Protein 3A4G (pdb70)

Foldseek 3Di:
DADDDLDPPCQLPVQVVLQCCQVPPQWDWDQDPVGIAIEGQAQVLLQCLLVDPQWALFLCLLPDPVPRVVDDRDPALALLSHDPPSNVVLCVLLLVLLDPVLLVVLLVVLLVQLVVLLVPDDQFDFDWCLVRALQRRFLSSLCVQAVPPPVCRVVSSVLLVVCVDDDDPVSVVCSLVVLLVVLLVVLVVCCVPPDSHRSVVQQVRQDPVGDHQDSSRSSSHSVCCSVVGRQQLSFLQVQLLVVLQVCVPQVVVCVVPVVLLLLSSLLSCLQANFQQKDPWIFRSAWDADPNDIDGTSHIYIYGQNSNSQNCVVPPPSNDRDSVDDSPPRQSQHHPDPRNSCVSNSSSSNSSNNSVLCQQQVPKHFPDDSVPWDADSDNRGSHTPTTTINRRHTDD

Sequence (395 aa):
EQHDLFSGTFWQNPHPAYAALRAEDPVRKLALPDGPVWLLTRYADVREAFVDPRLSKDWRHTLPEDQRADMPATPTPMMILMDPPDHTRLRKLVGRSFTVRRMNELEPRITEIADGLLAGLPTDGPVDLMREYAFQIPVQVICELLGVPAEDRDDFSAWSSVLVDDSPADDKNAAMGKLHGYLSDLLERKRTEPDDALLSSLLAVSDEDGDRLSQEELVAMAMLLLIAGHETTVNLIGNGVLALLTHPDQRKLLAEDPSLISSAVEEFLRFDSPVSQAPIRFTAEDVTYSGVTIPAGEMVMLGLAAANRDADWMPEPDRLDITRDASGGVFFGHGIHFCLGAQLARLEGRVAIGRLFADRPELALAVGLDELVYRESTLVRGLSRMPVTMGPRSA

Secondary structure (DSSP, 8-state):
----SSSGGGTT--HHHHHHHHHH-SEEEEEETTEEEEEE-SHHHHHHHHT-TTEES-GGGGS-GGG-TT--S-SS--GGG--TTHHHHHHHHHHTT--HHHHHHHHHHHHHHHHHHHHHS-SSS-EEHIIIIITTHHHHHHHHHHT--GGGHHHHHHHHHHHTTSS-TTTHHHHHHHHHHHHHHHHHHHHHS--SSHHHHHHH---TT-----HHHHHHHHHHHHHHHSHHHHHHHHHHHHHHHT-HHHHHHHHH-GGGHHHHHHHHHHHT-SB-BPPPEEESS-EEETTEEEPTT-EEEEBHHHHTT-TTTSSSTTS--TTS--TT--TT--STT--TTHHHHHHHHHHHHHHHHHH-TT-EESS-GGG--B---TTB--BS--EEE--PPP-

Structure (mmCIF, N/CA/C/O backbone):
data_3A4G
#
_entry.id   3A4G
#
_cell.length_a   61.675
_cell.length_b   61.675
_cell.length_c   98.799
_cell.angle_alpha   90.00
_cell.angle_beta   90.00
_cell.angle_gamma   120.00
#
_symmetry.space_group_name_H-M   'P 31'
#
loop_
_entity.id
_entity.type
_entity.pdbx_description
1 polymer 'Vitamin D hydroxylase'
2 non-polymer 'PROTOPORPHYRIN IX CONTAINING FE'
3 non-polymer 2-(2-METHOXYETHOXY)ETHANOL
4 water water
#
loop_
_atom_site.group_PDB
_atom_site.id
_atom_site.type_symbol
_atom_site.label_atom_id
_atom_site.label_alt_id
_atom_site.label_comp_id
_atom_site.label_asym_id
_atom_site.label_entity_id
_atom_site.label_seq_id
_atom_site.pdbx_PDB_ins_code
_atom_site.Cartn_x
_atom_site.Cartn_y
_atom_site.Cartn_z
_atom_site.occupancy
_atom_site.B_iso_or_equiv
_atom_site.auth_seq_id
_atom_site.auth_comp_id
_atom_site.auth_asym_id
_atom_site.auth_atom_id
_atom_site.pdbx_PDB_model_num
ATOM 1 N N . GLU A 1 9 ? -16.580 -10.049 -18.169 1.00 46.02 9 GLU A N 1
ATOM 2 C CA . GLU A 1 9 ? -15.671 -9.806 -19.333 1.00 45.56 9 GLU A CA 1
ATOM 3 C C . GLU A 1 9 ? -14.442 -8.997 -18.899 1.00 44.32 9 GLU A C 1
ATOM 4 O O . GLU A 1 9 ? -14.373 -8.543 -17.751 1.00 45.32 9 GLU A O 1
ATOM 10 N N . GLN A 1 10 ? -13.463 -8.823 -19.788 1.00 41.78 10 GLN A N 1
ATOM 11 C CA . GLN A 1 10 ? -12.215 -8.228 -19.340 1.00 38.86 10 GLN A CA 1
ATOM 12 C C . GLN A 1 10 ? -12.244 -6.693 -19.178 1.00 36.25 10 GLN A C 1
ATOM 13 O O . GLN A 1 10 ? -12.331 -5.937 -20.155 1.00 36.48 10 GLN A O 1
ATOM 19 N N . HIS A 1 11 ? -12.151 -6.243 -17.927 1.00 31.72 11 HIS A N 1
ATOM 20 C CA . HIS A 1 11 ? -12.055 -4.812 -17.624 1.00 27.43 11 HIS A CA 1
ATOM 21 C C . HIS A 1 11 ? -10.683 -4.311 -17.969 1.00 24.63 11 HIS A C 1
ATOM 22 O O . HIS A 1 11 ? -9.686 -5.005 -17.689 1.00 23.52 11 HIS A O 1
ATOM 29 N N . ASP A 1 12 ? -10.606 -3.091 -18.512 1.00 21.87 12 ASP A N 1
ATOM 30 C CA . ASP A 1 12 ? -9.322 -2.464 -18.793 1.00 20.33 12 ASP A CA 1
ATOM 31 C C . ASP A 1 12 ? -8.583 -2.263 -17.483 1.00 18.88 12 ASP A C 1
ATOM 32 O O . ASP A 1 12 ? -9.219 -2.003 -16.483 1.00 19.70 12 ASP A O 1
ATOM 37 N N . LEU A 1 13 ? -7.260 -2.363 -17.507 1.00 18.78 13 LEU A N 1
ATOM 38 C CA . LEU A 1 13 ? -6.451 -2.114 -16.320 1.00 18.56 13 LEU A CA 1
ATOM 39 C C . LEU A 1 13 ? -5.430 -1.044 -16.636 1.00 18.55 13 LEU A C 1
ATOM 40 O O . LEU A 1 13 ? -4.636 -1.187 -17.585 1.00 18.38 13 LEU A O 1
ATOM 45 N N . PHE A 1 14 ? -5.442 0.036 -15.842 1.00 17.44 14 PHE A N 1
ATOM 46 C CA . PHE A 1 14 ? -4.514 1.162 -16.007 1.00 16.41 14 PHE A CA 1
ATOM 47 C C . PHE A 1 14 ? -4.491 1.697 -17.431 1.00 16.29 14 PHE A C 1
ATOM 48 O O . PHE A 1 14 ? -3.453 2.097 -17.937 1.00 16.73 14 PHE A O 1
ATOM 56 N N . SER A 1 15 ? -5.670 1.709 -18.041 1.00 15.55 15 SER A N 1
ATOM 57 C CA . SER A 1 15 ? -5.819 2.117 -19.450 1.00 16.04 15 SER A CA 1
ATOM 58 C C . SER A 1 15 ? -7.309 2.261 -19.667 1.00 15.77 15 SER A C 1
ATOM 59 O O . SER A 1 15 ? -8.094 1.771 -18.861 1.00 16.50 15 SER A O 1
ATOM 62 N N . GLY A 1 16 ? -7.719 2.904 -20.752 1.00 15.46 16 GLY A N 1
ATOM 63 C CA . GLY A 1 16 ? -9.140 2.886 -21.107 1.00 16.82 16 GLY A CA 1
ATOM 64 C C . GLY A 1 16 ? -10.112 3.246 -20.006 1.00 16.65 16 GLY A C 1
ATOM 65 O O . GLY A 1 16 ? -9.980 4.315 -19.407 1.00 17.82 16 GLY A O 1
ATOM 66 N N . THR A 1 17 ? -11.085 2.358 -19.739 1.00 17.09 17 THR A N 1
ATOM 67 C CA . THR A 1 17 ? -12.184 2.629 -18.802 1.00 17.68 17 THR A CA 1
ATOM 68 C C . THR A 1 17 ? -11.720 2.685 -17.338 1.00 16.44 17 THR A C 1
ATOM 69 O O . THR A 1 17 ? -12.456 3.154 -16.476 1.00 16.72 17 THR A O 1
ATOM 73 N N . PHE A 1 18 ? -10.531 2.187 -17.088 1.00 14.78 18 PHE A N 1
ATOM 74 C CA . PHE A 1 18 ? -10.029 2.045 -15.714 1.00 14.56 18 PHE A CA 1
ATOM 75 C C . PHE A 1 18 ? -9.937 3.413 -14.991 1.00 16.00 18 PHE A C 1
ATOM 76 O O . PHE A 1 18 ? -10.350 3.547 -13.815 1.00 15.51 18 PHE A O 1
ATOM 84 N N . TRP A 1 19 ? -9.404 4.413 -15.698 1.00 15.24 19 TRP A N 1
ATOM 85 C CA . TRP A 1 19 ? -9.131 5.717 -15.053 1.00 16.14 19 TRP A CA 1
ATOM 86 C C . TRP A 1 19 ? -10.363 6.419 -14.530 1.00 17.31 19 TRP A C 1
ATOM 87 O O . TRP A 1 19 ? -10.293 7.061 -13.470 1.00 18.09 19 TRP A O 1
ATOM 98 N N . GLN A 1 20 ? -11.490 6.354 -15.240 1.00 16.90 20 GLN A N 1
ATOM 99 C CA . GLN A 1 20 ? -12.677 7.017 -14.713 1.00 18.21 20 GLN A CA 1
ATOM 100 C C . GLN A 1 20 ? -13.278 6.268 -13.530 1.00 17.47 20 GLN A C 1
ATOM 101 O O . GLN A 1 20 ? -13.774 6.897 -12.611 1.00 15.38 20 GLN A O 1
ATOM 107 N N . ASN A 1 21 ? -13.202 4.929 -13.547 1.00 16.78 21 ASN A N 1
ATOM 108 C CA . ASN A 1 21 ? -13.749 4.141 -12.458 1.00 16.15 21 ASN A CA 1
ATOM 109 C C . ASN A 1 21 ? -13.109 2.777 -12.416 1.00 15.59 21 ASN A C 1
ATOM 110 O O . ASN A 1 21 ? -13.524 1.859 -13.146 1.00 15.89 21 ASN A O 1
ATOM 115 N N . PRO A 1 22 ? -12.051 2.638 -11.609 1.00 15.35 22 PRO A N 1
ATOM 116 C CA . PRO A 1 22 ? -11.314 1.390 -11.492 1.00 15.18 22 PRO A CA 1
ATOM 117 C C . PRO A 1 22 ? -11.960 0.355 -10.566 1.00 15.52 22 PRO A C 1
ATOM 118 O O . PRO A 1 22 ? -11.497 -0.794 -10.561 1.00 15.51 22 PRO A O 1
ATOM 122 N N . HIS A 1 23 ? -13.016 0.733 -9.833 1.00 15.35 23 HIS A N 1
ATOM 123 C CA . HIS A 1 23 ? -13.554 -0.142 -8.798 1.00 14.92 23 HIS A CA 1
ATOM 124 C C . HIS A 1 23 ? -14.060 -1.514 -9.340 1.00 16.17 23 HIS A C 1
ATOM 125 O O . HIS A 1 23 ? -13.761 -2.555 -8.749 1.00 16.36 23 HIS A O 1
ATOM 132 N N . PRO A 1 24 ? -14.807 -1.519 -10.447 1.00 16.43 24 PRO A N 1
ATOM 133 C CA . PRO A 1 24 ? -15.211 -2.814 -11.027 1.00 16.62 24 PRO A CA 1
ATOM 134 C C . PRO A 1 24 ? -14.024 -3.692 -11.444 1.00 15.91 24 PRO A C 1
ATOM 135 O O . PRO A 1 24 ? -14.035 -4.910 -11.179 1.00 18.08 24 PRO A O 1
ATOM 139 N N . ALA A 1 25 ? -13.014 -3.091 -12.061 1.00 15.60 25 ALA A N 1
ATOM 140 C CA . ALA A 1 25 ? -11.775 -3.790 -12.371 1.00 14.49 25 ALA A CA 1
ATOM 141 C C . ALA A 1 25 ? -11.163 -4.404 -11.107 1.00 15.72 25 ALA A C 1
ATOM 142 O O . ALA A 1 25 ? -10.794 -5.576 -11.100 1.00 15.28 25 ALA A O 1
ATOM 144 N N . TYR A 1 26 ? -11.039 -3.619 -10.042 1.00 14.91 26 TYR A N 1
ATOM 145 C CA . TYR A 1 26 ? -10.462 -4.170 -8.803 1.00 15.23 26 TYR A CA 1
ATOM 146 C C . TYR A 1 26 ? -11.317 -5.309 -8.229 1.00 14.86 26 TYR A C 1
ATOM 147 O O . TYR A 1 26 ? -10.772 -6.291 -7.748 1.00 16.12 26 TYR A O 1
ATOM 156 N N . ALA A 1 27 ? -12.638 -5.161 -8.293 1.00 15.34 27 ALA A N 1
ATOM 157 C CA . ALA A 1 27 ? -13.529 -6.204 -7.753 1.00 16.68 27 ALA A CA 1
ATOM 158 C C . ALA A 1 27 ? -13.328 -7.524 -8.519 1.00 17.15 27 ALA A C 1
ATOM 159 O O . ALA A 1 27 ? -13.256 -8.609 -7.895 1.00 17.58 27 ALA A O 1
ATOM 161 N N . ALA A 1 28 ? -13.211 -7.440 -9.843 1.00 17.32 28 ALA A N 1
ATOM 162 C CA . ALA A 1 28 ? -12.946 -8.636 -10.695 1.00 18.45 28 ALA A CA 1
ATOM 163 C C . ALA A 1 28 ? -11.571 -9.249 -10.411 1.00 18.08 28 ALA A C 1
ATOM 164 O O . ALA A 1 28 ? -11.424 -10.481 -10.335 1.00 18.61 28 ALA A O 1
ATOM 166 N N . LEU A 1 29 ? -10.546 -8.403 -10.265 1.00 16.71 29 LEU A N 1
ATOM 167 C CA . LEU A 1 29 ? -9.242 -8.873 -9.831 1.00 16.38 29 LEU A CA 1
ATOM 168 C C . LEU A 1 29 ? -9.316 -9.626 -8.500 1.00 16.85 29 LEU A C 1
ATOM 169 O O . LEU A 1 29 ? -8.761 -10.739 -8.394 1.00 17.54 29 LEU A O 1
ATOM 174 N N . ARG A 1 30 ? -9.953 -9.043 -7.487 1.00 15.90 30 ARG A N 1
ATOM 175 C CA . ARG A 1 30 ? -10.008 -9.716 -6.177 1.00 17.14 30 ARG A CA 1
ATOM 176 C C . ARG A 1 30 ? -10.683 -11.095 -6.327 1.00 18.65 30 ARG A C 1
ATOM 177 O O . ARG A 1 30 ? -10.258 -12.077 -5.717 1.00 19.66 30 ARG A O 1
ATOM 185 N N . ALA A 1 31 ? -11.748 -11.143 -7.128 1.00 20.17 31 ALA A N 1
ATOM 186 C CA . ALA A 1 31 ? -12.504 -12.403 -7.320 1.00 21.23 31 ALA A CA 1
ATOM 187 C C . ALA A 1 31 ? -11.740 -13.449 -8.126 1.00 22.86 31 ALA A C 1
ATOM 188 O O . ALA A 1 31 ? -11.715 -14.616 -7.728 1.00 23.90 31 ALA A O 1
ATOM 190 N N . GLU A 1 32 ? -11.110 -13.037 -9.233 1.00 23.05 32 GLU A N 1
ATOM 191 C CA . GLU A 1 32 ? -10.606 -13.975 -10.254 1.00 24.25 32 GLU A CA 1
ATOM 192 C C . GLU A 1 32 ? -9.123 -13.964 -10.531 1.00 23.31 32 GLU A C 1
ATOM 193 O O . GLU A 1 32 ? -8.639 -14.887 -11.172 1.00 24.31 32 GLU A O 1
ATOM 199 N N . ASP A 1 33 ? -8.396 -12.926 -10.098 1.00 20.42 33 ASP A N 1
ATOM 200 C CA . ASP A 1 33 ? -6.996 -12.718 -10.502 1.00 20.59 33 ASP A CA 1
ATOM 201 C C . ASP A 1 33 ? -6.334 -11.847 -9.428 1.00 19.33 33 ASP A C 1
ATOM 202 O O . ASP A 1 33 ? -5.871 -10.727 -9.715 1.00 20.12 33 ASP A O 1
ATOM 207 N N . PRO A 1 34 ? -6.275 -12.355 -8.184 1.00 18.63 34 PRO A N 1
ATOM 208 C CA . PRO A 1 34 ? -5.851 -11.488 -7.060 1.00 17.71 34 PRO A CA 1
ATOM 209 C C . PRO A 1 34 ? -4.367 -11.165 -6.990 1.00 16.10 34 PRO A C 1
ATOM 210 O O . PRO A 1 34 ? -3.973 -10.330 -6.180 1.00 15.17 34 PRO A O 1
ATOM 214 N N . VAL A 1 35 ? -3.554 -11.828 -7.819 1.00 16.86 35 VAL A N 1
ATOM 215 C CA . VAL A 1 35 ? -2.114 -11.612 -7.840 1.00 17.26 35 VAL A CA 1
ATOM 216 C C . VAL A 1 35 ? -1.731 -11.677 -9.313 1.00 19.16 35 VAL A C 1
ATOM 217 O O . VAL A 1 35 ? -1.623 -12.774 -9.896 1.00 19.11 35 VAL A O 1
ATOM 221 N N . ARG A 1 36 ? -1.483 -10.511 -9.887 1.00 19.79 36 ARG A N 1
ATOM 222 C CA . ARG A 1 36 ? -1.529 -10.330 -11.344 1.00 21.28 36 ARG A CA 1
ATOM 223 C C . ARG A 1 36 ? -0.364 -9.456 -11.817 1.00 21.39 36 ARG A C 1
ATOM 224 O O . ARG A 1 36 ? -0.118 -8.379 -11.255 1.00 19.62 36 ARG A O 1
ATOM 232 N N . LYS A 1 37 ? 0.358 -9.912 -12.857 1.00 19.71 37 LYS A N 1
ATOM 233 C CA . LYS A 1 37 ? 1.369 -9.070 -13.458 1.00 20.74 37 LYS A CA 1
ATOM 234 C C . LYS A 1 37 ? 0.730 -8.045 -14.386 1.00 20.98 37 LYS A C 1
ATOM 235 O O . LYS A 1 37 ? -0.130 -8.387 -15.173 1.00 22.32 37 LYS A O 1
ATOM 241 N N . LEU A 1 38 ? 1.202 -6.814 -14.304 1.00 20.93 38 LEU A N 1
ATOM 242 C CA . LEU A 1 38 ? 0.627 -5.706 -15.080 1.00 22.15 38 LEU A CA 1
ATOM 243 C C . LEU A 1 38 ? 1.700 -5.225 -15.994 1.00 22.21 38 LEU A C 1
ATOM 244 O O . LEU A 1 38 ? 2.804 -4.998 -15.562 1.00 21.46 38 LEU A O 1
ATOM 249 N N . ALA A 1 39 ? 1.360 -5.069 -17.268 1.00 24.16 39 ALA A N 1
ATOM 250 C CA . ALA A 1 39 ? 2.310 -4.525 -18.223 1.00 25.89 39 ALA A CA 1
ATOM 251 C C . ALA A 1 39 ? 2.190 -3.008 -18.200 1.00 27.00 39 ALA A C 1
ATOM 252 O O . ALA A 1 39 ? 1.401 -2.423 -18.954 1.00 28.53 39 ALA A O 1
ATOM 254 N N . LEU A 1 40 ? 2.939 -2.367 -17.328 1.00 27.32 40 LEU A N 1
ATOM 255 C CA . LEU A 1 40 ? 2.894 -0.914 -17.237 1.00 28.53 40 LEU A CA 1
ATOM 256 C C . LEU A 1 40 ? 3.958 -0.365 -18.178 1.00 30.63 40 LEU A C 1
ATOM 257 O O . LEU A 1 40 ? 4.830 -1.116 -18.618 1.00 30.74 40 LEU A O 1
ATOM 262 N N . PRO A 1 41 ? 3.885 0.936 -18.493 1.00 33.21 41 PRO A N 1
ATOM 263 C CA . PRO A 1 41 ? 4.733 1.469 -19.576 1.00 34.19 41 PRO A CA 1
ATOM 264 C C . PRO A 1 41 ? 6.231 1.324 -19.282 1.00 34.86 41 PRO A C 1
ATOM 265 O O . PRO A 1 41 ? 7.005 0.913 -20.159 1.00 34.74 41 PRO A O 1
ATOM 269 N N . ASP A 1 42 ? 6.626 1.638 -18.053 1.00 35.67 42 ASP A N 1
ATOM 270 C CA . ASP A 1 42 ? 8.044 1.611 -17.675 1.00 36.15 42 ASP A CA 1
ATOM 271 C C . ASP A 1 42 ? 8.495 0.227 -17.252 1.00 35.40 42 ASP A C 1
ATOM 272 O O . ASP A 1 42 ? 9.689 -0.026 -17.038 1.00 36.42 42 ASP A O 1
ATOM 277 N N . GLY A 1 43 ? 7.551 -0.685 -17.098 1.00 32.94 43 GLY A N 1
ATOM 278 C CA . GLY A 1 43 ? 7.941 -2.025 -16.763 1.00 30.63 43 GLY A CA 1
ATOM 279 C C . GLY A 1 43 ? 6.849 -2.747 -16.032 1.00 28.10 43 GLY A C 1
ATOM 280 O O . GLY A 1 43 ? 5.927 -2.132 -15.502 1.00 26.67 43 GLY A O 1
ATOM 281 N N . PRO A 1 44 ? 6.937 -4.067 -16.030 1.00 26.84 44 PRO A N 1
ATOM 282 C CA . PRO A 1 44 ? 5.858 -4.789 -15.413 1.00 24.81 44 PRO A CA 1
ATOM 283 C C . PRO A 1 44 ? 5.990 -4.798 -13.898 1.00 23.29 44 PRO A C 1
ATOM 284 O O . PRO A 1 44 ? 7.078 -4.668 -13.351 1.00 22.13 44 PRO A O 1
ATOM 288 N N . VAL A 1 45 ? 4.859 -4.923 -13.255 1.00 21.82 45 VAL A N 1
ATOM 289 C CA . VAL A 1 45 ? 4.809 -4.817 -11.807 1.00 21.73 45 VAL A CA 1
ATOM 290 C C . VAL A 1 45 ? 3.694 -5.779 -11.433 1.00 20.95 45 VAL A C 1
ATOM 291 O O . VAL A 1 45 ? 2.725 -5.911 -12.162 1.00 20.43 45 VAL A O 1
ATOM 295 N N . TRP A 1 46 ? 3.807 -6.448 -10.289 1.00 19.02 46 TRP A N 1
ATOM 296 C CA . TRP A 1 46 ? 2.754 -7.328 -9.817 1.00 18.32 46 TRP A CA 1
ATOM 297 C C . TRP A 1 46 ? 1.791 -6.550 -8.929 1.00 18.70 46 TRP A C 1
ATOM 298 O O . TRP A 1 46 ? 2.218 -5.590 -8.260 1.00 21.16 46 TRP A O 1
ATOM 309 N N . LEU A 1 47 ? 0.509 -6.912 -8.976 1.00 16.92 47 LEU A N 1
ATOM 310 C CA . LEU A 1 47 ? -0.515 -6.235 -8.180 1.00 16.16 47 LEU A CA 1
ATOM 311 C C . LEU A 1 47 ? -1.274 -7.226 -7.291 1.00 16.10 47 LEU A C 1
ATOM 312 O O . LEU A 1 47 ? -1.807 -8.209 -7.783 1.00 15.72 47 LEU A O 1
ATOM 317 N N . LEU A 1 48 ? -1.312 -6.937 -5.984 1.00 14.79 48 LEU A N 1
ATOM 318 C CA . LEU A 1 48 ? -2.079 -7.734 -5.022 1.00 14.88 48 LEU A CA 1
ATOM 319 C C . LEU A 1 48 ? -3.319 -6.920 -4.673 1.00 14.31 48 LEU A C 1
ATOM 320 O O . LEU A 1 48 ? -3.194 -5.746 -4.298 1.00 14.16 48 LEU A O 1
ATOM 325 N N . THR A 1 49 ? -4.508 -7.527 -4.767 1.00 13.95 49 THR A N 1
ATOM 326 C CA . THR A 1 49 ? -5.759 -6.776 -4.575 1.00 14.05 49 THR A CA 1
ATOM 327 C C . THR A 1 49 ? -6.634 -7.207 -3.370 1.00 14.52 49 THR A C 1
ATOM 328 O O . THR A 1 49 ? -7.519 -6.459 -2.964 1.00 14.59 49 THR A O 1
ATOM 332 N N . ARG A 1 50 ? -6.385 -8.399 -2.824 1.00 14.67 50 ARG A N 1
ATOM 333 C CA . ARG A 1 50 ? -7.154 -8.874 -1.658 1.00 15.55 50 ARG A CA 1
ATOM 334 C C . ARG A 1 50 ? -6.662 -8.251 -0.358 1.00 15.48 50 ARG A C 1
ATOM 335 O O . ARG A 1 50 ? -5.452 -8.170 -0.127 1.00 15.26 50 ARG A O 1
ATOM 343 N N . TYR A 1 51 ? -7.602 -7.843 0.494 1.00 15.77 51 TYR A N 1
ATOM 344 C CA . TYR A 1 51 ? -7.257 -7.184 1.757 1.00 16.36 51 TYR A CA 1
ATOM 345 C C . TYR A 1 51 ? -6.288 -8.023 2.564 1.00 15.58 51 TYR A C 1
ATOM 346 O O . TYR A 1 51 ? -5.260 -7.528 3.047 1.00 14.39 51 TYR A O 1
ATOM 355 N N . ALA A 1 52 ? -6.610 -9.321 2.755 1.00 16.08 52 ALA A N 1
ATOM 356 C CA . ALA A 1 52 ? -5.718 -10.145 3.590 1.00 16.57 52 ALA A CA 1
ATOM 357 C C . ALA A 1 52 ? -4.260 -10.244 3.045 1.00 16.40 52 ALA A C 1
ATOM 358 O O . ALA A 1 52 ? -3.292 -10.250 3.834 1.00 16.83 52 ALA A O 1
ATOM 360 N N . ASP A 1 53 ? -4.118 -10.331 1.712 1.00 15.80 53 ASP A N 1
ATOM 361 C CA . ASP A 1 53 ? -2.811 -10.437 1.078 1.00 14.82 53 ASP A CA 1
ATOM 362 C C . ASP A 1 53 ? -2.092 -9.122 1.221 1.00 14.51 53 ASP A C 1
ATOM 363 O O . ASP A 1 53 ? -0.933 -9.115 1.515 1.00 14.20 53 ASP A O 1
ATOM 368 N N . VAL A 1 54 ? -2.802 -8.022 0.988 1.00 13.11 54 VAL A N 1
ATOM 369 C CA . VAL A 1 54 ? -2.208 -6.678 1.159 1.00 13.44 54 VAL A CA 1
ATOM 370 C C . VAL A 1 54 ? -1.683 -6.470 2.581 1.00 14.72 54 VAL A C 1
ATOM 371 O O . VAL A 1 54 ? -0.531 -6.024 2.776 1.00 14.01 54 VAL A O 1
ATOM 375 N N . ARG A 1 55 ? -2.522 -6.798 3.562 1.00 15.28 55 ARG A N 1
ATOM 376 C CA . ARG A 1 55 ? -2.127 -6.678 4.954 1.00 18.07 55 ARG A CA 1
ATOM 377 C C . ARG A 1 55 ? -0.910 -7.521 5.271 1.00 17.45 55 ARG A C 1
ATOM 378 O O . ARG A 1 55 ? 0.041 -7.019 5.834 1.00 18.13 55 ARG A O 1
ATOM 386 N N . GLU A 1 56 ? -0.902 -8.795 4.856 1.00 18.16 56 GLU A N 1
ATOM 387 C CA . GLU A 1 56 ? 0.261 -9.658 5.036 1.00 18.15 56 GLU A CA 1
ATOM 388 C C . GLU A 1 56 ? 1.485 -9.096 4.344 1.00 16.60 56 GLU A C 1
ATOM 389 O O . GLU A 1 56 ? 2.601 -9.155 4.873 1.00 15.72 56 GLU A O 1
ATOM 395 N N . ALA A 1 57 ? 1.297 -8.599 3.133 1.00 14.36 57 ALA A N 1
ATOM 396 C CA . ALA A 1 57 ? 2.442 -8.171 2.338 1.00 14.48 57 ALA A CA 1
ATOM 397 C C . ALA A 1 57 ? 3.187 -6.982 3.018 1.00 13.19 57 ALA A C 1
ATOM 398 O O . ALA A 1 57 ? 4.433 -6.869 2.954 1.00 13.23 57 ALA A O 1
ATOM 400 N N . PHE A 1 58 ? 2.418 -6.083 3.632 1.00 12.90 58 PHE A N 1
ATOM 401 C CA . PHE A 1 58 ? 2.978 -4.913 4.325 1.00 13.43 58 PHE A CA 1
ATOM 402 C C . PHE A 1 58 ? 3.953 -5.314 5.435 1.00 13.83 58 PHE A C 1
ATOM 403 O O . PHE A 1 58 ? 4.797 -4.520 5.797 1.00 15.28 58 PHE A O 1
ATOM 411 N N . VAL A 1 59 ? 3.764 -6.500 6.008 1.00 13.97 59 VAL A N 1
ATOM 412 C CA . VAL A 1 59 ? 4.617 -6.979 7.104 1.00 15.13 59 VAL A CA 1
ATOM 413 C C . VAL A 1 59 ? 5.461 -8.157 6.697 1.00 17.61 59 VAL A C 1
ATOM 414 O O . VAL A 1 59 ? 6.114 -8.789 7.549 1.00 16.96 59 VAL A O 1
ATOM 418 N N . ASP A 1 60 ? 5.451 -8.448 5.390 1.00 16.13 60 ASP A N 1
ATOM 419 C CA . ASP A 1 60 ? 6.295 -9.505 4.861 1.00 16.95 60 ASP A CA 1
ATOM 420 C C . ASP A 1 60 ? 7.754 -9.012 4.697 1.00 17.30 60 ASP A C 1
ATOM 421 O O . ASP A 1 60 ? 8.035 -8.109 3.896 1.00 17.58 60 ASP A O 1
ATOM 426 N N . PRO A 1 61 ? 8.696 -9.628 5.430 1.00 19.33 61 PRO A N 1
ATOM 427 C CA . PRO A 1 61 ? 10.100 -9.185 5.391 1.00 20.98 61 PRO A CA 1
ATOM 428 C C . PRO A 1 61 ? 10.768 -9.472 4.029 1.00 20.96 61 PRO A C 1
ATOM 429 O O . PRO A 1 61 ? 11.828 -8.900 3.693 1.00 22.55 61 PRO A O 1
ATOM 433 N N . ARG A 1 62 ? 10.125 -10.297 3.228 1.00 18.36 62 ARG A N 1
ATOM 434 C CA . ARG A 1 62 ? 10.672 -10.634 1.910 1.00 18.15 62 ARG A CA 1
ATOM 435 C C . ARG A 1 62 ? 10.305 -9.576 0.898 1.00 18.14 62 ARG A C 1
ATOM 436 O O . ARG A 1 62 ? 10.764 -9.643 -0.235 1.00 18.38 62 ARG A O 1
ATOM 444 N N . LEU A 1 63 ? 9.454 -8.615 1.297 1.00 17.22 63 LEU A N 1
ATOM 445 C CA . LEU A 1 63 ? 9.045 -7.541 0.394 1.00 18.05 63 LEU A CA 1
ATOM 446 C C . LEU A 1 63 ? 9.735 -6.253 0.816 1.00 19.25 63 LEU A C 1
ATOM 447 O O . LEU A 1 63 ? 9.358 -5.615 1.815 1.00 20.55 63 LEU A O 1
ATOM 452 N N . SER A 1 64 ? 10.765 -5.885 0.070 1.00 17.73 64 SER A N 1
ATOM 453 C CA . SER A 1 64 ? 11.728 -4.862 0.525 1.00 16.99 64 SER A CA 1
ATOM 454 C C . SER A 1 64 ? 11.527 -3.547 -0.224 1.00 17.79 64 SER A C 1
ATOM 455 O O . SER A 1 64 ? 10.878 -3.522 -1.296 1.00 16.35 64 SER A O 1
ATOM 458 N N . LYS A 1 65 ? 12.042 -2.454 0.338 1.00 17.60 65 LYS A N 1
ATOM 459 C CA . LYS A 1 65 ? 12.049 -1.187 -0.372 1.00 19.18 65 LYS A CA 1
ATOM 460 C C . LYS A 1 65 ? 13.392 -0.980 -1.070 1.00 20.60 65 LYS A C 1
ATOM 461 O O . LYS A 1 65 ? 13.581 0.052 -1.725 1.00 23.42 65 LYS A O 1
ATOM 467 N N . ASP A 1 66 ? 14.291 -1.960 -0.945 1.00 22.50 66 ASP A N 1
ATOM 468 C CA . ASP A 1 66 ? 15.697 -1.851 -1.444 1.00 22.94 66 ASP A CA 1
ATOM 469 C C . ASP A 1 66 ? 15.712 -2.324 -2.895 1.00 23.00 66 ASP A C 1
ATOM 470 O O . ASP A 1 66 ? 15.572 -3.521 -3.149 1.00 21.65 66 ASP A O 1
ATOM 475 N N . TRP A 1 67 ? 15.835 -1.386 -3.841 1.00 23.59 67 TRP A N 1
ATOM 476 C CA . TRP A 1 67 ? 15.802 -1.716 -5.280 1.00 26.27 67 TRP A CA 1
ATOM 477 C C . TRP A 1 67 ? 16.903 -2.698 -5.727 1.00 26.16 67 TRP A C 1
ATOM 478 O O . TRP A 1 67 ? 16.803 -3.297 -6.807 1.00 27.58 67 TRP A O 1
ATOM 489 N N . ARG A 1 68 ? 17.943 -2.870 -4.910 1.00 26.75 68 ARG A N 1
ATOM 490 C CA . ARG A 1 68 ? 19.081 -3.749 -5.273 1.00 27.37 68 ARG A CA 1
ATOM 491 C C . ARG A 1 68 ? 18.692 -5.236 -5.319 1.00 27.26 68 ARG A C 1
ATOM 492 O O . ARG A 1 68 ? 19.398 -6.067 -5.905 1.00 27.92 68 ARG A O 1
ATOM 500 N N . HIS A 1 69 ? 17.535 -5.594 -4.773 1.00 25.35 69 HIS A N 1
ATOM 501 C CA . HIS A 1 69 ? 17.068 -6.976 -4.975 1.00 25.23 69 HIS A CA 1
ATOM 502 C C . HIS A 1 69 ? 16.710 -7.288 -6.423 1.00 24.20 69 HIS A C 1
ATOM 503 O O . HIS A 1 69 ? 16.578 -8.463 -6.776 1.00 25.12 69 HIS A O 1
ATOM 510 N N . THR A 1 70 ? 16.518 -6.252 -7.244 1.00 24.55 70 THR A N 1
ATOM 511 C CA . THR A 1 70 ? 16.273 -6.452 -8.687 1.00 25.81 70 THR A CA 1
ATOM 512 C C . THR A 1 70 ? 17.569 -6.888 -9.395 1.00 27.52 70 THR A C 1
ATOM 513 O O . THR A 1 70 ? 17.518 -7.321 -10.526 1.00 27.18 70 THR A O 1
ATOM 517 N N . LEU A 1 71 ? 18.709 -6.751 -8.721 1.00 30.08 71 LEU A N 1
ATOM 518 C CA . LEU A 1 71 ? 20.006 -7.139 -9.303 1.00 32.18 71 LEU A CA 1
ATOM 519 C C . LEU A 1 71 ? 20.382 -8.547 -8.926 1.00 33.73 71 LEU A C 1
ATOM 520 O O . LEU A 1 71 ? 20.258 -8.943 -7.771 1.00 33.57 71 LEU A O 1
ATOM 525 N N . PRO A 1 72 ? 20.899 -9.306 -9.898 1.00 36.24 72 PRO A N 1
ATOM 526 C CA . PRO A 1 72 ? 21.430 -10.617 -9.542 1.00 38.10 72 PRO A CA 1
ATOM 527 C C . PRO A 1 72 ? 22.586 -10.438 -8.567 1.00 39.90 72 PRO A C 1
ATOM 528 O O . PRO A 1 72 ? 23.243 -9.399 -8.573 1.00 39.54 72 PRO A O 1
ATOM 532 N N . GLU A 1 73 ? 22.805 -11.454 -7.742 1.00 42.59 73 GLU A N 1
ATOM 533 C CA . GLU A 1 73 ? 23.773 -11.428 -6.650 1.00 45.48 73 GLU A CA 1
ATOM 534 C C . GLU A 1 73 ? 25.148 -10.867 -7.032 1.00 46.86 73 GLU A C 1
ATOM 535 O O . GLU A 1 73 ? 25.738 -10.071 -6.287 1.00 47.08 73 GLU A O 1
ATOM 541 N N . ASP A 1 74 ? 25.641 -11.278 -8.198 1.00 48.41 74 ASP A N 1
ATOM 542 C CA . ASP A 1 74 ? 26.967 -10.892 -8.657 1.00 50.36 74 ASP A CA 1
ATOM 543 C C . ASP A 1 74 ? 27.072 -9.419 -9.101 1.00 50.89 74 ASP A C 1
ATOM 544 O O . ASP A 1 74 ? 28.175 -8.952 -9.398 1.00 51.12 74 ASP A O 1
ATOM 549 N N . GLN A 1 75 ? 25.945 -8.695 -9.145 1.00 51.34 75 GLN A N 1
ATOM 550 C CA . GLN A 1 75 ? 25.946 -7.289 -9.606 1.00 51.82 75 GLN A CA 1
ATOM 551 C C . GLN A 1 75 ? 25.756 -6.232 -8.511 1.00 52.48 75 GLN A C 1
ATOM 552 O O . GLN A 1 75 ? 25.571 -5.047 -8.819 1.00 52.43 75 GLN A O 1
ATOM 558 N N . ARG A 1 76 ? 25.829 -6.641 -7.246 1.00 53.49 76 ARG A N 1
ATOM 559 C CA . ARG A 1 76 ? 25.460 -5.749 -6.131 1.00 54.51 76 ARG A CA 1
ATOM 560 C C . ARG A 1 76 ?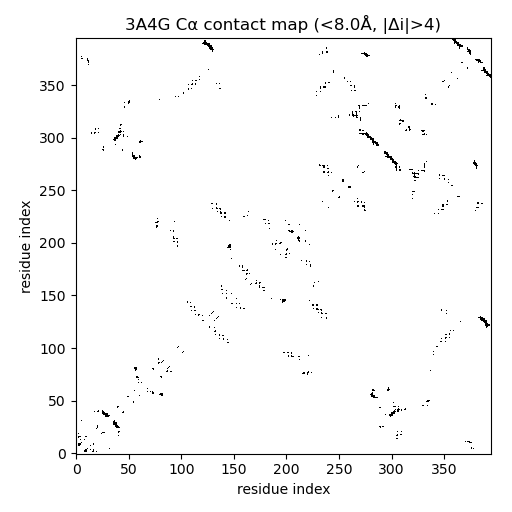 26.555 -4.904 -5.443 1.00 55.74 76 ARG A C 1
ATOM 561 O O . ARG A 1 76 ? 26.230 -3.920 -4.766 1.00 55.93 76 ARG A O 1
ATOM 569 N N . ALA A 1 77 ? 27.825 -5.274 -5.624 1.00 56.88 77 ALA A N 1
ATOM 570 C CA . ALA A 1 77 ? 28.956 -4.649 -4.909 1.00 57.96 77 ALA A CA 1
ATOM 571 C C . ALA A 1 77 ? 28.958 -3.106 -4.821 1.00 58.88 77 ALA A C 1
ATOM 572 O O . ALA A 1 77 ? 28.981 -2.534 -3.717 1.00 59.36 77 ALA A O 1
ATOM 574 N N . ASP A 1 78 ? 28.928 -2.441 -5.975 1.00 59.51 78 ASP A N 1
ATOM 575 C CA . ASP A 1 78 ? 29.036 -0.978 -6.050 1.00 59.97 78 ASP A CA 1
ATOM 576 C C . ASP A 1 78 ? 27.857 -0.226 -5.433 1.00 59.81 78 ASP A C 1
ATOM 577 O O . ASP A 1 78 ? 27.996 0.932 -5.020 1.00 59.93 78 ASP A O 1
ATOM 582 N N . MET A 1 79 ? 26.714 -0.907 -5.358 1.00 59.42 79 MET A N 1
ATOM 583 C CA . MET A 1 79 ? 25.400 -0.259 -5.368 1.00 58.76 79 MET A CA 1
ATOM 584 C C . MET A 1 79 ? 24.921 0.396 -4.065 1.00 58.14 79 MET A C 1
ATOM 585 O O . MET A 1 79 ? 24.987 -0.213 -2.993 1.00 58.09 79 MET A O 1
ATOM 590 N N . PRO A 1 80 ? 24.420 1.645 -4.168 1.00 57.57 80 PRO A N 1
ATOM 591 C CA . PRO A 1 80 ? 23.905 2.367 -3.003 1.00 56.95 80 PRO A CA 1
ATOM 592 C C . PRO A 1 80 ? 22.498 1.892 -2.613 1.00 56.40 80 PRO A C 1
ATOM 593 O O . PRO A 1 80 ? 21.763 1.340 -3.450 1.00 56.06 80 PRO A O 1
ATOM 597 N N . ALA A 1 81 ? 22.138 2.117 -1.350 1.00 55.45 81 ALA A N 1
ATOM 598 C CA . ALA A 1 81 ? 20.863 1.662 -0.805 1.00 54.67 81 ALA A CA 1
ATOM 599 C C . ALA A 1 81 ? 19.700 2.406 -1.448 1.00 53.85 81 ALA A C 1
ATOM 600 O O . ALA A 1 81 ? 18.653 1.815 -1.762 1.00 53.57 81 ALA A O 1
ATOM 602 N N . THR A 1 82 ? 19.919 3.707 -1.651 1.00 52.91 82 THR A N 1
ATOM 603 C CA . THR A 1 82 ? 18.884 4.655 -2.061 1.00 51.89 82 THR A CA 1
ATOM 604 C C . THR A 1 82 ? 19.472 5.689 -3.035 1.00 51.37 82 THR A C 1
ATOM 605 O O . THR A 1 82 ? 20.674 5.987 -2.970 1.00 51.41 82 THR A O 1
ATOM 609 N N . PRO A 1 83 ? 18.628 6.230 -3.944 1.00 50.46 83 PRO A N 1
ATOM 610 C CA . PRO A 1 83 ? 19.023 7.317 -4.854 1.00 49.41 83 PRO A CA 1
ATOM 611 C C . PRO A 1 83 ? 19.053 8.663 -4.138 1.00 48.49 83 PRO A C 1
ATOM 612 O O . PRO A 1 83 ? 19.727 9.609 -4.577 1.00 48.53 83 PRO A O 1
ATOM 616 N N . THR A 1 84 ? 18.301 8.733 -3.044 1.00 46.70 84 THR A N 1
ATOM 617 C CA . THR A 1 84 ? 18.220 9.908 -2.183 1.00 45.06 84 THR A CA 1
ATOM 618 C C . THR A 1 84 ? 17.897 9.320 -0.808 1.00 43.36 84 THR A C 1
ATOM 619 O O . THR A 1 84 ? 17.078 8.395 -0.717 1.00 43.68 84 THR A O 1
ATOM 623 N N . PRO A 1 85 ? 18.546 9.818 0.265 1.00 41.12 85 PRO A N 1
ATOM 624 C CA . PRO A 1 85 ? 18.401 9.017 1.484 1.00 39.17 85 PRO A CA 1
ATOM 625 C C . PRO A 1 85 ? 17.009 9.172 2.122 1.00 36.29 85 PRO A C 1
ATOM 626 O O . PRO A 1 85 ? 16.924 9.607 3.294 1.00 36.93 85 PRO A O 1
ATOM 630 N N . MET A 1 86 ? 15.939 8.856 1.361 1.00 31.84 86 MET A N 1
ATOM 631 C CA . MET A 1 86 ? 14.564 9.023 1.873 1.00 27.93 86 MET A CA 1
ATOM 632 C C . MET A 1 86 ? 14.097 7.758 2.568 1.00 25.56 86 MET A C 1
ATOM 633 O O . MET A 1 86 ? 14.266 6.655 2.067 1.00 23.46 86 MET A O 1
ATOM 638 N N . MET A 1 87 ? 13.501 7.955 3.733 1.00 22.75 87 MET A N 1
ATOM 639 C CA . MET A 1 87 ? 13.221 6.872 4.627 1.00 21.41 87 MET A CA 1
ATOM 640 C C . MET A 1 87 ? 12.234 5.860 4.018 1.00 19.52 87 MET A C 1
ATOM 641 O O . MET A 1 87 ? 12.332 4.656 4.248 1.00 19.42 87 MET A O 1
ATOM 646 N N . ILE A 1 88 ? 11.352 6.348 3.143 1.00 17.78 88 ILE A N 1
ATOM 647 C CA . ILE A 1 88 ? 10.339 5.494 2.489 1.00 16.72 88 ILE A CA 1
ATOM 648 C C . ILE A 1 88 ? 10.987 4.474 1.532 1.00 18.06 88 ILE A C 1
ATOM 649 O O . ILE A 1 88 ? 10.369 3.455 1.146 1.00 16.78 88 ILE A O 1
ATOM 654 N N . LEU A 1 89 ? 12.242 4.740 1.157 1.00 17.40 89 LEU A N 1
ATOM 655 C CA . LEU A 1 89 ? 12.960 3.827 0.264 1.00 19.07 89 LEU A CA 1
ATOM 656 C C . LEU A 1 89 ? 13.937 2.899 1.002 1.00 20.19 89 LEU A C 1
ATOM 657 O O . LEU A 1 89 ? 14.808 2.297 0.366 1.00 20.54 89 LEU A O 1
ATOM 662 N N . MET A 1 90 ? 13.818 2.802 2.332 1.00 20.18 90 MET A N 1
ATOM 663 C CA . MET A 1 90 ? 14.719 1.986 3.147 1.00 21.27 90 MET A CA 1
ATOM 664 C C . MET A 1 90 ? 14.021 0.865 3.865 1.00 19.93 90 MET A C 1
ATOM 665 O O . MET A 1 90 ? 12.841 0.966 4.214 1.00 18.70 90 MET A O 1
ATOM 670 N N . ASP A 1 91 ? 14.813 -0.170 4.136 1.00 19.83 91 ASP A N 1
ATOM 671 C CA . ASP A 1 91 ? 14.492 -1.217 5.078 1.00 20.32 91 ASP A CA 1
ATOM 672 C C . ASP A 1 91 ? 15.136 -0.929 6.440 1.00 19.58 91 ASP A C 1
ATOM 673 O O . ASP A 1 91 ? 16.104 -0.138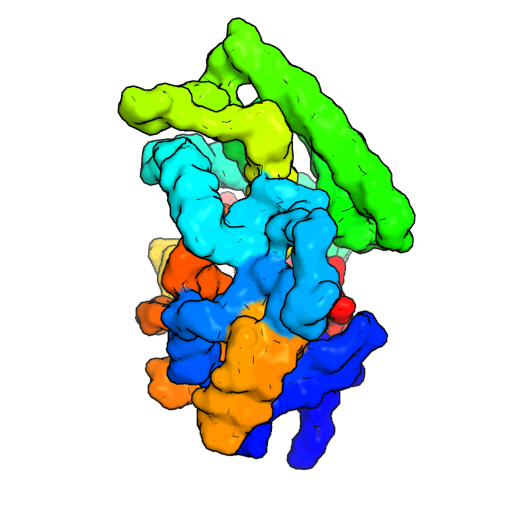 6.521 1.00 21.35 91 ASP A O 1
ATOM 678 N N . PRO A 1 92 ? 14.648 -1.613 7.494 1.00 20.81 92 PRO A N 1
ATOM 679 C CA . PRO A 1 92 ? 15.426 -1.641 8.749 1.00 20.64 92 PRO A CA 1
ATOM 680 C C . PRO A 1 92 ? 16.826 -2.246 8.478 1.00 21.83 92 PRO A C 1
ATOM 681 O O . PRO A 1 92 ? 16.977 -3.034 7.520 1.00 22.47 92 PRO A O 1
ATOM 685 N N . PRO A 1 93 ? 17.845 -1.888 9.296 1.00 22.33 93 PRO A N 1
ATOM 686 C CA . PRO A 1 93 ? 17.809 -0.969 10.443 1.00 21.75 93 PRO A CA 1
ATOM 687 C C . PRO A 1 93 ? 17.865 0.533 10.082 1.00 21.10 93 PRO A C 1
ATOM 688 O O . PRO A 1 93 ? 17.525 1.386 10.914 1.00 19.92 93 PRO A O 1
ATOM 692 N N . ASP A 1 94 ? 18.286 0.849 8.856 1.00 21.17 94 ASP A N 1
ATOM 693 C CA . ASP A 1 94 ? 18.411 2.228 8.402 1.00 21.67 94 ASP A CA 1
ATOM 694 C C . ASP A 1 94 ? 17.073 2.988 8.487 1.00 20.65 94 ASP A C 1
ATOM 695 O O . ASP A 1 94 ? 17.023 4.140 8.934 1.00 19.76 94 ASP A O 1
ATOM 700 N N . HIS A 1 95 ? 15.996 2.350 8.027 1.00 19.35 95 HIS A N 1
ATOM 701 C CA . HIS A 1 95 ? 14.670 2.971 8.150 1.00 18.07 95 HIS A CA 1
ATOM 702 C C . HIS A 1 95 ? 14.340 3.272 9.613 1.00 18.34 95 HIS A C 1
ATOM 703 O O . HIS A 1 95 ? 13.846 4.358 9.946 1.00 17.52 95 HIS A O 1
ATOM 710 N N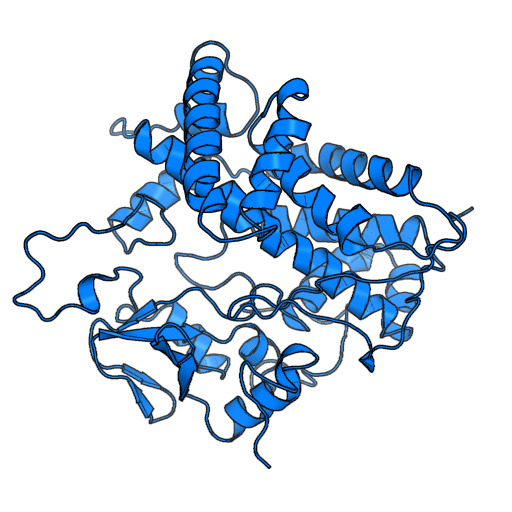 . THR A 1 96 ? 14.657 2.317 10.487 1.00 16.93 96 THR A N 1
ATOM 711 C CA . THR A 1 96 ? 14.268 2.383 11.895 1.00 18.08 96 THR A CA 1
ATOM 712 C C . THR A 1 96 ? 14.871 3.630 12.535 1.00 18.14 96 THR A C 1
ATOM 713 O O . THR A 1 96 ? 14.171 4.374 13.240 1.00 17.34 96 THR A O 1
ATOM 717 N N . ARG A 1 97 ? 16.156 3.869 12.255 1.00 19.02 97 ARG A N 1
ATOM 718 C CA . ARG A 1 97 ? 16.838 5.076 12.737 1.00 18.38 97 ARG A CA 1
ATOM 719 C C . ARG A 1 97 ? 16.189 6.386 12.247 1.00 18.01 97 ARG A C 1
ATOM 720 O O . ARG A 1 97 ? 15.993 7.314 13.037 1.00 16.95 97 ARG A O 1
ATOM 728 N N . LEU A 1 98 ? 15.917 6.515 10.940 1.00 17.51 98 LEU A N 1
ATOM 729 C CA . LEU A 1 98 ? 15.329 7.757 10.411 1.00 17.31 98 LEU A CA 1
ATOM 730 C C . LEU A 1 98 ? 13.922 7.968 10.917 1.00 16.61 98 LEU A C 1
ATOM 731 O O . LEU A 1 98 ? 13.524 9.096 11.229 1.00 16.05 98 LEU A O 1
ATOM 736 N N . ARG A 1 99 ? 13.173 6.871 11.036 1.00 17.72 99 ARG A N 1
ATOM 737 C CA . ARG A 1 99 ? 11.814 6.984 11.519 1.00 18.19 99 ARG A CA 1
ATOM 738 C C . ARG A 1 99 ? 11.812 7.471 12.985 1.00 17.51 99 ARG A C 1
ATOM 739 O O . ARG A 1 99 ? 10.976 8.315 13.369 1.00 17.46 99 ARG A O 1
ATOM 747 N N . LYS A 1 100 ? 12.749 6.937 13.773 1.00 16.93 100 LYS A N 1
ATOM 748 C CA . LYS A 1 100 ? 12.909 7.330 15.182 1.00 17.79 100 LYS A CA 1
ATOM 749 C C . LYS A 1 100 ? 13.250 8.818 15.265 1.00 17.56 100 LYS A C 1
ATOM 750 O O . LYS A 1 100 ? 12.634 9.577 15.997 1.00 18.07 100 LYS A O 1
ATOM 756 N N . LEU A 1 101 ? 14.231 9.246 14.482 1.00 16.51 101 LEU A N 1
ATOM 757 C CA . LEU A 1 101 ? 14.599 10.667 14.520 1.00 17.09 101 LEU A CA 1
ATOM 758 C C . LEU A 1 101 ? 13.524 11.634 14.072 1.00 18.39 101 LEU A C 1
ATOM 759 O O . LEU A 1 101 ? 13.309 12.633 14.732 1.00 19.30 101 LEU A O 1
ATOM 764 N N . VAL A 1 102 ? 12.860 11.403 12.931 1.00 17.09 102 VAL A N 1
ATOM 765 C CA . VAL A 1 102 ? 11.857 12.341 12.470 1.00 18.76 102 VAL A CA 1
ATOM 766 C C . VAL A 1 102 ? 10.617 12.260 13.355 1.00 18.74 102 VAL A C 1
ATOM 767 O O . VAL A 1 102 ? 9.982 13.270 13.638 1.00 19.69 102 VAL A O 1
ATOM 771 N N . GLY A 1 103 ? 10.267 11.047 13.777 1.00 20.48 103 GLY A N 1
ATOM 772 C CA . GLY A 1 103 ? 9.006 10.822 14.452 1.00 21.95 103 GLY A CA 1
ATOM 773 C C . GLY A 1 103 ? 8.873 11.690 15.684 1.00 23.30 103 GLY A C 1
ATOM 774 O O . GLY A 1 103 ? 7.778 12.186 15.951 1.00 23.18 103 GLY A O 1
ATOM 775 N N . ARG A 1 104 ? 9.990 11.866 16.406 1.00 24.00 104 ARG A N 1
ATOM 776 C CA . ARG A 1 104 ? 10.121 12.746 17.598 1.00 26.50 104 ARG A CA 1
ATOM 777 C C . ARG A 1 104 ? 9.325 14.039 17.430 1.00 26.43 104 ARG A C 1
ATOM 778 O O . ARG A 1 104 ? 8.566 14.463 18.335 1.00 26.61 104 ARG A O 1
ATOM 786 N N . SER A 1 105 ? 9.547 14.673 16.271 1.00 25.65 105 SER A N 1
ATOM 787 C CA . SER A 1 105 ? 9.017 15.996 15.980 1.00 25.43 105 SER A CA 1
ATOM 788 C C . SER A 1 105 ? 7.554 16.020 15.597 1.00 24.22 105 SER A C 1
ATOM 789 O O . SER A 1 105 ? 6.941 17.079 15.612 1.00 23.73 105 SER A O 1
ATOM 792 N N . PHE A 1 106 ? 6.995 14.872 15.218 1.00 23.68 106 PHE A N 1
ATOM 793 C CA . PHE A 1 106 ? 5.564 14.776 14.916 1.00 23.27 106 PHE A CA 1
ATOM 794 C C . PHE A 1 106 ? 4.680 14.590 16.123 1.00 24.38 106 PHE A C 1
ATOM 795 O O . PHE A 1 106 ? 3.966 13.589 16.245 1.00 24.34 106 PHE A O 1
ATOM 803 N N . THR A 1 107 ? 4.691 15.595 16.985 1.00 23.91 107 THR A N 1
ATOM 804 C CA . THR A 1 107 ? 3.924 15.570 18.201 1.00 23.40 107 THR A CA 1
ATOM 805 C C . THR A 1 107 ? 2.454 15.864 18.012 1.00 23.95 107 THR A C 1
ATOM 806 O O . THR A 1 107 ? 2.050 16.565 17.060 1.00 23.05 107 THR A O 1
ATOM 810 N N . VAL A 1 108 ? 1.668 15.355 18.955 1.00 24.00 108 VAL A N 1
ATOM 811 C CA . VAL A 1 108 ? 0.250 15.667 19.058 1.00 23.85 108 VAL A CA 1
ATOM 812 C C . VAL A 1 108 ? 0.034 17.188 19.146 1.00 23.88 108 VAL A C 1
ATOM 813 O O . VAL A 1 108 ? -0.866 17.730 18.499 1.00 24.19 108 VAL A O 1
ATOM 817 N N . ARG A 1 109 ? 0.832 17.877 19.953 1.00 22.62 109 ARG A N 1
ATOM 818 C CA . ARG A 1 109 ? 0.649 19.323 20.077 1.00 23.25 109 ARG A CA 1
ATOM 819 C C . ARG A 1 109 ? 0.990 20.038 18.764 1.00 22.19 109 ARG A C 1
ATOM 820 O O . ARG A 1 109 ? 0.340 21.036 18.408 1.00 22.73 109 ARG A O 1
ATOM 828 N N . ARG A 1 110 ? 1.992 19.550 18.053 1.00 21.90 110 ARG A N 1
ATOM 829 C CA . ARG A 1 110 ? 2.388 20.242 16.812 1.00 23.18 110 ARG A CA 1
ATOM 830 C C . ARG A 1 110 ? 1.202 20.165 15.833 1.00 24.52 110 ARG A C 1
ATOM 831 O O . ARG A 1 110 ? 0.901 21.139 15.106 1.00 24.67 110 ARG A O 1
ATOM 839 N N . MET A 1 111 ? 0.499 19.028 15.866 1.00 24.60 111 MET A N 1
ATOM 840 C CA . MET A 1 111 ? -0.656 18.805 14.983 1.00 26.46 111 MET A CA 1
ATOM 841 C C . MET A 1 111 ? -1.813 19.677 15.399 1.00 26.40 111 MET A C 1
ATOM 842 O O . MET A 1 111 ? -2.406 20.352 14.549 1.00 27.25 111 MET A O 1
ATOM 847 N N . ASN A 1 112 ? -2.121 19.704 16.697 1.00 27.10 112 ASN A N 1
ATOM 848 C CA . ASN A 1 112 ? -3.195 20.562 17.226 1.00 27.23 112 ASN A CA 1
ATOM 849 C C . ASN A 1 112 ? -2.925 22.038 16.954 1.00 27.06 112 ASN A C 1
ATOM 850 O O . ASN A 1 112 ? -3.857 22.790 16.648 1.00 26.52 112 ASN A O 1
ATOM 855 N N . GLU A 1 113 ? -1.650 22.431 17.040 1.00 25.39 113 GLU A N 1
ATOM 856 C CA . GLU A 1 113 ? -1.252 23.831 16.816 1.00 26.27 113 GLU A CA 1
ATOM 857 C C . GLU A 1 113 ? -1.443 24.270 15.377 1.00 25.76 113 GLU A C 1
ATOM 858 O O . GLU A 1 113 ? -1.663 25.456 15.097 1.00 25.56 113 GLU A O 1
ATOM 864 N N . LEU A 1 114 ? -1.351 23.309 14.467 1.00 25.65 114 LEU A N 1
ATOM 865 C CA . LEU A 1 114 ? -1.562 23.597 13.057 1.00 26.03 114 LEU A CA 1
ATOM 866 C C . LEU A 1 114 ? -3.022 23.817 12.695 1.00 25.94 114 LEU A C 1
ATOM 867 O O . LEU A 1 114 ? -3.287 24.504 11.720 1.00 27.27 114 LEU A O 1
ATOM 872 N N . GLU A 1 115 ? -3.961 23.246 13.448 1.00 26.21 115 GLU A N 1
ATOM 873 C CA . GLU A 1 115 ? -5.393 23.304 13.059 1.00 27.81 115 GLU A CA 1
ATOM 874 C C . GLU A 1 115 ? -5.932 24.719 12.754 1.00 27.76 115 GLU A C 1
ATOM 875 O O . GLU A 1 115 ? -6.573 24.923 11.712 1.00 27.33 115 GLU A O 1
ATOM 881 N N . PRO A 1 116 ? -5.671 25.710 13.627 1.00 28.51 116 PRO A N 1
ATOM 882 C CA . PRO A 1 116 ? -6.170 27.070 13.297 1.00 28.36 116 PRO A CA 1
ATOM 883 C C . PRO A 1 116 ? -5.587 27.635 12.013 1.00 28.40 116 PRO A C 1
ATOM 884 O O . PRO A 1 116 ? -6.282 28.332 11.260 1.00 28.14 116 PRO A O 1
ATOM 888 N N . ARG A 1 117 ? -4.324 27.323 11.753 1.00 28.01 117 ARG A N 1
ATOM 889 C CA . ARG A 1 117 ? -3.661 27.751 10.543 1.00 28.20 117 ARG A CA 1
ATOM 890 C C . ARG A 1 117 ? -4.278 27.083 9.306 1.00 27.72 117 ARG A C 1
ATOM 891 O O . ARG A 1 117 ? -4.508 27.758 8.281 1.00 26.69 117 ARG A O 1
ATOM 899 N N . ILE A 1 118 ? -4.538 25.770 9.384 1.00 25.49 118 ILE A N 1
ATOM 900 C CA . ILE A 1 118 ? -5.203 25.085 8.251 1.00 25.27 118 ILE A CA 1
ATOM 901 C C . ILE A 1 118 ? -6.582 25.685 7.998 1.00 25.91 118 ILE A C 1
ATOM 902 O O . ILE A 1 118 ? -6.984 25.889 6.832 1.00 25.14 118 ILE A O 1
ATOM 907 N N . THR A 1 119 ? -7.289 25.988 9.090 1.00 25.46 119 THR A N 1
ATOM 908 C CA . THR A 1 119 ? -8.618 26.580 9.037 1.00 26.88 119 THR A CA 1
ATOM 909 C C . THR A 1 119 ? -8.597 27.953 8.332 1.00 26.81 119 THR A C 1
ATOM 910 O O . THR A 1 119 ? -9.477 28.256 7.505 1.00 26.73 119 THR A O 1
ATOM 914 N N . GLU A 1 120 ? -7.580 28.761 8.640 1.00 27.18 120 GLU A N 1
ATOM 915 C CA . GLU A 1 120 ? -7.407 30.080 8.031 1.00 27.77 120 GLU A CA 1
ATOM 916 C C . GLU A 1 120 ? -7.076 29.962 6.546 1.00 26.93 120 GLU A C 1
ATOM 917 O O . GLU A 1 120 ? -7.585 30.732 5.715 1.00 26.59 120 GLU A O 1
ATOM 923 N N . ILE A 1 121 ? -6.216 28.996 6.220 1.00 24.98 121 ILE A N 1
ATOM 924 C CA . ILE A 1 121 ? -5.855 28.714 4.830 1.00 24.16 121 ILE A CA 1
ATOM 925 C C . ILE A 1 121 ? -7.104 28.333 4.022 1.00 23.91 121 ILE A C 1
ATOM 926 O O . ILE A 1 121 ? -7.303 28.862 2.909 1.00 24.50 121 ILE A O 1
ATOM 931 N N . ALA A 1 122 ? -7.950 27.459 4.581 1.00 23.73 122 ALA A N 1
ATOM 932 C CA . ALA A 1 122 ? -9.184 27.037 3.899 1.00 24.79 122 ALA A CA 1
ATOM 933 C C . ALA A 1 122 ? -10.177 28.187 3.774 1.00 26.39 122 ALA A C 1
ATOM 934 O O . ALA A 1 122 ? -10.677 28.473 2.669 1.00 25.92 122 ALA A O 1
ATOM 936 N N . ASP A 1 123 ? -10.450 28.862 4.886 1.00 26.48 123 ASP A N 1
ATOM 937 C CA . ASP A 1 123 ? -11.339 30.044 4.851 1.00 27.25 123 ASP A CA 1
ATOM 938 C C . ASP A 1 123 ? -10.892 31.113 3.865 1.00 26.20 123 ASP A C 1
ATOM 939 O O . ASP A 1 123 ? -11.731 31.735 3.209 1.00 26.61 123 ASP A O 1
ATOM 944 N N . GLY A 1 124 ? -9.582 31.326 3.730 1.00 25.34 124 GLY A N 1
ATOM 945 C CA . GLY A 1 124 ? -9.044 32.350 2.834 1.00 25.29 124 GLY A CA 1
ATOM 946 C C . GLY A 1 124 ? -9.357 32.016 1.388 1.00 25.20 124 GLY A C 1
ATOM 947 O O . GLY A 1 124 ? -9.720 32.881 0.593 1.00 24.63 124 GLY A O 1
ATOM 948 N N . LEU A 1 125 ? -9.242 30.735 1.051 1.00 23.12 125 LEU A N 1
ATOM 949 C CA . LEU A 1 125 ? -9.596 30.277 -0.298 1.00 22.88 125 LEU A CA 1
ATOM 950 C C . LEU A 1 125 ? -11.114 30.345 -0.520 1.00 22.53 125 LEU A C 1
ATOM 951 O O . LEU A 1 125 ? -11.596 30.803 -1.593 1.00 23.30 125 LEU A O 1
ATOM 956 N N . LEU A 1 126 ? -11.876 29.881 0.460 1.00 22.02 126 LEU A N 1
ATOM 957 C CA . LEU A 1 126 ? -13.333 29.877 0.345 1.00 23.42 126 LEU A CA 1
ATOM 958 C C . LEU A 1 126 ? -13.876 31.288 0.080 1.00 24.50 126 LEU A C 1
ATOM 959 O O . LEU A 1 126 ? -14.822 31.473 -0.700 1.00 23.88 126 LEU A O 1
ATOM 964 N N . ALA A 1 127 ? -13.250 32.272 0.704 1.00 25.74 127 ALA A N 1
ATOM 965 C CA . ALA A 1 127 ? -13.721 33.661 0.609 1.00 26.85 127 ALA A CA 1
ATOM 966 C C . ALA A 1 127 ? -13.590 34.220 -0.797 1.00 27.28 127 ALA A C 1
ATOM 967 O O . ALA A 1 127 ? -14.393 35.063 -1.212 1.00 28.33 127 ALA A O 1
ATOM 969 N N . GLY A 1 128 ? -12.576 33.760 -1.531 1.00 26.70 128 GLY A N 1
ATOM 970 C CA . GLY A 1 128 ? -12.291 34.246 -2.867 1.00 26.65 128 GLY A CA 1
ATOM 971 C C . GLY A 1 128 ? -13.055 33.561 -3.982 1.00 26.52 128 GLY A C 1
ATOM 972 O O . GLY A 1 128 ? -12.970 34.009 -5.119 1.00 27.15 128 GLY A O 1
ATOM 973 N N . LEU A 1 129 ? -13.764 32.462 -3.672 1.00 26.56 129 LEU A N 1
ATOM 974 C CA . LEU A 1 129 ? -14.535 31.701 -4.674 1.00 27.92 129 LEU A CA 1
ATOM 975 C C . LEU A 1 129 ? -15.939 32.290 -4.928 1.00 28.92 129 LEU A C 1
ATOM 976 O O . LEU A 1 129 ? -16.673 32.623 -3.985 1.00 30.92 129 LEU A O 1
ATOM 981 N N . PRO A 1 130 ? -16.338 32.367 -6.195 1.00 30.25 130 PRO A N 1
ATOM 982 C CA . PRO A 1 130 ? -17.680 32.832 -6.593 1.00 30.82 130 PRO A CA 1
ATOM 983 C C . PRO A 1 130 ? -18.817 31.844 -6.373 1.00 31.99 130 PRO A C 1
ATOM 984 O O . PRO A 1 130 ? -18.599 30.615 -6.376 1.00 32.89 130 PRO A O 1
ATOM 988 N N . THR A 1 131 ? -20.031 32.386 -6.254 1.00 31.94 131 THR A N 1
ATOM 989 C CA . THR A 1 131 ? -21.258 31.627 -6.072 1.00 33.09 131 THR A CA 1
ATOM 990 C C . THR A 1 131 ? -21.729 30.944 -7.366 1.00 34.56 131 THR A C 1
ATOM 991 O O . THR A 1 131 ? -22.116 29.770 -7.374 1.00 32.70 131 THR A O 1
ATOM 995 N N . ASP A 1 132 ? -21.718 31.716 -8.449 1.00 36.13 132 ASP A N 1
ATOM 996 C CA . ASP A 1 132 ? -21.968 31.196 -9.789 1.00 38.21 132 ASP A CA 1
ATOM 997 C C . ASP A 1 132 ? -20.616 31.206 -10.454 1.00 38.30 132 ASP A C 1
ATOM 998 O O . ASP A 1 132 ? -19.883 32.195 -10.336 1.00 40.06 132 ASP A O 1
ATOM 1003 N N . GLY A 1 133 ? -20.276 30.090 -11.107 1.00 38.79 133 GLY A N 1
ATOM 1004 C CA . GLY A 1 133 ? -18.922 29.838 -11.657 1.00 35.94 133 GLY A CA 1
ATOM 1005 C C . GLY A 1 133 ? -19.000 29.616 -13.148 1.00 34.72 133 GLY A C 1
ATOM 1006 O O . GLY A 1 133 ? -19.237 30.587 -13.895 1.00 35.13 133 GLY A O 1
ATOM 1007 N N . PRO A 1 134 ? -18.816 28.355 -13.608 1.00 33.30 134 PRO A N 1
ATOM 1008 C CA . PRO A 1 134 ? -18.336 27.228 -12.782 1.00 31.30 134 PRO A CA 1
ATOM 1009 C C . PRO A 1 134 ? -16.880 27.426 -12.437 1.00 28.96 134 PRO A C 1
ATOM 1010 O O . PRO A 1 134 ? -16.178 28.164 -13.149 1.00 29.75 134 PRO A O 1
ATOM 1014 N N . VAL A 1 135 ? -16.443 26.768 -11.361 1.00 26.21 135 VAL A N 1
ATOM 1015 C CA . VAL A 1 135 ? -15.084 26.844 -10.846 1.00 24.03 135 VAL A CA 1
ATOM 1016 C C . VAL A 1 135 ? -14.492 25.436 -10.815 1.00 22.01 135 VAL A C 1
ATOM 1017 O O . VAL A 1 135 ? -15.228 24.477 -10.639 1.00 19.37 135 VAL A O 1
ATOM 1021 N N . ASP A 1 136 ? -13.185 25.353 -11.022 1.00 21.53 136 ASP A N 1
ATOM 1022 C CA . ASP A 1 136 ? -12.484 24.055 -10.911 1.00 20.31 136 ASP A CA 1
ATOM 1023 C C . ASP A 1 136 ? -12.067 23.895 -9.458 1.00 19.37 136 ASP A C 1
ATOM 1024 O O . ASP A 1 136 ? -11.078 24.501 -9.017 1.00 20.84 136 ASP A O 1
ATOM 1029 N N . LEU A 1 137 ? -12.803 23.089 -8.710 1.00 18.54 137 LEU A N 1
ATOM 1030 C CA . LEU A 1 137 ? -12.516 22.920 -7.282 1.00 19.28 137 LEU A CA 1
ATOM 1031 C C . LEU A 1 137 ? -11.126 22.322 -7.031 1.00 19.39 137 LEU A C 1
ATOM 1032 O O . LEU A 1 137 ? -10.564 22.517 -5.954 1.00 19.02 137 LEU A O 1
ATOM 1037 N N . MET A 1 138 ? -10.558 21.596 -8.002 1.00 18.89 138 MET A N 1
ATOM 1038 C CA . MET A 1 138 ? -9.189 21.115 -7.810 1.00 18.75 138 MET A CA 1
ATOM 1039 C C . MET A 1 138 ? -8.191 22.282 -7.827 1.00 20.41 138 MET A C 1
ATOM 1040 O O . MET A 1 138 ? -7.544 22.570 -6.805 1.00 21.42 138 MET A O 1
ATOM 1045 N N . ARG A 1 139 ? -8.077 22.971 -8.955 1.00 20.80 139 ARG A N 1
ATOM 1046 C CA . ARG A 1 139 ? -7.076 24.047 -9.060 1.00 22.45 139 ARG A CA 1
ATOM 1047 C C . ARG A 1 139 ? -7.272 25.121 -7.982 1.00 21.93 139 ARG A C 1
ATOM 1048 O O . ARG A 1 139 ? -6.291 25.645 -7.433 1.00 21.79 139 ARG A O 1
ATOM 1056 N N . GLU A 1 140 ? -8.537 25.428 -7.691 1.00 22.21 140 GLU A N 1
ATOM 1057 C CA . GLU A 1 140 ? -8.898 26.585 -6.887 1.00 23.67 140 GLU A CA 1
ATOM 1058 C C . GLU A 1 140 ? -8.950 26.329 -5.400 1.00 23.35 140 GLU A C 1
ATOM 1059 O O . GLU A 1 140 ? -8.979 27.279 -4.607 1.00 23.38 140 GLU A O 1
ATOM 1065 N N . TYR A 1 141 ? -8.986 25.062 -4.999 1.00 21.94 141 TYR A N 1
ATOM 1066 C CA . TYR A 1 141 ? -9.183 24.768 -3.575 1.00 20.25 141 TYR A CA 1
ATOM 1067 C C . TYR A 1 141 ? -8.316 23.582 -3.178 1.00 20.11 141 TYR A C 1
ATOM 1068 O O . TYR A 1 141 ? -7.343 23.735 -2.446 1.00 19.21 141 TYR A O 1
ATOM 1077 N N . ALA A 1 142 ? -8.631 22.396 -3.712 1.00 19.86 142 ALA A N 1
ATOM 1078 C CA . ALA A 1 142 ? -7.916 21.207 -3.259 1.00 20.28 142 ALA A CA 1
ATOM 1079 C C . ALA A 1 142 ? -6.392 21.275 -3.470 1.00 20.85 142 ALA A C 1
ATOM 1080 O O . ALA A 1 142 ? -5.621 20.814 -2.602 1.00 20.85 142 ALA A O 1
ATOM 1082 N N . PHE A 1 143 ? -5.957 21.828 -4.599 1.00 20.56 143 PHE A N 1
ATOM 1083 C CA . PHE A 1 143 ? -4.531 21.918 -4.961 1.00 23.48 143 PHE A CA 1
ATOM 1084 C C . PHE A 1 143 ? -3.785 22.879 -4.041 1.00 25.01 143 PHE A C 1
ATOM 1085 O O . PHE A 1 143 ? -2.589 22.719 -3.817 1.00 26.67 143 PHE A O 1
ATOM 1093 N N . GLN A 1 144 ? -4.489 23.880 -3.532 1.00 25.46 144 GLN A N 1
ATOM 1094 C CA . GLN A 1 144 ? -3.835 24.934 -2.747 1.00 26.74 144 GLN A CA 1
ATOM 1095 C C . GLN A 1 144 ? -3.601 24.522 -1.303 1.00 25.90 144 GLN A C 1
ATOM 1096 O O . GLN A 1 144 ? -2.500 24.743 -0.761 1.00 29.02 144 GLN A O 1
ATOM 1102 N N . ILE A 1 145 ? -4.591 23.908 -0.673 1.00 24.19 145 ILE A N 1
ATOM 1103 C CA . ILE A 1 145 ? -4.501 23.681 0.774 1.00 22.84 145 ILE A CA 1
ATOM 1104 C C . ILE A 1 145 ? -3.198 22.976 1.201 1.00 22.20 145 ILE A C 1
ATOM 1105 O O . ILE A 1 145 ? -2.393 23.543 1.943 1.00 23.39 145 ILE A O 1
ATOM 1110 N N . PRO A 1 146 ? -2.946 21.767 0.689 1.00 21.39 146 PRO A N 1
ATOM 1111 C CA . PRO A 1 146 ? -1.842 20.951 1.265 1.00 20.91 146 PRO A CA 1
ATOM 1112 C C . PRO A 1 146 ? -0.429 21.546 1.188 1.00 21.49 146 PRO A C 1
ATOM 1113 O O . PRO A 1 146 ? 0.376 21.331 2.107 1.00 21.55 146 PRO A O 1
ATOM 1117 N N . VAL A 1 147 ? -0.083 22.299 0.137 1.00 21.64 147 VAL A N 1
ATOM 1118 C CA . VAL A 1 147 ? 1.290 22.826 0.058 1.00 23.86 147 VAL A CA 1
ATOM 1119 C C . VAL A 1 147 ? 1.440 24.016 1.031 1.00 24.37 147 VAL A C 1
ATOM 1120 O O . VAL A 1 147 ? 2.488 24.183 1.674 1.00 24.60 147 VAL A O 1
ATOM 1124 N N . GLN A 1 148 ? 0.370 24.806 1.136 1.00 25.24 148 GLN A N 1
ATOM 1125 C CA . GLN A 1 148 ? 0.283 25.899 2.130 1.00 26.04 148 GLN A CA 1
ATOM 1126 C C . GLN A 1 148 ? 0.416 25.329 3.549 1.00 25.77 148 GLN A C 1
ATOM 1127 O O . GLN A 1 148 ? 1.091 25.914 4.407 1.00 25.43 148 GLN A O 1
ATOM 1133 N N . VAL A 1 149 ? -0.235 24.192 3.797 1.00 24.52 149 VAL A N 1
ATOM 1134 C CA . VAL A 1 149 ? -0.072 23.494 5.090 1.00 23.31 149 VAL A CA 1
ATOM 1135 C C . VAL A 1 149 ? 1.376 22.992 5.284 1.00 23.21 149 VAL A C 1
ATOM 1136 O O . VAL A 1 149 ? 1.955 23.157 6.373 1.00 23.69 149 VAL A O 1
ATOM 1140 N N . ILE A 1 150 ? 1.990 22.416 4.249 1.00 22.74 150 ILE A N 1
ATOM 1141 C CA . ILE A 1 150 ? 3.381 21.944 4.364 1.00 22.97 150 ILE A CA 1
ATOM 1142 C C . ILE A 1 150 ? 4.322 23.152 4.667 1.00 23.20 150 ILE A C 1
ATOM 1143 O O . ILE A 1 150 ? 5.221 23.049 5.506 1.00 21.98 150 ILE A O 1
ATOM 1148 N N . CYS A 1 151 ? 4.080 24.280 4.004 1.00 24.10 151 CYS A N 1
ATOM 1149 C CA . CYS A 1 151 ? 4.811 25.529 4.300 1.00 25.49 151 CYS A CA 1
ATOM 1150 C C . CYS A 1 151 ? 4.721 25.909 5.787 1.00 25.24 151 CYS A C 1
ATOM 1151 O O . CYS A 1 151 ? 5.751 26.182 6.429 1.00 26.54 151 CYS A O 1
ATOM 1154 N N . GLU A 1 152 ? 3.507 25.901 6.322 1.00 25.11 152 GLU A N 1
ATOM 1155 C CA . GLU A 1 152 ? 3.234 26.179 7.748 1.00 25.97 152 GLU A CA 1
ATOM 1156 C C . GLU A 1 152 ? 3.932 25.195 8.680 1.00 25.70 152 GLU A C 1
ATOM 1157 O O . GLU A 1 152 ? 4.539 25.587 9.696 1.00 25.47 152 GLU A O 1
ATOM 1163 N N . LEU A 1 153 ? 3.864 23.913 8.333 1.00 23.42 153 LEU A N 1
ATOM 1164 C CA . LEU A 1 153 ? 4.456 22.860 9.147 1.00 23.60 153 LEU A CA 1
ATOM 1165 C C . LEU A 1 153 ? 5.954 23.070 9.244 1.00 23.44 153 LEU A C 1
ATOM 1166 O O . LEU A 1 153 ? 6.512 23.054 10.335 1.00 23.40 153 LEU A O 1
ATOM 1171 N N . LEU A 1 154 ? 6.582 23.273 8.095 1.00 22.85 154 LEU A N 1
ATOM 1172 C CA . LEU A 1 154 ? 8.021 23.336 7.981 1.00 23.67 154 LEU A CA 1
ATOM 1173 C C . LEU A 1 154 ? 8.577 24.658 8.545 1.00 25.06 154 LEU A C 1
ATOM 1174 O O . LEU A 1 154 ? 9.695 24.684 9.087 1.00 24.23 154 LEU A O 1
ATOM 1179 N N . GLY A 1 155 ? 7.796 25.728 8.382 1.00 26.00 155 GLY A N 1
ATOM 1180 C CA . GLY A 1 155 ? 8.229 27.101 8.701 1.00 28.26 155 GLY A CA 1
ATOM 1181 C C . GLY A 1 155 ? 8.877 27.790 7.511 1.00 30.22 155 GLY A C 1
ATOM 1182 O O . GLY A 1 155 ? 9.933 28.428 7.646 1.00 30.86 155 GLY A O 1
ATOM 1183 N N . VAL A 1 156 ? 8.269 27.650 6.330 1.00 31.53 156 VAL A N 1
ATOM 1184 C CA . VAL A 1 156 ? 8.735 28.368 5.138 1.00 32.85 156 VAL A CA 1
ATOM 1185 C C . VAL A 1 156 ? 8.231 29.813 5.284 1.00 34.30 156 VAL A C 1
ATOM 1186 O O . VAL A 1 156 ? 7.030 30.026 5.457 1.00 34.57 156 VAL A O 1
ATOM 1190 N N . PRO A 1 157 ? 9.147 30.802 5.259 1.00 36.28 157 PRO A N 1
ATOM 1191 C CA . PRO A 1 157 ? 8.759 32.219 5.388 1.00 37.76 157 PRO A CA 1
ATOM 1192 C C . PRO A 1 157 ? 7.653 32.600 4.399 1.00 39.56 157 PRO A C 1
ATOM 1193 O O . PRO A 1 157 ? 7.722 32.215 3.230 1.00 39.72 157 PRO A O 1
ATOM 1197 N N . ALA A 1 158 ? 6.644 33.333 4.870 1.00 41.49 158 ALA A N 1
ATOM 1198 C CA . ALA A 1 158 ? 5.477 33.675 4.046 1.00 43.52 158 ALA A CA 1
ATOM 1199 C C . ALA A 1 158 ? 5.817 34.350 2.703 1.00 44.72 158 ALA A C 1
ATOM 1200 O O . ALA A 1 158 ? 5.074 34.197 1.724 1.00 44.94 158 ALA A O 1
ATOM 1202 N N . GLU A 1 159 ? 6.929 35.087 2.657 1.00 46.58 159 GLU A N 1
ATOM 1203 C CA . GLU A 1 159 ? 7.405 35.685 1.394 1.00 48.23 159 GLU A CA 1
ATOM 1204 C C . GLU A 1 159 ? 7.820 34.610 0.390 1.00 49.05 159 GLU A C 1
ATOM 1205 O O . GLU A 1 159 ? 7.593 34.759 -0.824 1.00 49.59 159 GLU A O 1
ATOM 1211 N N . ASP A 1 160 ? 8.425 33.534 0.895 1.00 49.34 160 ASP A N 1
ATOM 1212 C CA . ASP A 1 160 ? 8.944 32.459 0.045 1.00 49.86 160 ASP A CA 1
ATOM 1213 C C . ASP A 1 160 ? 7.875 31.460 -0.396 1.00 49.38 160 ASP A C 1
ATOM 1214 O O . ASP A 1 160 ? 8.187 30.513 -1.108 1.00 49.14 160 ASP A O 1
ATOM 1219 N N . ARG A 1 161 ? 6.627 31.664 0.023 1.00 49.58 161 ARG A N 1
ATOM 1220 C CA . ARG A 1 161 ? 5.588 30.629 -0.142 1.00 49.87 161 ARG A CA 1
ATOM 1221 C C . ARG A 1 161 ? 5.025 30.489 -1.549 1.00 51.00 161 ARG A C 1
ATOM 1222 O O . ARG A 1 161 ? 5.020 29.387 -2.108 1.00 50.55 161 ARG A O 1
ATOM 1230 N N . ASP A 1 162 ? 4.558 31.599 -2.121 1.00 52.29 162 ASP A N 1
ATOM 1231 C CA . ASP A 1 162 ? 4.096 31.593 -3.516 1.00 53.12 162 ASP A CA 1
ATOM 1232 C C . ASP A 1 162 ? 5.174 31.034 -4.447 1.00 53.14 162 ASP A C 1
ATOM 1233 O O . ASP A 1 162 ? 4.862 30.275 -5.357 1.00 53.61 162 ASP A O 1
ATOM 1238 N N . ASP A 1 163 ? 6.438 31.380 -4.199 1.00 53.33 163 ASP A N 1
ATOM 1239 C CA . ASP A 1 163 ? 7.561 30.756 -4.912 1.00 53.49 163 ASP A CA 1
ATOM 1240 C C . ASP A 1 163 ? 7.667 29.254 -4.630 1.00 53.38 163 ASP A C 1
ATOM 1241 O O . ASP A 1 163 ? 7.808 28.451 -5.555 1.00 52.89 163 ASP A O 1
ATOM 1246 N N . PHE A 1 164 ? 7.625 28.894 -3.345 1.00 53.43 164 PHE A N 1
ATOM 1247 C CA . PHE A 1 164 ? 7.678 27.496 -2.902 1.00 53.39 164 PHE A CA 1
ATOM 1248 C C . PHE A 1 164 ? 6.551 26.677 -3.539 1.00 54.13 164 PHE A C 1
ATOM 1249 O O . PHE A 1 164 ? 6.790 25.592 -4.064 1.00 54.19 164 PHE A O 1
ATOM 1257 N N . SER A 1 165 ? 5.329 27.206 -3.479 1.00 55.46 165 SER A N 1
ATOM 1258 C CA . SER A 1 165 ? 4.166 26.589 -4.119 1.00 56.93 165 SER A CA 1
ATOM 1259 C C . SER A 1 165 ? 4.375 26.405 -5.624 1.00 57.99 165 SER A C 1
ATOM 1260 O O . SER A 1 165 ? 4.089 25.335 -6.169 1.00 57.82 165 SER A O 1
ATOM 1263 N N . ALA A 1 166 ? 4.897 27.443 -6.278 1.00 59.17 166 ALA A N 1
ATOM 1264 C CA . ALA A 1 166 ? 5.193 27.385 -7.709 1.00 60.48 166 ALA A CA 1
ATOM 1265 C C . ALA A 1 166 ? 6.039 26.161 -8.097 1.00 61.38 166 ALA A C 1
ATOM 1266 O O . ALA A 1 166 ? 5.634 25.382 -8.961 1.00 61.39 166 ALA A O 1
ATOM 1268 N N . TRP A 1 167 ? 7.191 25.982 -7.448 1.00 62.55 167 TRP A N 1
ATOM 1269 C CA . TRP A 1 167 ? 8.086 24.859 -7.767 1.00 64.00 167 TRP A CA 1
ATOM 1270 C C . TRP A 1 167 ? 7.544 23.518 -7.256 1.00 64.57 167 TRP A C 1
ATOM 1271 O O . TRP A 1 167 ? 8.025 22.455 -7.655 1.00 64.49 167 TRP A O 1
ATOM 1282 N N . SER A 1 168 ? 6.553 23.580 -6.367 1.00 65.43 168 SER A N 1
ATOM 1283 C CA . SER A 1 168 ? 5.897 22.386 -5.832 1.00 66.17 168 SER A CA 1
ATOM 1284 C C . SER A 1 168 ? 4.922 21.803 -6.860 1.00 66.79 168 SER A C 1
ATOM 1285 O O . SER A 1 168 ? 4.874 20.585 -7.064 1.00 66.53 168 SER A O 1
ATOM 1288 N N . SER A 1 169 ? 4.156 22.684 -7.504 1.00 67.61 169 SER A N 1
ATOM 1289 C CA . SER A 1 169 ? 3.276 22.294 -8.605 1.00 68.51 169 SER A CA 1
ATOM 1290 C C . SER A 1 169 ? 4.047 21.662 -9.763 1.00 69.27 169 SER A C 1
ATOM 1291 O O . SER A 1 169 ? 3.563 20.724 -10.389 1.00 69.48 169 SER A O 1
ATOM 1294 N N . VAL A 1 170 ? 5.246 22.174 -10.036 1.00 70.35 170 VAL A N 1
ATOM 1295 C CA . VAL A 1 170 ? 6.131 21.601 -11.062 1.00 71.38 170 VAL A CA 1
ATOM 1296 C C . VAL A 1 170 ? 6.466 20.139 -10.752 1.00 72.04 170 VAL A C 1
ATOM 1297 O O . VAL A 1 170 ? 6.574 19.322 -11.668 1.00 72.12 170 VAL A O 1
ATOM 1301 N N . LEU A 1 171 ? 6.613 19.815 -9.466 1.00 72.75 171 LEU A N 1
ATOM 1302 C CA . LEU A 1 171 ? 6.789 18.424 -9.037 1.00 73.56 171 LEU A CA 1
ATOM 1303 C C . LEU A 1 171 ? 5.512 17.592 -9.201 1.00 74.27 171 LEU A C 1
ATOM 1304 O O . LEU A 1 171 ? 5.590 16.368 -9.331 1.00 74.31 171 LEU A O 1
ATOM 1309 N N . VAL A 1 172 ? 4.349 18.249 -9.191 1.00 75.17 172 VAL A N 1
ATOM 1310 C CA . VAL A 1 172 ? 3.064 17.559 -9.397 1.00 76.29 172 VAL A CA 1
ATOM 1311 C C . VAL A 1 172 ? 2.562 17.703 -10.855 1.00 77.13 172 VAL A C 1
ATOM 1312 O O . VAL A 1 172 ? 1.393 18.021 -11.109 1.00 77.25 172 VAL A O 1
ATOM 1316 N N . ASP A 1 173 ? 3.479 17.464 -11.795 1.00 78.22 173 ASP A N 1
ATOM 1317 C CA . ASP A 1 173 ? 3.212 17.393 -13.245 1.00 79.22 173 ASP A CA 1
ATOM 1318 C C . ASP A 1 173 ? 2.466 18.567 -13.887 1.00 79.73 173 ASP A C 1
ATOM 1319 O O . ASP A 1 173 ? 1.249 18.510 -14.104 1.00 79.80 173 ASP A O 1
ATOM 1324 N N . ASP A 1 174 ? 3.222 19.618 -14.193 1.00 80.39 174 ASP A N 1
ATOM 1325 C CA . ASP A 1 174 ? 2.742 20.704 -15.045 1.00 81.01 174 ASP A CA 1
ATOM 1326 C C . ASP A 1 174 ? 3.089 20.392 -16.502 1.00 81.29 174 ASP A C 1
ATOM 1327 O O . ASP A 1 174 ? 2.206 20.186 -17.340 1.00 81.38 174 ASP A O 1
ATOM 1332 N N . SER A 1 175 ? 4.390 20.355 -16.778 1.00 81.62 175 SER A N 1
ATOM 1333 C CA . SER A 1 175 ? 4.924 20.067 -18.100 1.00 81.91 175 SER A CA 1
ATOM 1334 C C . SER A 1 175 ? 5.824 18.815 -18.012 1.00 82.12 175 SER A C 1
ATOM 1335 O O . SER A 1 175 ? 5.657 18.016 -17.081 1.00 82.11 175 SER A O 1
ATOM 1338 N N . PRO A 1 176 ? 6.761 18.622 -18.974 1.00 82.33 176 PRO A N 1
ATOM 1339 C CA . PRO A 1 176 ? 7.627 17.425 -18.982 1.00 82.23 176 PRO A CA 1
ATOM 1340 C C . PRO A 1 176 ? 8.441 17.181 -17.700 1.00 82.05 176 PRO A C 1
ATOM 1341 O O . PRO A 1 176 ? 8.536 18.059 -16.838 1.00 81.99 176 PRO A O 1
ATOM 1345 N N . ALA A 1 177 ? 9.025 15.987 -17.601 1.00 81.91 177 ALA A N 1
ATOM 1346 C CA . ALA A 1 177 ? 9.788 15.561 -16.424 1.00 81.79 177 ALA A CA 1
ATOM 1347 C C . ALA A 1 177 ? 11.259 15.993 -16.446 1.00 81.59 177 ALA A C 1
ATOM 1348 O O . ALA A 1 177 ? 12.083 15.462 -15.693 1.00 81.61 177 ALA A O 1
ATOM 1350 N N . ASP A 1 178 ? 11.583 16.954 -17.310 1.00 81.47 178 ASP A N 1
ATOM 1351 C CA . ASP A 1 178 ? 12.922 17.554 -17.341 1.00 81.24 178 ASP A CA 1
ATOM 1352 C C . ASP A 1 178 ? 13.002 18.621 -16.254 1.00 80.91 178 ASP A C 1
ATOM 1353 O O . ASP A 1 178 ? 14.047 18.803 -15.622 1.00 80.89 178 ASP A O 1
ATOM 1358 N N . ASP A 1 179 ? 11.879 19.314 -16.055 1.00 80.58 179 ASP A N 1
ATOM 1359 C CA . ASP A 1 179 ? 11.792 20.495 -15.192 1.00 80.11 179 ASP A CA 1
ATOM 1360 C C . ASP A 1 179 ? 11.744 20.120 -13.710 1.00 79.57 179 ASP A C 1
ATOM 1361 O O . ASP A 1 179 ? 12.390 20.762 -12.877 1.00 79.58 179 ASP A O 1
ATOM 1366 N N . LYS A 1 180 ? 10.976 19.079 -13.397 1.00 78.73 180 LYS A N 1
ATOM 1367 C CA . LYS A 1 180 ? 10.916 18.518 -12.048 1.00 77.95 180 LYS A CA 1
ATOM 1368 C C . LYS A 1 180 ? 12.312 18.102 -11.594 1.00 77.16 180 LYS A C 1
ATOM 1369 O O . LYS A 1 180 ? 12.689 18.307 -10.440 1.00 77.14 180 LYS A O 1
ATOM 1375 N N . ASN A 1 181 ? 13.075 17.537 -12.527 1.00 76.08 181 ASN A N 1
ATOM 1376 C CA . ASN A 1 181 ? 14.445 17.102 -12.289 1.00 74.90 181 ASN A CA 1
ATOM 1377 C C . ASN A 1 181 ? 15.328 18.242 -11.789 1.00 73.89 181 ASN A C 1
ATOM 1378 O O . ASN A 1 181 ? 16.288 18.016 -11.047 1.00 73.76 181 ASN A O 1
ATOM 1383 N N . ALA A 1 182 ? 14.986 19.463 -12.202 1.00 72.43 182 ALA A N 1
ATOM 1384 C CA . ALA A 1 182 ? 15.683 20.672 -11.771 1.00 70.90 182 ALA A CA 1
ATOM 1385 C C . ALA A 1 182 ? 14.912 21.448 -10.699 1.00 69.84 182 ALA A C 1
ATOM 1386 O O . ALA A 1 182 ? 15.514 22.218 -9.946 1.00 69.82 182 ALA A O 1
ATOM 1388 N N . ALA A 1 183 ? 13.592 21.251 -10.636 1.00 68.25 183 ALA A N 1
ATOM 1389 C CA . ALA A 1 183 ? 12.763 21.839 -9.572 1.00 66.79 183 ALA A CA 1
ATOM 1390 C C . ALA A 1 183 ? 13.118 21.243 -8.207 1.00 65.65 183 ALA A C 1
ATOM 1391 O O . ALA A 1 183 ? 13.007 21.919 -7.184 1.00 65.44 183 ALA A O 1
ATOM 1393 N N . MET A 1 184 ? 13.540 19.976 -8.219 1.00 64.19 184 MET A N 1
ATOM 1394 C CA . MET A 1 184 ? 14.111 19.296 -7.056 1.00 63.07 184 MET A CA 1
ATOM 1395 C C . MET A 1 184 ? 15.357 20.018 -6.559 1.00 61.99 184 MET A C 1
ATOM 1396 O O . MET A 1 184 ? 15.553 20.166 -5.353 1.00 62.08 184 MET A O 1
ATOM 1401 N N . GLY A 1 185 ? 16.198 20.450 -7.501 1.00 60.57 185 GLY A N 1
ATOM 1402 C CA . GLY A 1 185 ? 17.434 21.156 -7.186 1.00 58.39 185 GLY A CA 1
ATOM 1403 C C . GLY A 1 185 ? 17.138 22.509 -6.584 1.00 57.03 185 GLY A C 1
ATOM 1404 O O . GLY A 1 185 ? 17.866 22.974 -5.699 1.00 57.19 185 GLY A O 1
ATOM 1405 N N . LYS A 1 186 ? 16.062 23.136 -7.061 1.00 55.60 186 LYS A N 1
ATOM 1406 C CA . LYS A 1 186 ? 15.623 24.427 -6.546 1.00 54.34 186 LYS A CA 1
ATOM 1407 C C . LYS A 1 186 ? 15.126 24.279 -5.114 1.00 53.30 186 LYS A C 1
ATOM 1408 O O . LYS A 1 186 ? 15.573 24.994 -4.215 1.00 53.26 186 LYS A O 1
ATOM 1414 N N . LEU A 1 187 ? 14.209 23.336 -4.910 1.00 52.07 187 LEU A N 1
ATOM 1415 C CA . LEU A 1 187 ? 13.658 23.065 -3.579 1.00 50.46 187 LEU A CA 1
ATOM 1416 C C . LEU A 1 187 ? 14.731 22.557 -2.617 1.00 49.36 187 LEU A C 1
ATOM 1417 O O . LEU A 1 187 ? 14.735 22.933 -1.447 1.00 49.07 187 LEU A O 1
ATOM 1422 N N . HIS A 1 188 ? 15.651 21.734 -3.125 1.00 48.07 188 HIS A N 1
ATOM 1423 C CA . HIS A 1 188 ? 16.789 21.226 -2.353 1.00 47.53 188 HIS A CA 1
ATOM 1424 C C . HIS A 1 188 ? 17.702 22.365 -1.894 1.00 46.50 188 HIS A C 1
ATOM 1425 O O . HIS A 1 188 ? 18.060 22.448 -0.712 1.00 46.44 188 HIS A O 1
ATOM 1432 N N . GLY A 1 189 ? 18.062 23.248 -2.827 1.00 45.22 189 GLY A N 1
ATOM 1433 C CA . GLY A 1 189 ? 18.835 24.443 -2.496 1.00 43.62 189 GLY A CA 1
ATOM 1434 C C . GLY A 1 189 ? 18.096 25.356 -1.540 1.00 42.19 189 GLY A C 1
ATOM 1435 O O . GLY A 1 189 ? 18.665 25.817 -0.533 1.00 42.75 189 GLY A O 1
ATOM 1436 N N . TYR A 1 190 ? 16.826 25.622 -1.833 1.00 40.84 190 TYR A N 1
ATOM 1437 C CA . TYR A 1 190 ? 16.053 26.494 -0.967 1.00 40.12 190 TYR A CA 1
ATOM 1438 C C . TYR A 1 190 ? 16.007 25.948 0.473 1.00 39.71 190 TYR A C 1
ATOM 1439 O O . TYR A 1 190 ? 16.311 26.671 1.428 1.00 39.79 190 TYR A O 1
ATOM 1448 N N . LEU A 1 191 ? 15.649 24.670 0.612 1.00 39.97 191 LEU A N 1
ATOM 1449 C CA . LEU A 1 191 ? 15.521 24.033 1.937 1.00 39.49 191 LEU A CA 1
ATOM 1450 C C . LEU A 1 191 ? 16.842 23.978 2.686 1.00 40.23 191 LEU A C 1
ATOM 1451 O O . LEU A 1 191 ? 16.903 24.268 3.890 1.00 40.20 191 LEU A O 1
ATOM 1456 N N . SER A 1 192 ? 17.894 23.637 1.948 1.00 41.49 192 SER A N 1
ATOM 1457 C CA . SER A 1 192 ? 19.284 23.686 2.397 1.00 42.47 192 SER A CA 1
ATOM 1458 C C . SER A 1 192 ? 19.640 25.017 3.078 1.00 43.27 192 SER A C 1
ATOM 1459 O O . SER A 1 192 ? 20.214 25.007 4.172 1.00 43.65 192 SER A O 1
ATOM 1462 N N . ASP A 1 193 ? 19.276 26.145 2.448 1.00 43.69 193 ASP A N 1
ATOM 1463 C CA . ASP A 1 193 ? 19.513 27.478 3.006 1.00 43.86 193 ASP A CA 1
ATOM 1464 C C . ASP A 1 193 ? 18.583 27.809 4.164 1.00 43.60 193 ASP A C 1
ATOM 1465 O O . ASP A 1 193 ? 18.991 28.481 5.126 1.00 43.42 193 ASP A O 1
ATOM 1470 N N . LEU A 1 194 ? 17.329 27.366 4.065 1.00 42.39 194 LEU A N 1
ATOM 1471 C CA . LEU A 1 194 ? 16.361 27.623 5.119 1.00 42.08 194 LEU A CA 1
ATOM 1472 C C . LEU A 1 194 ? 16.814 26.956 6.416 1.00 41.84 194 LEU A C 1
ATOM 1473 O O . LEU A 1 194 ? 16.758 27.575 7.473 1.00 41.65 194 LEU A O 1
ATOM 1478 N N . LEU A 1 195 ? 17.251 25.697 6.321 1.00 41.91 195 LEU A N 1
ATOM 1479 C CA . LEU A 1 195 ? 17.768 24.947 7.480 1.00 42.11 195 LEU A CA 1
ATOM 1480 C C . LEU A 1 195 ? 18.854 25.751 8.221 1.00 42.35 195 LEU A C 1
ATOM 1481 O O . LEU A 1 195 ? 18.896 25.768 9.452 1.00 42.20 195 LEU A O 1
ATOM 1486 N N . GLU A 1 196 ? 19.699 26.442 7.454 1.00 42.29 196 GLU A N 1
ATOM 1487 C CA . GLU A 1 196 ? 20.718 27.355 7.999 1.00 42.12 196 GLU A CA 1
ATOM 1488 C C . GLU A 1 196 ? 20.104 28.520 8.778 1.00 41.68 196 GLU A C 1
ATOM 1489 O O . GLU A 1 196 ? 20.591 28.897 9.844 1.00 41.62 196 GLU A O 1
ATOM 1495 N N . ARG A 1 197 ? 19.024 29.088 8.262 1.00 40.57 197 ARG A N 1
ATOM 1496 C CA . ARG A 1 197 ? 18.372 30.184 8.956 1.00 40.39 197 ARG A CA 1
ATOM 1497 C C . ARG A 1 197 ? 17.703 29.699 10.244 1.00 39.19 197 ARG A C 1
ATOM 1498 O O . ARG A 1 197 ? 17.622 30.439 11.228 1.00 38.58 197 ARG A O 1
ATOM 1506 N N . LYS A 1 198 ? 17.243 28.448 10.242 1.00 37.42 198 LYS A N 1
ATOM 1507 C CA . LYS A 1 198 ? 16.595 27.909 11.434 1.00 36.37 198 LYS A CA 1
ATOM 1508 C C . LYS A 1 198 ? 17.651 27.656 12.503 1.00 35.78 198 LYS A C 1
ATOM 1509 O O . LYS A 1 198 ? 17.425 27.921 13.687 1.00 36.24 198 LYS A O 1
ATOM 1515 N N . ARG A 1 199 ? 18.808 27.167 12.082 1.00 34.87 199 ARG A N 1
ATOM 1516 C CA . ARG A 1 199 ? 19.879 26.875 13.022 1.00 35.24 199 ARG A CA 1
ATOM 1517 C C . ARG A 1 199 ? 20.269 28.132 13.806 1.00 35.21 199 ARG A C 1
ATOM 1518 O O . ARG A 1 199 ? 20.477 28.052 15.008 1.00 34.78 199 ARG A O 1
ATOM 1526 N N . THR A 1 200 ? 20.331 29.277 13.120 1.00 35.04 200 THR A N 1
ATOM 1527 C CA . THR A 1 200 ? 20.708 30.554 13.734 1.00 35.57 200 THR A CA 1
ATOM 1528 C C . THR A 1 200 ? 19.558 31.162 14.504 1.00 35.54 200 THR A C 1
ATOM 1529 O O . THR A 1 200 ? 19.738 31.876 15.509 1.00 35.96 200 THR A O 1
ATOM 1533 N N . GLU A 1 201 ? 18.358 30.897 14.008 1.00 35.25 201 GLU A N 1
ATOM 1534 C CA . GLU A 1 201 ? 17.166 31.504 14.526 1.00 35.64 201 GLU A CA 1
ATOM 1535 C C . GLU A 1 201 ? 16.086 30.423 14.749 1.00 35.53 201 GLU A C 1
ATOM 1536 O O . GLU A 1 201 ? 15.171 30.260 13.928 1.00 34.81 201 GLU 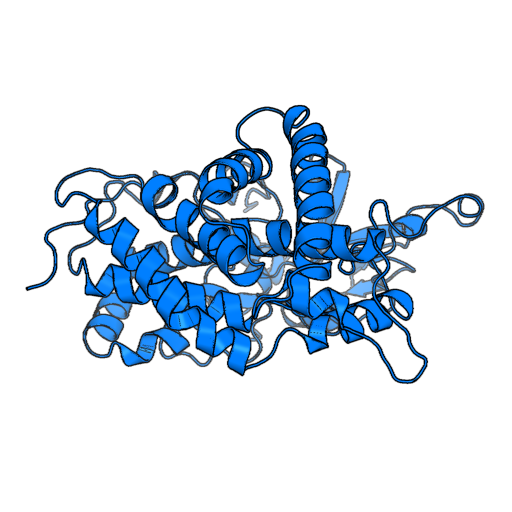A O 1
ATOM 1542 N N . PRO A 1 202 ? 16.195 29.690 15.875 1.00 34.55 202 PRO A N 1
ATOM 1543 C CA . PRO A 1 202 ? 15.189 28.655 16.198 1.00 34.26 202 PRO A CA 1
ATOM 1544 C C . PRO A 1 202 ? 13.752 29.190 16.207 1.00 33.62 202 PRO A C 1
ATOM 1545 O O . PRO A 1 202 ? 13.500 30.304 16.673 1.00 33.11 202 PRO A O 1
ATOM 1549 N N . ASP A 1 203 ? 12.811 28.395 15.701 1.00 32.97 203 ASP A N 1
ATOM 1550 C CA . ASP A 1 203 ? 11.396 28.744 15.809 1.00 32.34 203 ASP A CA 1
ATOM 1551 C C . ASP A 1 203 ? 10.607 27.496 16.208 1.00 31.51 203 ASP A C 1
ATOM 1552 O O . ASP A 1 203 ? 11.211 26.464 16.481 1.00 31.46 203 ASP A O 1
ATOM 1557 N N . ASP A 1 204 ? 9.287 27.617 16.282 1.00 30.28 204 ASP A N 1
ATOM 1558 C CA . ASP A 1 204 ? 8.436 26.557 16.809 1.00 30.42 204 ASP A CA 1
ATOM 1559 C C . ASP A 1 204 ? 8.102 25.505 15.718 1.00 28.28 204 ASP A C 1
ATOM 1560 O O . ASP A 1 204 ? 7.399 24.528 16.000 1.00 28.30 204 ASP A O 1
ATOM 1565 N N . ALA A 1 205 ? 8.593 25.720 14.498 1.00 26.33 205 ALA A N 1
ATOM 1566 C CA . ALA A 1 205 ? 8.196 24.858 13.357 1.00 24.29 205 ALA A CA 1
ATOM 1567 C C . ALA A 1 205 ? 9.087 23.625 13.095 1.00 23.46 205 ALA A C 1
ATOM 1568 O O . ALA A 1 205 ? 10.041 23.351 13.836 1.00 21.61 205 ALA A O 1
ATOM 1570 N N . LEU A 1 206 ? 8.750 22.838 12.059 1.00 21.61 206 LEU A N 1
ATOM 1571 C CA . LEU A 1 206 ? 9.339 21.501 11.959 1.00 20.78 206 LEU A CA 1
ATOM 1572 C C . LEU A 1 206 ? 10.823 21.475 11.571 1.00 20.79 206 LEU A C 1
ATOM 1573 O O . LEU A 1 206 ? 11.567 20.655 12.064 1.00 21.45 206 LEU A O 1
ATOM 1578 N N . LEU A 1 207 ? 11.257 22.346 10.662 1.00 21.08 207 LEU A N 1
ATOM 1579 C CA . LEU A 1 207 ? 12.644 22.295 10.228 1.00 22.77 207 LEU A CA 1
ATOM 1580 C C . LEU A 1 207 ? 13.597 22.546 11.404 1.00 21.93 207 LEU A C 1
ATOM 1581 O O . LEU A 1 207 ? 14.596 21.815 11.599 1.00 23.00 207 LEU A O 1
ATOM 1586 N N . SER A 1 208 ? 13.227 23.539 12.209 1.00 22.17 208 SER A N 1
ATOM 1587 C CA . SER A 1 208 ? 13.981 23.881 13.435 1.00 23.58 208 SER A CA 1
ATOM 1588 C C . SER A 1 208 ? 14.016 22.662 14.360 1.00 22.55 208 SER A C 1
ATOM 1589 O O . SER A 1 208 ? 15.090 22.245 14.787 1.00 22.63 208 SER A O 1
ATOM 1592 N N . SER A 1 209 ? 12.844 22.062 14.583 1.00 22.92 209 SER A N 1
ATOM 1593 C CA . SER A 1 209 ? 12.711 20.874 15.431 1.00 23.49 209 SER A CA 1
ATOM 1594 C C . SER A 1 209 ? 13.620 19.741 14.977 1.00 23.29 209 SER A C 1
ATOM 1595 O O . SER A 1 209 ? 14.258 19.081 15.791 1.00 23.35 209 SER A O 1
ATOM 1598 N N . LEU A 1 210 ? 13.629 19.475 13.675 1.00 24.07 210 LEU A N 1
ATOM 1599 C CA . LEU A 1 210 ? 14.431 18.375 13.119 1.00 25.44 210 LEU A CA 1
ATOM 1600 C C . LEU A 1 210 ? 15.947 18.544 13.333 1.00 26.81 210 LEU A C 1
ATOM 1601 O O . LEU A 1 210 ? 16.689 17.581 13.289 1.00 24.64 210 LEU A O 1
ATOM 1606 N N . LEU A 1 211 ? 16.397 19.777 13.597 1.00 30.13 211 LEU A N 1
ATOM 1607 C CA . LEU A 1 211 ? 17.834 20.017 13.832 1.00 33.45 211 LEU A CA 1
ATOM 1608 C C . LEU A 1 211 ? 18.225 19.649 15.242 1.00 35.50 211 LEU A C 1
ATOM 1609 O O . LEU A 1 211 ? 19.371 19.312 15.520 1.00 36.52 211 LEU A O 1
ATOM 1614 N N . ALA A 1 212 ? 17.273 19.743 16.148 1.00 38.37 212 ALA A N 1
ATOM 1615 C CA . ALA A 1 212 ? 17.564 19.528 17.543 1.00 40.58 212 ALA A CA 1
ATOM 1616 C C . ALA A 1 212 ? 17.747 18.057 17.744 1.00 41.50 212 ALA A C 1
ATOM 1617 O O . ALA A 1 212 ? 18.595 17.635 18.533 1.00 41.32 212 ALA A O 1
ATOM 1619 N N . VAL A 1 213 ? 16.949 17.288 17.001 1.00 43.36 213 VAL A N 1
ATOM 1620 C CA . VAL A 1 213 ? 16.834 15.840 17.191 1.00 44.26 213 VAL A CA 1
ATOM 1621 C C . VAL A 1 213 ? 18.218 15.257 17.448 1.00 44.88 213 VAL A C 1
ATOM 1622 O O . VAL A 1 213 ? 19.155 15.494 16.673 1.00 44.23 213 VAL A O 1
ATOM 1626 N N . SER A 1 214 ? 18.319 14.538 18.570 1.00 45.75 214 SER A N 1
ATOM 1627 C CA . SER A 1 214 ? 19.564 14.016 19.125 1.00 46.67 214 SER A CA 1
ATOM 1628 C C . SER A 1 214 ? 19.217 12.932 20.124 1.00 47.13 214 SER A C 1
ATOM 1629 O O . SER A 1 214 ? 18.746 13.236 21.205 1.00 46.65 214 SER A O 1
ATOM 1632 N N . ASP A 1 215 ? 19.466 11.676 19.773 1.00 48.10 215 ASP A N 1
ATOM 1633 C CA . ASP A 1 215 ? 19.327 10.576 20.729 1.00 49.23 215 ASP A CA 1
ATOM 1634 C C . ASP A 1 215 ? 20.504 10.574 21.740 1.00 50.10 215 ASP A C 1
ATOM 1635 O O . ASP A 1 215 ? 21.466 11.352 21.581 1.00 50.39 215 ASP A O 1
ATOM 1640 N N . GLU A 1 216 ? 20.442 9.721 22.771 1.00 50.74 216 GLU A N 1
ATOM 1641 C CA . GLU A 1 216 ? 21.400 9.807 23.892 1.00 51.09 216 GLU A CA 1
ATOM 1642 C C . GLU A 1 216 ? 22.835 9.517 23.485 1.00 51.06 216 GLU A C 1
ATOM 1643 O O . GLU A 1 216 ? 23.786 10.026 24.104 1.00 51.62 216 GLU A O 1
ATOM 1649 N N . ASP A 1 217 ? 23.000 8.723 22.435 1.00 49.98 217 ASP A N 1
ATOM 1650 C CA . ASP A 1 217 ? 24.312 8.559 21.855 1.00 49.53 217 ASP A CA 1
ATOM 1651 C C . ASP A 1 217 ? 24.677 9.758 20.953 1.00 47.77 217 ASP A C 1
ATOM 1652 O O . ASP A 1 217 ? 25.674 9.726 20.240 1.00 48.25 217 ASP A O 1
ATOM 1657 N N . GLY A 1 218 ? 23.876 10.818 21.030 1.00 45.94 218 GLY A N 1
ATOM 1658 C CA . GLY A 1 218 ? 24.171 12.088 20.349 1.00 43.80 218 GLY A CA 1
ATOM 1659 C C . GLY A 1 218 ? 23.731 12.144 18.898 1.00 42.25 218 GLY A C 1
ATOM 1660 O O . GLY A 1 218 ? 23.852 13.189 18.241 1.00 42.26 218 GLY A O 1
ATOM 1661 N N . ASP A 1 219 ? 23.221 11.016 18.409 1.00 40.14 219 ASP A N 1
ATOM 1662 C CA . ASP A 1 219 ? 22.785 10.865 17.022 1.00 37.60 219 ASP A CA 1
ATOM 1663 C C . ASP A 1 219 ? 21.820 11.969 16.584 1.00 35.49 219 ASP A C 1
ATOM 1664 O O . ASP A 1 219 ? 21.099 12.575 17.392 1.00 35.73 219 ASP A O 1
ATOM 1669 N N . ARG A 1 220 ? 21.833 12.256 15.287 1.00 32.11 220 ARG A N 1
ATOM 1670 C CA . ARG A 1 220 ? 21.069 13.351 14.754 1.00 29.91 220 ARG A CA 1
ATOM 1671 C C . ARG A 1 220 ? 20.984 13.166 13.249 1.00 27.10 220 ARG A C 1
ATOM 1672 O O . ARG A 1 220 ? 21.720 12.364 12.681 1.00 27.56 220 ARG A O 1
ATOM 1680 N N . LEU A 1 221 ? 20.072 13.886 12.620 1.00 26.36 221 LEU A N 1
ATOM 1681 C CA . LEU A 1 221 ? 20.007 13.885 11.151 1.00 24.77 221 LEU A CA 1
ATOM 1682 C C . LEU A 1 221 ? 21.152 14.704 10.546 1.00 25.44 221 LEU A C 1
ATOM 1683 O O . LEU A 1 221 ? 21.349 15.865 10.932 1.00 25.00 221 LEU A O 1
ATOM 1688 N N . SER A 1 222 ? 21.868 14.089 9.602 1.00 25.55 222 SER A N 1
ATOM 1689 C CA . SER A 1 222 ? 22.906 14.791 8.814 1.00 26.89 222 SER A CA 1
ATOM 1690 C C . SER A 1 222 ? 22.253 15.895 8.005 1.00 27.08 222 SER A C 1
ATOM 1691 O O . SER A 1 222 ? 21.038 15.898 7.828 1.00 25.99 222 SER A O 1
ATOM 1694 N N . GLN A 1 223 ? 23.059 16.839 7.503 1.00 27.63 223 GLN A N 1
ATOM 1695 C CA . GLN A 1 223 ? 22.551 17.862 6.635 1.00 29.17 223 GLN A CA 1
ATOM 1696 C C . GLN A 1 223 ? 21.827 17.259 5.432 1.00 28.04 223 GLN A C 1
ATOM 1697 O O . GLN A 1 223 ? 20.767 17.742 5.061 1.00 28.28 223 GLN A O 1
ATOM 1703 N N . GLU A 1 224 ? 22.375 16.183 4.869 1.00 28.16 224 GLU A N 1
ATOM 1704 C CA . GLU A 1 224 ? 21.791 15.528 3.704 1.00 27.73 224 GLU A CA 1
AT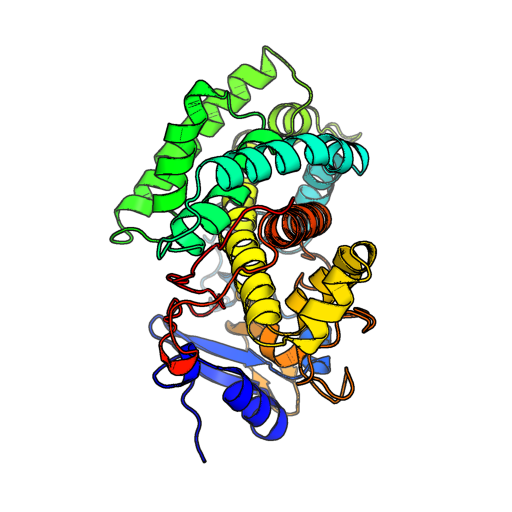OM 1705 C C . GLU A 1 224 ? 20.481 14.854 4.106 1.00 25.94 224 GLU A C 1
ATOM 1706 O O . GLU A 1 224 ? 19.503 14.920 3.368 1.00 25.09 224 GLU A O 1
ATOM 1712 N N . GLU A 1 225 ? 20.474 14.209 5.270 1.00 24.09 225 GLU A N 1
ATOM 1713 C CA . GLU A 1 225 ? 19.249 13.557 5.739 1.00 22.57 225 GLU A CA 1
ATOM 1714 C C . GLU A 1 225 ? 18.121 14.563 5.973 1.00 21.43 225 GLU A C 1
ATOM 1715 O O . GLU A 1 225 ? 16.960 14.273 5.698 1.00 20.25 225 GLU A O 1
ATOM 1721 N N . LEU A 1 226 ? 18.462 15.740 6.484 1.00 21.30 226 LEU A N 1
ATOM 1722 C CA . LEU A 1 226 ? 17.478 16.771 6.796 1.00 21.76 226 LEU A CA 1
ATOM 1723 C C . LEU A 1 226 ? 16.744 17.260 5.562 1.00 21.52 226 LEU A C 1
ATOM 1724 O O . LEU A 1 226 ? 15.519 17.349 5.541 1.00 21.48 226 LEU A O 1
ATOM 1729 N N . VAL A 1 227 ? 17.511 17.576 4.524 1.00 23.29 227 VAL A N 1
ATOM 1730 C CA . VAL A 1 227 ? 16.930 18.023 3.278 1.00 23.16 227 VAL A CA 1
ATOM 1731 C C . VAL A 1 227 ? 16.123 16.914 2.610 1.00 22.56 227 VAL A C 1
ATOM 1732 O O . VAL A 1 227 ? 15.036 17.191 2.107 1.00 22.49 227 VAL A O 1
ATOM 1736 N N . ALA A 1 228 ? 16.642 15.681 2.594 1.00 21.85 228 ALA A N 1
ATOM 1737 C CA . ALA A 1 228 ? 15.893 14.557 2.022 1.00 21.31 228 ALA A CA 1
ATOM 1738 C C . ALA A 1 228 ? 14.568 14.375 2.765 1.00 20.71 228 ALA A C 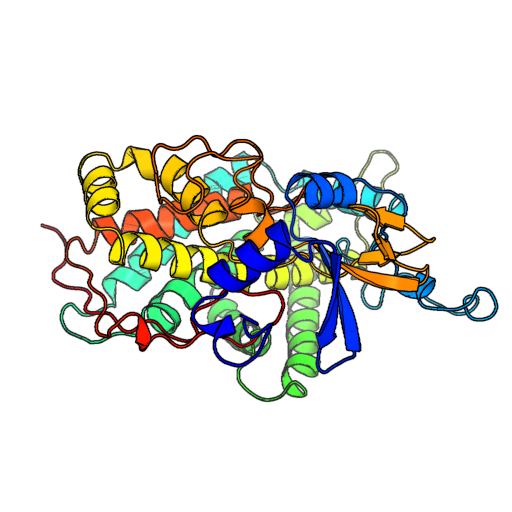1
ATOM 1739 O O . ALA A 1 228 ? 13.520 14.141 2.139 1.00 21.04 228 ALA A O 1
ATOM 1741 N N . MET A 1 229 ? 14.602 14.486 4.094 1.00 18.68 229 MET A N 1
ATOM 1742 C CA . MET A 1 229 ? 13.364 14.334 4.899 1.00 19.01 229 MET A CA 1
ATOM 1743 C C . MET A 1 229 ? 12.349 15.439 4.578 1.00 18.76 229 MET A C 1
ATOM 1744 O O . MET A 1 229 ? 11.166 15.170 4.413 1.00 18.35 229 MET A O 1
ATOM 1749 N N . ALA A 1 230 ? 12.807 16.687 4.467 1.00 17.14 230 ALA A N 1
ATOM 1750 C CA . ALA A 1 230 ? 11.935 17.801 4.151 1.00 17.71 230 ALA A CA 1
ATOM 1751 C C . ALA A 1 230 ? 11.285 17.614 2.771 1.00 18.63 230 ALA A C 1
ATOM 1752 O O . ALA A 1 230 ? 10.082 17.862 2.603 1.00 18.96 230 ALA A O 1
ATOM 1754 N N . MET A 1 231 ? 12.091 17.205 1.789 1.00 18.76 231 MET A N 1
ATOM 1755 C CA . MET A 1 231 ? 11.604 16.925 0.421 1.00 20.14 231 MET A CA 1
ATOM 1756 C C . MET A 1 231 ? 10.603 15.765 0.428 1.00 19.30 231 MET A C 1
ATOM 1757 O O . MET A 1 231 ? 9.563 15.824 -0.243 1.00 18.86 231 MET A O 1
ATOM 1762 N N . LEU A 1 232 ? 10.912 14.730 1.197 1.00 18.52 232 LEU A N 1
ATOM 1763 C CA . LEU A 1 232 ? 9.963 13.610 1.367 1.00 18.58 232 LEU A CA 1
ATOM 1764 C C . LEU A 1 232 ? 8.618 14.095 1.910 1.00 18.86 232 LEU A C 1
ATOM 1765 O O . LEU A 1 232 ? 7.559 13.693 1.413 1.00 18.24 232 LEU A O 1
ATOM 1770 N N . LEU A 1 233 ? 8.629 14.946 2.939 1.00 17.45 233 LEU A N 1
ATOM 1771 C CA . LEU A 1 233 ? 7.373 15.432 3.499 1.00 17.93 233 LEU A CA 1
ATOM 1772 C C . LEU A 1 233 ? 6.545 16.205 2.473 1.00 19.00 233 LEU A C 1
ATOM 1773 O O . LEU A 1 233 ? 5.329 16.013 2.369 1.00 18.86 233 LEU A O 1
ATOM 1778 N N . LEU A 1 234 ? 7.225 17.042 1.685 1.00 18.39 234 LEU A N 1
ATOM 1779 C CA . LEU A 1 234 ? 6.547 17.788 0.618 1.00 19.89 234 LEU A CA 1
ATOM 1780 C C . LEU A 1 234 ? 5.908 16.821 -0.373 1.00 19.55 234 LEU A C 1
ATOM 1781 O O . LEU A 1 234 ? 4.704 16.919 -0.656 1.00 21.65 234 LEU A O 1
ATOM 1786 N N . ILE A 1 235 ? 6.693 15.866 -0.870 1.00 20.00 235 ILE A N 1
ATOM 1787 C CA . ILE A 1 235 ? 6.212 14.957 -1.921 1.00 20.36 235 ILE A CA 1
ATOM 1788 C C . ILE A 1 235 ? 5.135 14.012 -1.369 1.00 20.15 235 ILE A C 1
ATOM 1789 O O . ILE A 1 235 ? 4.112 13.809 -2.008 1.00 19.65 235 ILE A O 1
ATOM 1794 N N . ALA A 1 236 ? 5.361 13.458 -0.175 1.00 18.80 236 ALA A N 1
ATOM 1795 C CA . ALA A 1 236 ? 4.395 12.513 0.398 1.00 18.14 236 ALA A CA 1
ATOM 1796 C C . ALA A 1 236 ? 3.091 13.208 0.825 1.00 17.87 236 ALA A C 1
ATOM 1797 O O . ALA A 1 236 ? 2.055 12.563 0.934 1.00 19.42 236 ALA A O 1
ATOM 1799 N N . GLY A 1 237 ? 3.143 14.511 1.101 1.00 17.50 237 GLY A N 1
ATOM 1800 C CA . GLY A 1 237 ? 2.009 15.200 1.730 1.00 17.71 237 GLY A CA 1
ATOM 1801 C C . GLY A 1 237 ? 1.198 16.110 0.851 1.00 17.93 237 GLY A C 1
ATOM 1802 O O . GLY A 1 237 ? 0.202 16.660 1.311 1.00 20.23 237 GLY A O 1
ATOM 1803 N N . HIS A 1 238 ? 1.671 16.350 -0.376 1.00 17.36 238 HIS A N 1
ATOM 1804 C CA . HIS A 1 238 ? 0.994 17.268 -1.257 1.00 18.60 238 HIS A CA 1
ATOM 1805 C C . HIS A 1 238 ? -0.100 16.581 -2.084 1.00 16.76 238 HIS A C 1
ATOM 1806 O O . HIS A 1 238 ? -1.264 16.696 -1.752 1.00 17.38 238 HIS A O 1
ATOM 1813 N N . GLU A 1 239 ? 0.290 15.828 -3.117 1.00 18.18 239 GLU A N 1
ATOM 1814 C CA . GLU A 1 239 ? -0.696 15.236 -4.028 1.00 18.75 239 GLU A CA 1
ATOM 1815 C C . GLU A 1 239 ? -1.701 14.318 -3.305 1.00 17.63 239 GLU A C 1
ATOM 1816 O O . GLU A 1 239 ? -2.909 14.303 -3.620 1.00 17.28 239 GLU A O 1
ATOM 1822 N N . THR A 1 240 ? -1.189 13.545 -2.354 1.00 16.25 240 THR A N 1
ATOM 1823 C CA . THR A 1 240 ? -2.004 12.615 -1.564 1.00 16.87 240 THR A CA 1
ATOM 1824 C C . THR A 1 240 ? -3.178 13.363 -0.907 1.00 16.51 240 THR A C 1
ATOM 1825 O O . THR A 1 240 ? -4.367 13.015 -1.061 1.00 15.22 240 THR A O 1
ATOM 1829 N N . THR A 1 241 ? -2.842 14.431 -0.206 1.00 16.15 241 THR A N 1
ATOM 1830 C CA . THR A 1 241 ? -3.875 15.188 0.524 1.00 15.70 241 THR A CA 1
ATOM 1831 C C . THR A 1 241 ? -4.853 15.894 -0.426 1.00 14.51 241 THR A C 1
ATOM 1832 O O . THR A 1 241 ? -6.056 15.939 -0.165 1.00 14.82 241 THR A O 1
ATOM 1836 N N . VAL A 1 242 ? -4.325 16.416 -1.519 1.00 14.68 242 VAL A N 1
ATOM 1837 C CA . VAL A 1 242 ? -5.137 17.011 -2.562 1.00 15.05 242 VAL A CA 1
ATOM 1838 C C . VAL A 1 242 ? -6.270 16.038 -2.949 1.00 15.83 242 VAL A C 1
ATOM 1839 O O . VAL A 1 242 ? -7.435 16.422 -3.044 1.00 14.10 242 VAL A O 1
ATOM 1843 N N . ASN A 1 243 ? -5.892 14.783 -3.197 1.00 14.44 243 ASN A N 1
ATOM 1844 C CA . ASN A 1 243 ? -6.861 13.768 -3.639 1.00 14.83 243 ASN A CA 1
ATOM 1845 C C . ASN A 1 243 ? -7.776 13.250 -2.536 1.00 14.81 243 ASN A C 1
ATOM 1846 O O . ASN A 1 243 ? -8.904 12.795 -2.801 1.00 15.78 243 ASN A O 1
ATOM 1851 N N . LEU A 1 244 ? -7.323 13.305 -1.279 1.00 14.57 244 LEU A N 1
ATOM 1852 C CA . LEU A 1 244 ? -8.257 13.054 -0.192 1.00 15.26 244 LEU A CA 1
ATOM 1853 C C . LEU A 1 244 ? -9.378 14.084 -0.256 1.00 14.82 244 LEU A C 1
ATOM 1854 O O . LEU A 1 244 ? -10.571 13.718 -0.146 1.00 15.32 244 LEU A O 1
ATOM 1859 N N . ILE A 1 245 ? -9.001 15.356 -0.435 1.00 15.27 245 ILE A N 1
ATOM 1860 C CA . ILE A 1 245 ? -9.978 16.455 -0.486 1.00 16.17 245 ILE A CA 1
ATOM 1861 C C . ILE A 1 245 ? -10.891 16.266 -1.701 1.00 16.04 245 ILE A C 1
ATOM 1862 O O . ILE A 1 245 ? -12.107 16.283 -1.555 1.00 16.87 245 ILE A O 1
ATOM 1867 N N . GLY A 1 246 ? -10.279 16.065 -2.869 1.00 16.78 246 GLY A N 1
ATOM 1868 C CA . GLY A 1 246 ? -11.023 15.971 -4.116 1.00 15.93 246 GLY A CA 1
ATOM 1869 C C . GLY A 1 246 ? -11.932 14.764 -4.028 1.00 17.25 246 GLY A C 1
ATOM 1870 O O . GLY A 1 246 ? -13.143 14.841 -4.291 1.00 17.45 246 GLY A O 1
ATOM 1871 N N . ASN A 1 247 ? -11.354 13.613 -3.688 1.00 16.05 247 ASN A N 1
ATOM 1872 C CA . ASN A 1 247 ? -12.207 12.397 -3.640 1.00 15.86 247 ASN A CA 1
ATOM 1873 C C . ASN A 1 247 ? -13.331 12.411 -2.594 1.00 15.76 247 ASN A C 1
ATOM 1874 O O . ASN A 1 247 ? -14.430 11.906 -2.860 1.00 16.42 247 ASN A O 1
ATOM 1879 N N . GLY A 1 248 ? -13.042 12.961 -1.415 1.00 16.38 248 GLY A N 1
ATOM 1880 C CA . GLY A 1 248 ? -14.045 13.078 -0.357 1.00 15.74 248 GLY A CA 1
ATOM 1881 C C . GLY A 1 248 ? -15.168 14.050 -0.752 1.00 17.14 248 GLY A C 1
ATOM 1882 O O . GLY A 1 248 ? -16.348 13.752 -0.546 1.00 16.63 248 GLY A O 1
ATOM 1883 N N . VAL A 1 249 ? -14.808 15.194 -1.332 1.00 17.19 249 VAL A N 1
ATOM 1884 C CA . VAL A 1 249 ? -15.814 16.139 -1.796 1.00 18.84 249 VAL A CA 1
ATOM 1885 C C . VAL A 1 249 ? -16.688 15.429 -2.834 1.00 18.61 249 VAL A C 1
ATOM 1886 O O . VAL A 1 249 ? -17.916 15.438 -2.740 1.00 17.26 249 VAL A O 1
ATOM 1890 N N . LEU A 1 250 ? -16.050 14.760 -3.805 1.00 18.87 250 LEU A N 1
ATOM 1891 C CA . LEU A 1 250 ? -16.838 14.069 -4.833 1.00 18.53 250 LEU A CA 1
ATOM 1892 C C . LEU A 1 250 ? -17.794 13.034 -4.223 1.00 18.76 250 LEU A C 1
ATOM 1893 O O . LEU A 1 250 ? -18.952 12.901 -4.658 1.00 19.82 250 LEU A O 1
ATOM 1898 N N . ALA A 1 251 ? -17.310 12.275 -3.236 1.00 19.16 251 ALA A N 1
ATOM 1899 C CA . ALA A 1 251 ? -18.135 11.262 -2.556 1.00 19.54 251 ALA A CA 1
ATOM 1900 C C . ALA A 1 251 ? -19.430 11.875 -1.995 1.00 20.28 251 ALA A C 1
ATOM 1901 O O . ALA A 1 251 ? -20.523 11.311 -2.105 1.00 20.80 251 ALA A O 1
ATOM 1903 N N . LEU A 1 252 ? -19.299 13.025 -1.363 1.00 20.22 252 LEU A N 1
ATOM 1904 C CA . LEU A 1 252 ? -20.463 13.736 -0.834 1.00 20.38 252 LEU A CA 1
ATOM 1905 C C . LEU A 1 252 ? -21.367 14.293 -1.936 1.00 21.74 252 LEU A C 1
ATOM 1906 O O . LEU A 1 252 ? -22.579 14.157 -1.836 1.00 22.14 252 LEU A O 1
ATOM 1911 N N . LEU A 1 253 ? -20.772 14.887 -2.972 1.00 22.63 253 LEU A N 1
ATOM 1912 C CA . LEU A 1 253 ? -21.540 15.425 -4.117 1.00 23.30 253 LEU A CA 1
ATOM 1913 C C . LEU A 1 253 ? -22.364 14.337 -4.815 1.00 24.45 253 L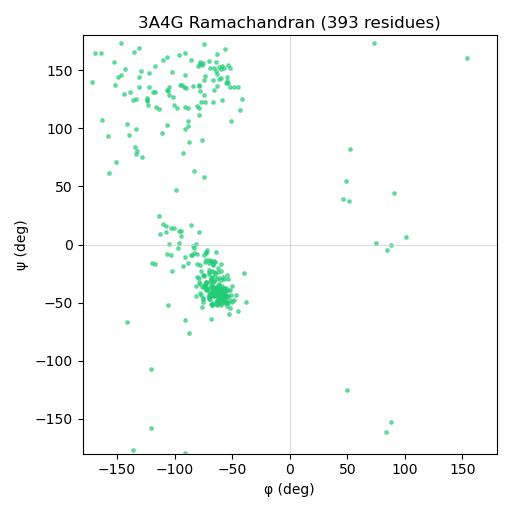EU A C 1
ATOM 1914 O O . LEU A 1 253 ? -23.451 14.622 -5.339 1.00 27.14 253 LEU A O 1
ATOM 1919 N N . THR A 1 254 ? -21.867 13.100 -4.787 1.00 24.41 254 THR A N 1
ATOM 1920 C CA . THR A 1 254 ? -22.491 11.949 -5.470 1.00 24.53 254 THR A CA 1
ATOM 1921 C C . THR A 1 254 ? -23.384 11.049 -4.578 1.00 24.67 254 THR A C 1
ATOM 1922 O O . THR A 1 254 ? -23.990 10.078 -5.070 1.00 25.81 254 THR A O 1
ATOM 1926 N N . HIS A 1 255 ? -23.453 11.356 -3.281 1.00 24.00 255 HIS A N 1
ATOM 1927 C CA . HIS A 1 255 ? -24.232 10.588 -2.314 1.00 24.01 255 HIS A CA 1
ATOM 1928 C C . HIS A 1 255 ? -25.036 11.549 -1.444 1.00 25.27 255 HIS A C 1
ATOM 1929 O O . HIS A 1 255 ? -24.641 11.838 -0.306 1.00 24.64 255 HIS A O 1
ATOM 1936 N N . PRO A 1 256 ? -26.165 12.068 -1.989 1.00 26.22 256 PRO A N 1
ATOM 1937 C CA . PRO A 1 256 ? -27.034 13.037 -1.309 1.00 27.50 256 PRO A CA 1
ATOM 1938 C C . PRO A 1 256 ? -27.434 12.629 0.107 1.00 27.53 256 PRO A C 1
ATOM 1939 O O . PRO A 1 256 ? -27.557 13.484 0.964 1.00 28.83 256 PRO A O 1
ATOM 1943 N N . ASP A 1 257 ? -27.644 11.338 0.319 1.00 27.90 257 ASP A N 1
ATOM 1944 C CA . ASP A 1 257 ? -27.988 10.771 1.621 1.00 28.50 257 ASP A CA 1
ATOM 1945 C C . ASP A 1 257 ? -26.893 11.014 2.671 1.00 28.26 257 ASP A C 1
ATOM 1946 O O . ASP A 1 257 ? -27.161 11.510 3.769 1.00 27.24 257 ASP A O 1
ATOM 1951 N N . GLN A 1 258 ? -25.651 10.661 2.317 1.00 27.19 258 GLN A N 1
ATOM 1952 C CA . GLN A 1 258 ? -24.520 10.870 3.219 1.00 26.71 258 GLN A CA 1
ATOM 1953 C C . GLN A 1 258 ? -24.263 12.348 3.436 1.00 26.07 258 GLN A C 1
ATOM 1954 O O . GLN A 1 258 ? -23.926 12.784 4.559 1.00 25.78 258 GLN A O 1
ATOM 1960 N N . ARG A 1 259 ? -24.448 13.128 2.375 1.00 25.32 259 ARG A N 1
ATOM 1961 C CA . ARG A 1 259 ? -24.281 14.575 2.463 1.00 26.60 259 ARG A CA 1
ATOM 1962 C C . ARG A 1 259 ? -25.295 15.169 3.469 1.00 25.97 259 ARG A C 1
ATOM 1963 O O . ARG A 1 259 ? -24.954 16.034 4.275 1.00 25.32 259 ARG A O 1
ATOM 1971 N N . LYS A 1 260 ? -26.524 14.657 3.436 1.00 27.55 260 LYS A N 1
ATOM 1972 C CA . LYS A 1 260 ? -27.545 15.122 4.387 1.00 28.13 260 LYS A CA 1
ATOM 1973 C C . LYS A 1 260 ? -27.183 14.794 5.838 1.00 27.61 260 LYS A C 1
ATOM 1974 O O . LYS A 1 260 ? -27.337 15.634 6.733 1.00 26.76 260 LYS A O 1
ATOM 1980 N N . LEU A 1 261 ? -26.692 13.576 6.059 1.00 27.85 261 LEU A N 1
ATOM 1981 C CA . LEU A 1 261 ? -26.272 13.124 7.391 1.00 27.73 261 LEU A CA 1
ATOM 1982 C C . LEU A 1 261 ? -25.226 14.042 7.975 1.00 27.58 261 LEU A C 1
ATOM 1983 O O . LEU A 1 261 ? -25.311 14.420 9.135 1.00 27.67 261 LEU A O 1
ATOM 1988 N N . LEU A 1 262 ? -24.232 14.407 7.167 1.00 27.42 262 LEU A N 1
ATOM 1989 C CA . LEU A 1 262 ? -23.180 15.293 7.629 1.00 27.55 262 LEU A CA 1
ATOM 1990 C C . LEU A 1 262 ? -23.703 16.696 7.959 1.00 28.28 262 LEU A C 1
ATOM 1991 O O . LEU A 1 262 ? -23.300 17.319 8.950 1.00 27.63 262 LEU A O 1
ATOM 1996 N N . ALA A 1 263 ? -24.586 17.184 7.095 1.00 29.14 263 ALA A N 1
ATOM 1997 C CA . ALA A 1 263 ? -25.199 18.487 7.248 1.00 30.76 263 ALA A CA 1
ATOM 1998 C C . ALA A 1 263 ? -25.961 18.548 8.572 1.00 31.08 263 ALA A C 1
ATOM 1999 O O . ALA A 1 263 ? -25.843 19.541 9.315 1.00 32.55 263 ALA A O 1
ATOM 2001 N N . GLU A 1 264 ? -26.704 17.486 8.878 1.00 31.89 264 GLU A N 1
ATOM 2002 C CA . GLU A 1 264 ? -27.484 17.419 10.131 1.00 33.11 264 GLU A CA 1
ATOM 2003 C C . GLU A 1 264 ? -26.595 17.240 11.355 1.00 32.72 264 GLU A C 1
ATOM 2004 O O . GLU A 1 264 ? -26.884 17.784 12.424 1.00 33.31 264 GLU A O 1
ATOM 2010 N N . ASP A 1 265 ? -25.484 16.518 11.182 1.00 31.86 265 ASP A N 1
ATOM 2011 C CA . ASP A 1 265 ? -24.511 16.298 12.241 1.00 31.66 265 ASP A CA 1
ATOM 2012 C C . ASP A 1 265 ? -23.047 16.485 11.791 1.00 31.67 265 ASP A C 1
ATOM 2013 O O . ASP A 1 265 ? -22.359 15.513 11.434 1.00 31.38 265 ASP A O 1
ATOM 2018 N N . PRO A 1 266 ? -22.579 17.740 11.789 1.00 31.25 266 PRO A N 1
ATOM 2019 C CA . PRO A 1 266 ? -21.235 18.123 11.381 1.00 30.94 266 PRO A CA 1
ATOM 2020 C C . PRO A 1 266 ? -20.114 17.376 12.111 1.00 30.25 266 PRO A C 1
ATOM 2021 O O . PRO A 1 266 ? -19.030 17.232 11.545 1.00 29.68 266 PRO A O 1
ATOM 2025 N N . SER A 1 267 ? -20.385 16.895 13.331 1.00 29.25 267 SER A N 1
ATOM 2026 C CA . SER A 1 267 ? -19.419 16.119 14.124 1.00 28.85 267 SER A CA 1
ATOM 2027 C C . SER A 1 267 ? -19.062 14.760 13.496 1.00 28.04 267 SER A C 1
ATOM 2028 O O . SER A 1 267 ? -18.078 14.155 13.898 1.00 27.61 267 SER A O 1
ATOM 2031 N N . LEU A 1 268 ? -19.848 14.316 12.509 1.00 26.77 268 LEU A N 1
ATOM 2032 C CA . LEU A 1 268 ? -19.550 13.101 11.732 1.00 26.06 268 LEU A CA 1
ATOM 2033 C C . LEU A 1 268 ? -18.369 13.260 10.767 1.00 24.84 268 LEU A C 1
ATOM 2034 O O . LEU A 1 268 ? -17.960 12.274 10.118 1.00 23.57 268 LEU A O 1
ATOM 2039 N N . ILE A 1 269 ? -17.818 14.472 10.663 1.00 24.45 269 ILE A N 1
ATOM 2040 C CA . ILE A 1 269 ? -16.741 14.734 9.680 1.00 23.36 269 ILE A CA 1
ATOM 2041 C C . ILE A 1 269 ? -15.507 13.827 9.889 1.00 23.59 269 ILE A C 1
ATOM 2042 O O . ILE A 1 269 ? -14.913 13.331 8.922 1.00 20.99 269 ILE A O 1
ATOM 2047 N N . SER A 1 270 ? -15.115 13.593 11.141 1.00 22.66 270 SER A N 1
ATOM 2048 C CA . SER A 1 270 ? -14.009 12.657 11.382 1.00 23.46 270 SER A CA 1
ATOM 2049 C C . SER A 1 270 ? -14.280 11.229 10.850 1.00 22.64 270 SER A C 1
ATOM 2050 O O . SER A 1 270 ? -13.442 10.654 10.145 1.00 22.05 270 SER A O 1
ATOM 2053 N N . SER A 1 271 ? -15.443 10.657 11.173 1.00 21.88 271 SER A N 1
ATOM 2054 C CA . SER A 1 271 ? -15.837 9.352 10.659 1.00 22.19 271 SER A CA 1
ATOM 2055 C C . SER A 1 271 ? -15.943 9.404 9.127 1.00 20.90 271 SER A C 1
ATOM 2056 O O . SER A 1 271 ? -15.539 8.449 8.440 1.00 20.45 271 SER A O 1
ATOM 2059 N N . ALA A 1 272 ? -16.493 10.512 8.621 1.00 20.29 272 ALA A N 1
ATOM 2060 C CA . ALA A 1 272 ? -16.634 10.714 7.176 1.00 19.96 272 ALA A CA 1
ATOM 2061 C C . ALA A 1 272 ? -15.279 10.632 6.472 1.00 19.35 272 ALA A C 1
ATOM 2062 O O . ALA A 1 272 ? -15.176 9.973 5.456 1.00 19.53 272 ALA A O 1
ATOM 2064 N N . VAL A 1 273 ? -14.286 11.326 7.002 1.00 18.91 273 VAL A N 1
ATOM 2065 C CA . VAL A 1 273 ? -12.948 11.342 6.359 1.00 18.81 273 VAL A CA 1
ATOM 2066 C C . VAL A 1 273 ? -12.367 9.914 6.307 1.00 18.56 273 VAL A C 1
ATOM 2067 O O . VAL A 1 273 ? -11.799 9.504 5.293 1.00 17.48 273 VAL A O 1
ATOM 2071 N N . GLU A 1 274 ? -12.498 9.154 7.397 1.00 17.99 274 GLU A N 1
ATOM 2072 C CA . GLU A 1 274 ? -12.042 7.756 7.367 1.00 19.43 274 GLU A CA 1
ATOM 2073 C C . GLU A 1 274 ? -12.747 6.972 6.261 1.00 18.96 274 GLU A C 1
ATOM 2074 O O . GLU A 1 274 ? -12.096 6.209 5.522 1.00 19.57 274 GLU A O 1
ATOM 2080 N N . GLU A 1 275 ? -14.062 7.152 6.131 1.00 19.13 275 GLU A N 1
ATOM 2081 C CA . GLU A 1 275 ? -14.830 6.458 5.109 1.00 17.95 275 GLU A CA 1
ATOM 2082 C C . GLU A 1 275 ? -14.462 6.915 3.692 1.00 18.03 275 GLU A C 1
ATOM 2083 O O . GLU A 1 275 ? -14.445 6.084 2.790 1.00 17.77 275 GLU A O 1
ATOM 2089 N N . PHE A 1 276 ? -14.167 8.197 3.488 1.00 16.75 276 PHE A N 1
ATOM 2090 C CA . PHE A 1 276 ? -13.711 8.652 2.146 1.00 16.98 276 PHE A CA 1
ATOM 2091 C C . PHE A 1 276 ? -12.395 7.948 1.790 1.00 16.60 276 PHE A C 1
ATOM 2092 O O . PHE A 1 276 ? -12.177 7.551 0.653 1.00 15.93 276 PHE A O 1
ATOM 2100 N N . LEU A 1 277 ? -11.500 7.866 2.768 1.00 16.51 277 LEU A N 1
ATOM 2101 C CA . LEU A 1 277 ? -10.194 7.240 2.539 1.00 15.38 277 LEU A CA 1
ATOM 2102 C C . LEU A 1 277 ? -10.349 5.774 2.158 1.00 15.70 277 LEU A C 1
ATOM 2103 O O . LEU A 1 277 ? -9.597 5.267 1.341 1.00 14.41 277 LEU A O 1
ATOM 2108 N N . ARG A 1 278 ? -11.348 5.112 2.733 1.00 14.28 278 ARG A N 1
ATOM 2109 C CA . ARG A 1 278 ? -11.631 3.713 2.443 1.00 14.20 278 ARG A CA 1
ATOM 2110 C C . ARG A 1 278 ? -12.299 3.573 1.069 1.00 14.65 278 ARG A C 1
ATOM 2111 O O . ARG A 1 278 ? -11.920 2.730 0.231 1.00 13.63 278 ARG A O 1
ATOM 2119 N N . PHE A 1 279 ? -13.332 4.387 0.862 1.00 15.05 279 PHE A N 1
ATOM 2120 C CA . PHE A 1 279 ? -14.235 4.259 -0.291 1.00 16.22 279 PHE A CA 1
ATOM 2121 C C . PHE A 1 279 ? -13.562 4.581 -1.633 1.00 16.14 279 PHE A C 1
ATOM 2122 O O . PHE A 1 279 ? -13.877 3.979 -2.683 1.00 16.38 279 PHE A O 1
ATOM 2130 N N . ASP A 1 280 ? -12.601 5.503 -1.611 1.00 15.55 280 ASP A N 1
ATOM 2131 C CA . ASP A 1 280 ? -11.937 5.889 -2.862 1.00 14.90 280 ASP A CA 1
ATOM 2132 C C . ASP A 1 280 ? -10.535 6.319 -2.515 1.00 14.61 280 ASP A C 1
ATOM 2133 O O . ASP A 1 280 ? -10.222 7.502 -2.555 1.00 14.60 280 ASP A O 1
ATOM 2138 N N . SER A 1 281 ? -9.700 5.339 -2.139 1.00 14.91 281 SER A N 1
ATOM 2139 C CA . SER A 1 281 ? -8.382 5.656 -1.567 1.00 15.29 281 SER A CA 1
ATOM 2140 C C . SER A 1 281 ? -7.513 6.498 -2.533 1.00 14.67 281 SER A C 1
ATOM 2141 O O . SER A 1 281 ? -7.299 6.110 -3.701 1.00 13.97 281 SER A O 1
ATOM 2144 N N . PRO A 1 282 ? -7.045 7.673 -2.067 1.00 15.19 282 PRO A N 1
ATOM 2145 C CA . PRO A 1 282 ? -6.274 8.552 -2.979 1.00 14.41 282 PRO A CA 1
ATOM 2146 C C . PRO A 1 282 ? -4.889 7.985 -3.365 1.00 14.73 282 PRO A C 1
ATOM 2147 O O . PRO A 1 282 ? -4.430 8.215 -4.492 1.00 14.20 282 PRO A O 1
ATOM 2151 N N . VAL A 1 283 ? -4.216 7.295 -2.445 1.00 14.26 283 VAL A N 1
ATOM 2152 C CA . VAL A 1 283 ? -3.026 6.521 -2.846 1.00 13.07 283 VAL A CA 1
ATOM 2153 C C . VAL A 1 283 ? -3.600 5.159 -3.183 1.00 13.72 283 VAL A C 1
ATOM 2154 O O . VAL A 1 283 ? -3.933 4.348 -2.290 1.00 13.06 283 VAL A O 1
ATOM 2158 N N . SER A 1 284 ? -3.800 4.916 -4.480 1.00 12.27 284 SER A N 1
ATOM 2159 C CA . SER A 1 284 ? -4.582 3.781 -4.916 1.00 12.61 284 SER A CA 1
ATOM 2160 C C . SER A 1 284 ? -3.759 2.481 -4.838 1.00 13.76 284 SER A C 1
ATOM 2161 O O . SER A 1 284 ? -4.316 1.440 -4.537 1.00 13.24 284 SER A O 1
ATOM 2164 N N . GLN A 1 285 ? -2.449 2.565 -5.089 1.00 13.31 285 GLN A N 1
ATOM 2165 C CA . GLN A 1 285 ? -1.553 1.456 -4.800 1.00 13.48 285 GLN A CA 1
ATOM 2166 C C . GLN A 1 285 ? -0.371 1.997 -4.025 1.00 13.53 285 GLN A C 1
ATOM 2167 O O . GLN A 1 285 ? 0.103 3.116 -4.266 1.00 13.79 285 GLN A O 1
ATOM 2173 N N . ALA A 1 286 ? 0.098 1.185 -3.091 1.00 13.68 286 ALA A N 1
ATOM 2174 C CA . ALA A 1 286 ? 1.332 1.533 -2.368 1.00 14.34 286 ALA A CA 1
ATOM 2175 C C . ALA A 1 286 ? 2.523 1.580 -3.319 1.00 13.81 286 ALA A C 1
ATOM 2176 O O . ALA A 1 286 ? 2.592 0.841 -4.314 1.00 15.25 286 ALA A O 1
ATOM 2178 N N . PRO A 1 287 ? 3.512 2.449 -3.018 1.00 15.25 287 PRO A N 1
ATOM 2179 C CA . PRO A 1 287 ? 4.721 2.536 -3.827 1.00 15.70 287 PRO A CA 1
ATOM 2180 C C . PRO A 1 287 ? 5.433 1.182 -3.830 1.00 16.02 287 PRO A C 1
ATOM 2181 O O . PRO A 1 287 ? 5.315 0.384 -2.889 1.00 15.50 287 PRO A O 1
ATOM 2185 N N . ILE A 1 288 ? 6.151 0.920 -4.912 1.00 16.33 288 ILE A N 1
ATOM 2186 C CA . ILE A 1 288 ? 6.705 -0.404 -5.180 1.00 16.87 288 ILE A CA 1
ATOM 2187 C C . ILE A 1 288 ? 7.548 -1.000 -4.072 1.00 16.38 288 ILE A C 1
ATOM 2188 O O . ILE A 1 288 ? 8.304 -0.292 -3.414 1.00 17.20 288 ILE A O 1
ATOM 2193 N N . ARG A 1 289 ? 7.337 -2.299 -3.867 1.00 15.76 289 ARG A N 1
ATOM 2194 C CA . ARG A 1 289 ? 8.192 -3.181 -3.099 1.00 15.01 289 ARG A CA 1
ATOM 2195 C C . ARG A 1 289 ? 8.874 -4.128 -4.062 1.00 15.53 289 ARG A C 1
ATOM 2196 O O . ARG A 1 289 ? 8.379 -4.377 -5.150 1.00 17.07 289 ARG A O 1
ATOM 2204 N N . PHE A 1 290 ? 9.989 -4.675 -3.598 1.00 16.32 290 PHE A N 1
ATOM 2205 C CA . PHE A 1 290 ? 10.829 -5.596 -4.392 1.00 16.13 290 PHE A CA 1
ATOM 2206 C C . PHE A 1 290 ? 10.901 -6.923 -3.709 1.00 16.59 290 PHE A C 1
ATOM 2207 O O . PHE A 1 290 ? 11.220 -6.984 -2.516 1.00 17.33 290 PHE A O 1
ATOM 2215 N N . THR A 1 291 ? 10.672 -8.016 -4.444 1.00 14.41 291 THR A N 1
ATOM 2216 C CA . THR A 1 291 ? 10.829 -9.317 -3.767 1.00 15.94 291 THR A CA 1
ATOM 2217 C C . THR A 1 291 ? 12.293 -9.690 -3.504 1.00 16.08 291 THR A C 1
ATOM 2218 O O . THR A 1 291 ? 13.087 -9.792 -4.457 1.00 17.98 291 THR A O 1
ATOM 2222 N N . ALA A 1 292 ? 12.635 -9.935 -2.239 1.00 15.92 292 ALA A N 1
ATOM 2223 C CA . ALA A 1 292 ? 13.989 -10.379 -1.891 1.00 17.69 292 ALA A CA 1
ATOM 2224 C C . ALA A 1 292 ? 14.181 -11.856 -2.176 1.00 18.40 292 ALA A C 1
ATOM 2225 O O . ALA A 1 292 ? 15.316 -12.334 -2.428 1.00 20.11 292 ALA A O 1
ATOM 2227 N N . GLU A 1 293 ? 13.086 -12.593 -2.103 1.00 18.93 293 GLU A N 1
ATOM 2228 C CA . GLU A 1 293 ? 13.056 -13.981 -2.538 1.00 18.76 293 GLU A CA 1
ATOM 2229 C C . GLU A 1 293 ? 11.674 -14.216 -3.083 1.00 18.21 293 GLU A C 1
ATOM 2230 O O . GLU A 1 293 ? 10.826 -13.329 -2.988 1.00 14.77 293 GLU A O 1
ATOM 2236 N N . ASP A 1 294 ? 11.436 -15.398 -3.668 1.00 16.75 294 ASP A N 1
ATOM 2237 C CA . ASP A 1 294 ? 10.076 -15.753 -4.107 1.00 17.12 294 ASP A CA 1
ATOM 2238 C C . ASP A 1 294 ? 9.039 -15.647 -2.958 1.00 17.60 294 ASP A C 1
ATOM 2239 O O . ASP A 1 294 ? 9.311 -16.015 -1.806 1.00 17.78 294 ASP A O 1
ATOM 2244 N N . VAL A 1 295 ? 7.853 -15.116 -3.278 1.00 16.75 295 VAL A N 1
ATOM 2245 C CA . VAL A 1 295 ? 6.733 -15.119 -2.327 1.00 16.90 295 VAL A CA 1
ATOM 2246 C C . VAL A 1 295 ? 5.499 -15.662 -2.975 1.00 17.67 295 VAL A C 1
ATOM 2247 O O . VAL A 1 295 ? 5.326 -15.538 -4.176 1.00 17.43 295 VAL A O 1
ATOM 2251 N N . THR A 1 296 ? 4.645 -16.301 -2.183 1.00 17.33 296 THR A N 1
ATOM 2252 C CA . THR A 1 296 ? 3.434 -16.879 -2.732 1.00 16.96 296 THR A CA 1
ATOM 2253 C C . THR A 1 296 ? 2.241 -16.304 -1.986 1.00 16.24 296 THR A C 1
ATOM 2254 O O . THR A 1 296 ? 2.161 -16.396 -0.735 1.00 15.82 296 THR A O 1
ATOM 2258 N N . TYR A 1 297 ? 1.315 -15.725 -2.754 1.00 16.03 297 TYR A N 1
ATOM 2259 C CA . TYR A 1 297 ? 0.093 -15.161 -2.243 1.00 15.20 297 TYR A CA 1
ATOM 2260 C C . TYR A 1 297 ? -1.072 -15.692 -3.067 1.00 14.93 297 TYR A C 1
ATOM 2261 O O . TYR A 1 297 ? -1.019 -15.712 -4.288 1.00 14.44 297 TYR A O 1
ATOM 2270 N N . SER A 1 298 ? -2.139 -16.082 -2.386 1.00 15.53 298 SER A N 1
ATOM 2271 C CA . SER A 1 298 ? -3.301 -16.669 -3.076 1.00 17.21 298 SER A CA 1
ATOM 2272 C C . SER A 1 298 ? -2.892 -17.726 -4.098 1.00 18.52 298 SER A C 1
ATOM 2273 O O . SER A 1 298 ? -3.457 -17.769 -5.188 1.00 20.01 298 SER A O 1
ATOM 2276 N N . GLY A 1 299 ? -1.887 -18.535 -3.743 1.00 18.58 299 GLY A N 1
ATOM 2277 C CA . GLY A 1 299 ? -1.417 -19.642 -4.595 1.00 21.17 299 GLY A CA 1
ATOM 2278 C C . GLY A 1 299 ? -0.585 -19.231 -5.796 1.00 21.44 299 GLY A C 1
ATOM 2279 O O . GLY A 1 299 ? -0.225 -20.062 -6.645 1.00 24.09 299 GLY A O 1
ATOM 2280 N N . VAL A 1 300 ? -0.341 -17.936 -5.933 1.00 19.36 300 VAL A N 1
ATOM 2281 C CA . VAL A 1 300 ? 0.426 -17.430 -7.049 1.00 19.27 300 VAL A CA 1
ATOM 2282 C C . VAL A 1 300 ? 1.809 -17.025 -6.569 1.00 19.55 300 VAL A C 1
ATOM 2283 O O . VAL A 1 300 ? 1.958 -16.319 -5.556 1.00 19.70 300 VAL A O 1
ATOM 2287 N N . THR A 1 301 ? 2.821 -17.468 -7.295 1.00 19.64 301 THR A N 1
ATOM 2288 C CA . THR A 1 301 ? 4.180 -17.183 -6.891 1.00 20.86 301 THR A CA 1
ATOM 2289 C C . THR A 1 301 ? 4.785 -16.044 -7.696 1.00 21.15 301 THR A C 1
ATOM 2290 O O . THR A 1 301 ? 4.761 -16.028 -8.941 1.00 20.71 301 THR A O 1
ATOM 2294 N N . ILE A 1 302 ? 5.296 -15.062 -6.969 1.00 18.70 302 ILE A N 1
ATOM 2295 C CA . ILE A 1 302 ? 6.021 -13.961 -7.560 1.00 18.22 302 ILE A CA 1
ATOM 2296 C C . ILE A 1 302 ? 7.517 -14.231 -7.378 1.00 18.79 302 ILE A C 1
ATOM 2297 O O . ILE A 1 302 ? 7.981 -14.393 -6.253 1.00 17.37 302 ILE A O 1
ATOM 2302 N N . PRO A 1 303 ? 8.273 -14.334 -8.480 1.00 19.27 303 PRO A N 1
ATOM 2303 C CA . PRO A 1 303 ? 9.701 -14.632 -8.363 1.00 20.21 303 PRO A CA 1
ATOM 2304 C C . PRO A 1 303 ? 10.490 -13.537 -7.650 1.00 19.65 303 PRO A C 1
ATOM 2305 O O . PRO A 1 303 ? 10.075 -12.375 -7.636 1.00 19.88 303 PRO A O 1
ATOM 2309 N N . ALA A 1 304 ? 11.630 -13.911 -7.097 1.00 20.27 304 ALA A N 1
ATOM 2310 C CA . ALA A 1 304 ? 12.578 -12.942 -6.561 1.00 19.89 304 ALA A CA 1
ATOM 2311 C C . ALA A 1 304 ? 12.991 -11.871 -7.579 1.00 20.81 304 ALA A C 1
ATOM 2312 O O . ALA A 1 304 ? 13.142 -12.136 -8.785 1.00 20.96 304 ALA A O 1
ATOM 2314 N N . GLY A 1 305 ? 13.194 -10.661 -7.076 1.00 20.13 305 GLY A N 1
ATOM 2315 C CA . GLY A 1 305 ? 13.682 -9.559 -7.890 1.00 19.93 305 GLY A CA 1
ATOM 2316 C C . GLY A 1 305 ? 12.611 -8.743 -8.598 1.00 20.49 305 GLY A C 1
ATOM 2317 O O . GLY A 1 305 ? 12.932 -7.769 -9.276 1.00 22.10 305 GLY A O 1
ATOM 2318 N N . GLU A 1 306 ? 11.346 -9.113 -8.420 1.00 19.49 306 GLU A N 1
ATOM 2319 C CA . GLU A 1 306 ? 10.206 -8.491 -9.116 1.00 18.76 306 GLU A CA 1
ATOM 2320 C C . GLU A 1 306 ? 9.722 -7.243 -8.349 1.00 18.41 306 GLU A C 1
ATOM 2321 O O . GLU A 1 306 ? 10.010 -7.103 -7.163 1.00 18.59 306 GLU A O 1
ATOM 2327 N N . MET A 1 307 ? 9.014 -6.346 -9.042 1.00 18.02 307 MET A N 1
ATOM 2328 C CA . MET A 1 307 ? 8.352 -5.192 -8.406 1.00 19.22 307 MET A CA 1
ATOM 2329 C C . MET A 1 307 ? 6.876 -5.526 -8.109 1.00 17.67 307 MET A C 1
ATOM 2330 O O . MET A 1 307 ? 6.179 -6.144 -8.931 1.00 18.04 307 MET A O 1
ATOM 2335 N N . VAL A 1 308 ? 6.410 -5.121 -6.915 1.00 16.71 308 VAL A N 1
ATOM 2336 C CA . VAL A 1 308 ? 5.114 -5.489 -6.371 1.00 15.15 308 VAL A CA 1
ATOM 2337 C C . VAL A 1 308 ? 4.424 -4.255 -5.829 1.00 15.17 308 VAL A C 1
ATOM 2338 O O . VAL A 1 308 ? 4.991 -3.547 -4.953 1.00 15.88 308 VAL A O 1
ATOM 2342 N N . MET A 1 309 ? 3.212 -4.020 -6.323 1.00 15.27 309 MET A N 1
ATOM 2343 C CA . MET A 1 309 ? 2.310 -2.957 -5.792 1.00 16.31 309 MET A CA 1
ATOM 2344 C C . MET A 1 309 ? 1.184 -3.545 -4.960 1.00 15.54 309 MET A C 1
ATOM 2345 O O . MET A 1 309 ? 0.565 -4.537 -5.351 1.00 15.91 309 MET A O 1
ATOM 2350 N N . LEU A 1 310 ? 0.909 -2.933 -3.821 1.00 13.64 310 LEU A N 1
ATOM 2351 C CA . LEU A 1 310 ? -0.179 -3.397 -2.963 1.00 13.77 310 LEU A CA 1
ATOM 2352 C C . LEU A 1 310 ? -1.390 -2.534 -3.256 1.00 12.66 310 LEU A C 1
ATOM 2353 O O . LEU A 1 310 ? -1.357 -1.291 -3.078 1.00 12.78 310 LEU A O 1
ATOM 2358 N N . GLY A 1 311 ? -2.445 -3.176 -3.740 1.00 11.84 311 GLY A N 1
ATOM 2359 C CA . GLY A 1 311 ? -3.674 -2.467 -4.192 1.00 11.98 311 GLY A CA 1
ATOM 2360 C C . GLY A 1 311 ? -4.533 -1.982 -3.031 1.00 11.98 311 GLY A C 1
ATOM 2361 O O . GLY A 1 311 ? -5.428 -2.691 -2.547 1.00 11.93 311 GLY A O 1
ATOM 2362 N N . LEU A 1 312 ? -4.273 -0.755 -2.579 1.00 11.66 312 LEU A N 1
ATOM 2363 C CA . LEU A 1 312 ? -4.978 -0.206 -1.397 1.00 11.94 312 LEU A CA 1
ATOM 2364 C C . LEU A 1 312 ? -6.442 0.068 -1.679 1.00 13.15 312 LEU A C 1
ATOM 2365 O O . LEU A 1 312 ? -7.339 -0.326 -0.881 1.00 12.89 312 LEU A O 1
ATOM 2370 N N . ALA A 1 313 ? -6.695 0.715 -2.818 1.00 13.45 313 ALA A N 1
ATOM 2371 C CA . ALA A 1 313 ? -8.070 1.032 -3.243 1.00 12.59 313 ALA A CA 1
ATOM 2372 C C . ALA A 1 313 ? -8.893 -0.256 -3.407 1.00 13.67 313 ALA A C 1
ATOM 2373 O O . ALA A 1 313 ? -10.083 -0.314 -3.000 1.00 13.67 313 ALA A O 1
ATOM 2375 N N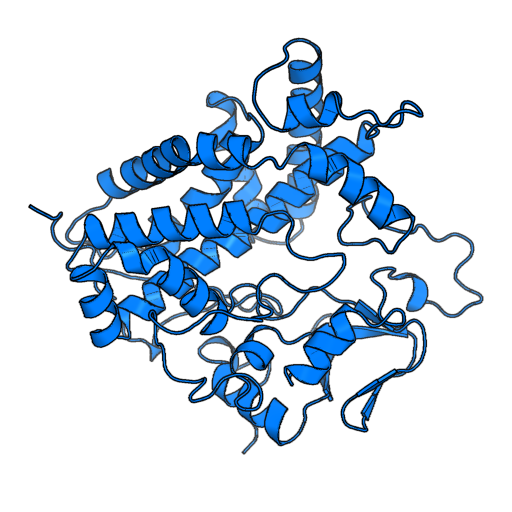 . ALA A 1 314 ? -8.253 -1.296 -3.944 1.00 13.70 314 ALA A N 1
ATOM 2376 C CA . ALA A 1 314 ? -8.917 -2.600 -4.112 1.00 13.64 314 ALA A CA 1
ATOM 2377 C C . ALA A 1 314 ? -9.182 -3.258 -2.756 1.00 13.78 314 ALA A C 1
ATOM 2378 O O . ALA A 1 314 ? -10.301 -3.727 -2.496 1.00 15.36 314 ALA A O 1
ATOM 2380 N N . ALA A 1 315 ? -8.133 -3.346 -1.934 1.00 13.13 315 ALA A N 1
ATOM 2381 C CA . ALA A 1 315 ? -8.222 -3.953 -0.588 1.00 13.75 315 ALA A CA 1
ATOM 2382 C C . ALA A 1 315 ? -9.288 -3.306 0.304 1.00 13.55 315 ALA A C 1
ATOM 2383 O O . ALA A 1 315 ? -10.015 -4.023 1.014 1.00 13.34 315 ALA A O 1
ATOM 2385 N N . ASN A 1 316 ? -9.410 -1.981 0.215 1.00 13.44 316 ASN A N 1
ATOM 2386 C CA . ASN A 1 316 ? -10.363 -1.197 1.050 1.00 13.31 316 ASN A CA 1
ATOM 2387 C C . ASN A 1 316 ? -11.831 -1.428 0.681 1.00 14.11 316 ASN A C 1
ATOM 2388 O O . ASN A 1 316 ? -12.724 -1.031 1.411 1.00 15.62 316 ASN A O 1
ATOM 2393 N N . ARG A 1 317 ? -12.062 -2.056 -0.469 1.00 15.19 317 ARG A N 1
ATOM 2394 C CA . ARG A 1 317 ? -13.427 -2.451 -0.807 1.00 15.96 317 ARG A CA 1
ATOM 2395 C C . ARG A 1 317 ? -13.606 -3.967 -0.846 1.00 17.32 317 ARG A C 1
ATOM 2396 O O . ARG A 1 317 ? -14.537 -4.456 -1.518 1.00 17.21 317 ARG A O 1
ATOM 2404 N N . ASP A 1 318 ? -12.750 -4.707 -0.127 1.00 16.93 318 ASP A N 1
ATOM 2405 C CA . ASP A 1 318 ? -12.819 -6.186 -0.113 1.00 17.77 318 ASP A CA 1
ATOM 2406 C C . ASP A 1 318 ? -13.925 -6.616 0.854 1.00 18.09 318 ASP A C 1
ATOM 2407 O O . ASP A 1 318 ? -13.856 -6.317 2.034 1.00 18.50 318 ASP A O 1
ATOM 2412 N N . ALA A 1 319 ? -14.927 -7.310 0.335 1.00 20.80 319 ALA A N 1
ATOM 2413 C CA . ALA A 1 319 ? -16.082 -7.705 1.161 1.00 23.43 319 ALA A CA 1
ATOM 2414 C C . ALA A 1 319 ? -15.709 -8.728 2.231 1.00 25.67 319 ALA A C 1
ATOM 2415 O O . ALA A 1 319 ? -16.418 -8.863 3.251 1.00 27.32 319 ALA A O 1
ATOM 2417 N N . ASP A 1 320 ? -14.615 -9.467 2.009 1.00 27.14 320 ASP A N 1
ATOM 2418 C CA . ASP A 1 320 ? -14.061 -10.356 3.049 1.00 28.85 320 ASP A CA 1
ATOM 2419 C C . ASP A 1 320 ? -13.541 -9.596 4.269 1.00 28.30 320 ASP A C 1
ATOM 2420 O O . ASP A 1 320 ? -13.314 -10.189 5.341 1.00 29.37 320 ASP A O 1
ATOM 2425 N N . TRP A 1 321 ? -13.361 -8.285 4.129 1.00 27.12 321 TRP A N 1
ATOM 2426 C CA . TRP A 1 321 ? -12.939 -7.443 5.224 1.00 26.61 321 TRP A CA 1
ATOM 2427 C C . TRP A 1 321 ? -14.097 -6.596 5.733 1.00 27.53 321 TRP A C 1
ATOM 2428 O O . TRP A 1 321 ? -14.367 -6.563 6.938 1.00 27.56 321 TRP A O 1
ATOM 2439 N N . MET A 1 322 ? -14.757 -5.887 4.812 1.00 27.15 322 MET A N 1
ATOM 2440 C CA . MET A 1 322 ? -15.793 -4.914 5.157 1.00 28.12 322 MET A CA 1
ATOM 2441 C C . MET A 1 322 ? -17.110 -5.244 4.457 1.00 27.59 322 MET A C 1
ATOM 2442 O O . MET A 1 322 ? -17.184 -5.234 3.240 1.00 27.45 322 MET A O 1
ATOM 2447 N N . PRO A 1 323 ? -18.191 -5.487 5.229 1.00 27.96 323 PRO A N 1
ATOM 2448 C CA . PRO A 1 323 ? -19.434 -5.791 4.539 1.00 27.82 323 PRO A CA 1
ATOM 2449 C C . PRO A 1 323 ? -20.003 -4.570 3.810 1.00 26.75 323 PRO A C 1
ATOM 2450 O O . PRO A 1 323 ? -19.794 -3.426 4.231 1.00 28.05 323 PRO A O 1
ATOM 2454 N N . GLU A 1 324 ? -20.733 -4.836 2.738 1.00 27.16 324 GLU A N 1
ATOM 2455 C CA . GLU A 1 324 ? -21.308 -3.789 1.874 1.00 26.59 324 GLU A CA 1
ATOM 2456 C C . GLU A 1 324 ? -20.235 -2.763 1.502 1.00 24.45 324 GLU A C 1
ATOM 2457 O O . GLU A 1 324 ? -20.405 -1.551 1.711 1.00 23.54 324 GLU A O 1
ATOM 2463 N N . PRO A 1 325 ? -19.121 -3.263 0.939 1.00 23.21 325 PRO A N 1
ATOM 2464 C CA . PRO A 1 325 ? -17.956 -2.387 0.770 1.00 22.51 325 PRO A CA 1
ATOM 2465 C C . PRO A 1 325 ? -18.160 -1.297 -0.297 1.00 22.32 325 PRO A C 1
ATOM 2466 O O . PRO A 1 325 ? -17.469 -0.260 -0.274 1.00 22.33 325 PRO A O 1
ATOM 2470 N N . ASP A 1 326 ? -19.092 -1.520 -1.222 1.00 22.42 326 ASP A N 1
ATOM 2471 C CA . ASP A 1 326 ? -19.381 -0.525 -2.275 1.00 23.30 326 ASP A CA 1
ATOM 2472 C C . ASP A 1 326 ? -20.342 0.591 -1.864 1.00 23.07 326 ASP A C 1
ATOM 2473 O O . ASP A 1 326 ? -20.611 1.474 -2.652 1.00 23.47 326 ASP A O 1
ATOM 2478 N N . ARG A 1 327 ? -20.861 0.524 -0.643 1.00 23.79 327 ARG A N 1
ATOM 2479 C CA . ARG A 1 327 ? -21.736 1.547 -0.079 1.00 25.09 327 ARG A CA 1
ATOM 2480 C C . ARG A 1 327 ? -20.927 2.576 0.688 1.00 23.40 327 ARG A C 1
ATOM 2481 O O . ARG A 1 327 ? -20.007 2.219 1.466 1.00 22.55 327 ARG A O 1
ATOM 2489 N N . LEU A 1 328 ? -21.254 3.852 0.481 1.00 22.07 328 LEU A N 1
ATOM 2490 C CA . LEU A 1 328 ? -20.619 4.909 1.238 1.00 20.82 328 LEU A CA 1
ATOM 2491 C C . LEU A 1 328 ? -21.436 5.112 2.511 1.00 21.67 328 LEU A C 1
ATOM 2492 O O . LEU A 1 328 ? -22.647 5.442 2.441 1.00 21.76 328 LEU A O 1
ATOM 2497 N N . ASP A 1 329 ? -20.795 4.874 3.651 1.00 21.55 329 ASP A N 1
ATOM 2498 C CA . ASP A 1 329 ? -21.454 5.038 4.954 1.00 22.88 329 ASP A CA 1
ATOM 2499 C C . ASP A 1 329 ? -20.544 5.807 5.909 1.00 22.84 329 ASP A C 1
ATOM 2500 O O . ASP A 1 329 ? -19.623 5.232 6.511 1.00 24.15 329 ASP A O 1
ATOM 2505 N N . ILE A 1 330 ? -20.786 7.106 6.055 1.00 22.66 330 ILE A N 1
ATOM 2506 C CA . ILE A 1 330 ? -19.880 7.957 6.804 1.00 23.68 330 ILE A CA 1
ATOM 2507 C C . ILE A 1 330 ? -19.993 7.680 8.317 1.00 24.83 330 ILE A C 1
ATOM 2508 O O . ILE A 1 330 ? -19.190 8.200 9.098 1.00 25.73 330 ILE A O 1
ATOM 2513 N N . THR A 1 331 ? -20.968 6.856 8.698 1.00 26.67 331 THR A N 1
ATOM 2514 C CA . THR A 1 331 ? -21.082 6.397 10.094 1.00 28.83 331 THR A CA 1
ATOM 2515 C C . THR A 1 331 ? -20.330 5.096 10.328 1.00 31.02 331 THR A C 1
ATOM 2516 O O . THR A 1 331 ? -20.186 4.668 11.478 1.00 31.93 331 THR A O 1
ATOM 2520 N N . ARG A 1 332 ? -19.885 4.465 9.232 1.00 33.30 332 ARG A N 1
ATOM 2521 C CA . ARG A 1 332 ? -19.196 3.181 9.239 1.00 35.91 332 ARG A CA 1
ATOM 2522 C C . ARG A 1 332 ? -18.003 3.245 10.187 1.00 37.36 332 ARG A C 1
ATOM 2523 O O . ARG A 1 332 ? -17.479 4.330 10.458 1.00 38.46 332 ARG A O 1
ATOM 2531 N N . ASP A 1 333 ? -17.586 2.109 10.722 1.00 38.88 333 ASP A N 1
ATOM 2532 C CA . ASP A 1 333 ? -16.332 2.129 11.467 1.00 41.26 333 ASP A CA 1
ATOM 2533 C C . ASP A 1 333 ? -15.135 1.806 10.565 1.00 41.19 333 ASP A C 1
ATOM 2534 O O . ASP A 1 333 ? -15.028 0.731 9.972 1.00 41.66 333 ASP A O 1
ATOM 2539 N N . ALA A 1 334 ? -14.271 2.806 10.495 1.00 41.72 334 ALA A N 1
ATOM 2540 C CA . ALA A 1 334 ? -12.993 2.859 9.787 1.00 41.47 334 ALA A CA 1
ATOM 2541 C C . ALA A 1 334 ? -12.091 1.621 9.804 1.00 40.37 334 ALA A C 1
ATOM 2542 O O . ALA A 1 334 ? -11.275 1.427 8.869 1.00 41.48 334 ALA A O 1
ATOM 2544 N N . SER A 1 335 ? -12.275 0.809 10.845 1.00 38.45 335 SER A N 1
ATOM 2545 C CA . SER A 1 335 ? -11.261 -0.076 11.466 1.00 36.88 335 SER A CA 1
ATOM 2546 C C . SER A 1 335 ? -10.449 -1.030 10.598 1.00 34.01 335 SER A C 1
ATOM 2547 O O . SER A 1 335 ? -10.952 -2.079 10.185 1.00 34.63 335 SER A O 1
ATOM 2550 N N . GLY A 1 336 ? -9.176 -0.700 10.380 1.00 29.47 336 GLY A N 1
ATOM 2551 C CA . GLY A 1 336 ? -8.299 -1.610 9.692 1.00 25.00 336 GLY A CA 1
ATOM 2552 C C . GLY A 1 336 ? -8.100 -1.247 8.228 1.00 20.51 336 GLY A C 1
ATOM 2553 O O . GLY A 1 336 ? -7.505 -2.022 7.508 1.00 20.37 336 GLY A O 1
ATOM 2554 N N . GLY A 1 337 ? -8.623 -0.110 7.789 1.00 18.51 337 GLY A N 1
ATOM 2555 C CA . GLY A 1 337 ? -8.407 0.322 6.376 1.00 17.06 337 GLY A CA 1
ATOM 2556 C C . GLY A 1 337 ? -6.892 0.406 6.120 1.00 15.62 337 GLY A C 1
ATOM 2557 O O . GLY A 1 337 ? -6.114 0.627 7.059 1.00 16.30 337 GLY A O 1
ATOM 2558 N N . VAL A 1 338 ? -6.466 0.206 4.856 1.00 13.98 338 VAL A N 1
ATOM 2559 C CA . VAL A 1 338 ? -5.035 0.191 4.522 1.00 13.72 338 VAL A CA 1
ATOM 2560 C C . VAL A 1 338 ? -4.631 1.418 3.702 1.00 13.44 338 VAL A C 1
ATOM 2561 O O . VAL A 1 338 ? -3.565 1.467 3.105 1.00 13.94 338 VAL A O 1
ATOM 2565 N N . PHE A 1 339 ? -5.465 2.451 3.714 1.00 11.63 339 PHE A N 1
ATOM 2566 C CA . PHE A 1 339 ? -5.173 3.667 2.931 1.00 12.44 339 PHE A CA 1
ATOM 2567 C C . PHE A 1 339 ? -3.942 4.455 3.352 1.00 12.61 339 PHE A C 1
ATOM 2568 O O . PHE A 1 339 ? -3.377 5.181 2.520 1.00 13.43 339 PHE A O 1
ATOM 2576 N N . PHE A 1 340 ? -3.527 4.319 4.621 1.00 12.51 340 PHE A N 1
ATOM 2577 C CA . PHE A 1 340 ? -2.284 4.922 5.102 1.00 13.35 340 PHE A CA 1
ATOM 2578 C C . PHE A 1 340 ? -1.158 3.882 5.226 1.00 11.84 340 PHE A C 1
ATOM 2579 O O . PHE A 1 340 ? -0.120 4.125 5.867 1.00 12.80 340 PHE A O 1
ATOM 2587 N N . GLY A 1 341 ? -1.351 2.710 4.631 1.00 12.15 341 GLY A N 1
ATOM 2588 C CA . GLY A 1 341 ? -0.354 1.648 4.785 1.00 11.61 341 GLY A CA 1
ATOM 2589 C C . GLY A 1 341 ? -0.565 0.862 6.091 1.00 12.07 341 GLY A C 1
ATOM 2590 O O . GLY A 1 341 ? -1.657 0.858 6.697 1.00 11.77 341 GLY A O 1
ATOM 2591 N N . HIS A 1 342 ? 0.481 0.156 6.498 1.00 11.89 342 HIS A N 1
ATOM 2592 C CA . HIS A 1 342 ? 0.388 -0.792 7.621 1.00 11.81 342 HIS A CA 1
ATOM 2593 C C . HIS A 1 342 ? 1.788 -1.264 7.949 1.00 12.83 342 HIS A C 1
ATOM 2594 O O . HIS A 1 342 ? 2.592 -1.487 7.022 1.00 13.10 342 HIS A O 1
ATOM 2601 N N . GLY A 1 343 ? 2.122 -1.400 9.234 1.00 12.93 343 GLY A N 1
ATOM 2602 C CA . GLY A 1 343 ? 3.514 -1.861 9.526 1.00 13.56 343 GLY A CA 1
ATOM 2603 C C . GLY A 1 343 ? 4.488 -0.675 9.617 1.00 14.28 343 GLY A C 1
ATOM 2604 O O . GLY A 1 343 ? 4.091 0.475 9.928 1.00 14.64 343 GLY A O 1
ATOM 2605 N N . ILE A 1 344 ? 5.762 -0.934 9.314 1.00 13.87 344 ILE A N 1
ATOM 2606 C CA . ILE A 1 344 ? 6.811 0.029 9.686 1.00 15.17 344 ILE A CA 1
ATOM 2607 C C . ILE A 1 344 ? 6.764 1.363 8.927 1.00 13.28 344 ILE A C 1
ATOM 2608 O O . ILE A 1 344 ? 7.173 2.405 9.456 1.00 15.07 344 ILE A O 1
ATOM 2613 N N . HIS A 1 345 ? 6.256 1.329 7.688 1.00 13.70 345 HIS A N 1
ATOM 2614 C CA . HIS A 1 345 ? 6.193 2.542 6.865 1.00 13.20 345 HIS A CA 1
ATOM 2615 C C . HIS A 1 345 ? 4.816 3.265 6.977 1.00 13.77 345 HIS A C 1
ATOM 2616 O O . HIS A 1 345 ? 4.516 4.180 6.176 1.00 14.58 345 HIS A O 1
ATOM 2623 N N . PHE A 1 346 ? 3.982 2.877 7.944 1.00 12.73 346 PHE A N 1
ATOM 2624 C CA . PHE A 1 346 ? 2.657 3.518 8.091 1.00 12.50 346 PHE A CA 1
ATOM 2625 C C . PHE A 1 346 ? 2.813 5.041 8.064 1.00 13.24 346 PHE A C 1
ATOM 2626 O O . PHE A 1 346 ? 3.691 5.600 8.774 1.00 14.23 346 PHE A O 1
ATOM 2634 N N . CYS A 1 347 ? 1.926 5.690 7.305 1.00 13.54 347 CYS A N 1
ATOM 2635 C CA . CYS A 1 347 ? 2.006 7.108 6.982 1.00 13.51 347 CYS A CA 1
ATOM 2636 C C . CYS A 1 347 ? 2.387 7.960 8.187 1.00 14.23 347 CYS A C 1
ATOM 2637 O O . CYS A 1 347 ? 1.650 8.033 9.191 1.00 14.43 347 CYS A O 1
ATOM 2640 N N . LEU A 1 348 ? 3.551 8.579 8.079 1.00 14.15 348 LEU A N 1
ATOM 2641 C CA . LEU A 1 348 ? 4.007 9.516 9.121 1.00 16.27 348 LEU A CA 1
ATOM 2642 C C . LEU A 1 348 ? 3.052 10.714 9.262 1.00 16.51 348 LEU A C 1
ATOM 2643 O O . LEU A 1 348 ? 2.915 11.311 10.350 1.00 16.59 348 LEU A O 1
ATOM 2648 N N . GLY A 1 349 ? 2.396 11.071 8.170 1.00 16.79 349 GLY A N 1
ATOM 2649 C CA . GLY A 1 349 ? 1.540 12.235 8.155 1.00 17.67 349 GLY A CA 1
ATOM 2650 C C . GLY A 1 349 ? 0.077 11.969 8.383 1.00 17.73 349 GLY A C 1
ATOM 2651 O O . GLY A 1 349 ? -0.722 12.876 8.146 1.00 18.79 349 GLY A O 1
ATOM 2652 N N . ALA A 1 350 ? -0.289 10.751 8.803 1.00 16.61 350 ALA A N 1
ATOM 2653 C CA . ALA A 1 350 ? -1.698 10.368 8.882 1.00 17.15 350 ALA A CA 1
ATOM 2654 C C . ALA A 1 350 ? -2.572 11.339 9.697 1.00 17.53 350 ALA A C 1
ATOM 2655 O O . ALA A 1 350 ? -3.695 11.657 9.321 1.00 16.31 350 ALA A O 1
ATOM 2657 N N . GLN A 1 351 ? -2.065 11.769 10.849 1.00 17.81 351 GLN A N 1
ATOM 2658 C CA . GLN A 1 351 ? -2.832 12.691 11.711 1.00 19.60 351 GLN A CA 1
ATOM 2659 C C . GLN A 1 351 ? -2.974 14.038 11.009 1.00 18.38 351 GLN A C 1
ATOM 2660 O O . GLN A 1 351 ? -4.058 14.634 11.013 1.00 20.09 351 GLN A O 1
ATOM 2666 N N . LEU A 1 352 ? -1.910 14.496 10.378 1.00 18.73 352 LEU A N 1
ATOM 2667 C CA . LEU A 1 352 ? -1.982 15.763 9.652 1.00 18.59 352 LEU A CA 1
ATOM 2668 C C . LEU A 1 352 ? -2.944 15.670 8.457 1.00 18.68 352 LEU A C 1
ATOM 2669 O O . LEU A 1 352 ? -3.768 16.580 8.205 1.00 17.94 352 LEU A O 1
ATOM 2674 N N . ALA A 1 353 ? -2.838 14.571 7.706 1.00 17.66 353 ALA A N 1
ATOM 2675 C CA . ALA A 1 353 ? -3.734 14.354 6.562 1.00 17.64 353 ALA A CA 1
ATOM 2676 C C . ALA A 1 353 ? -5.191 14.322 6.979 1.00 17.22 353 ALA A C 1
ATOM 2677 O O . ALA A 1 353 ? -6.048 14.937 6.333 1.00 17.26 353 ALA A O 1
ATOM 2679 N N . ARG A 1 354 ? -5.475 13.609 8.068 1.00 16.31 354 ARG A N 1
ATOM 2680 C CA . ARG A 1 354 ? -6.819 13.508 8.592 1.00 17.66 354 ARG A CA 1
ATOM 2681 C C . ARG A 1 354 ? -7.319 14.924 9.009 1.00 18.58 354 ARG A C 1
ATOM 2682 O O . ARG A 1 354 ? -8.482 15.246 8.818 1.00 18.06 354 ARG A O 1
ATOM 2690 N N . LEU A 1 355 ? -6.423 15.725 9.584 1.00 18.11 355 LEU A N 1
ATOM 2691 C CA . LEU A 1 355 ? -6.790 17.084 10.039 1.00 20.16 355 LEU A CA 1
ATOM 2692 C C . LEU A 1 355 ? -7.114 17.931 8.814 1.00 19.88 355 LEU A C 1
ATOM 2693 O O . LEU A 1 355 ? -8.168 18.554 8.727 1.00 19.81 355 LEU A O 1
ATOM 2698 N N . GLU A 1 356 ? -6.212 17.919 7.836 1.00 20.06 356 GLU A N 1
ATOM 2699 C CA . GLU A 1 356 ? -6.428 18.693 6.614 1.00 19.48 356 GLU A CA 1
ATOM 2700 C C . GLU A 1 356 ? -7.741 18.270 5.920 1.00 19.59 356 GLU A C 1
ATOM 2701 O O . GLU A 1 356 ? -8.475 19.111 5.397 1.00 20.31 356 GLU A O 1
ATOM 2707 N N . GLY A 1 357 ? -8.009 16.967 5.869 1.00 18.40 357 GLY A N 1
ATOM 2708 C CA . GLY A 1 357 ? -9.225 16.465 5.237 1.00 18.90 357 GLY A CA 1
ATOM 2709 C C . GLY A 1 357 ? -10.463 16.980 5.955 1.00 20.31 357 GLY A C 1
ATOM 2710 O O . GLY A 1 357 ? -11.370 17.472 5.334 1.00 20.29 357 GLY A O 1
ATOM 2711 N N . ARG A 1 358 ? -10.477 16.905 7.276 1.00 20.59 358 ARG A N 1
ATOM 2712 C CA . ARG A 1 358 ? -11.697 17.272 7.994 1.00 22.90 358 ARG A CA 1
ATOM 2713 C C . ARG A 1 358 ? -11.948 18.791 7.947 1.00 20.79 358 ARG A C 1
ATOM 2714 O O . ARG A 1 358 ? -13.109 19.229 7.760 1.00 21.33 358 ARG A O 1
ATOM 2722 N N . VAL A 1 359 ? -10.870 19.574 8.024 1.00 20.59 359 VAL A N 1
ATOM 2723 C CA . VAL A 1 359 ? -10.992 21.037 7.875 1.00 20.56 359 VAL A CA 1
ATOM 2724 C C . VAL A 1 359 ? -11.391 21.387 6.441 1.00 20.10 359 VAL A C 1
ATOM 2725 O O . VAL A 1 359 ? -12.367 22.090 6.243 1.00 20.85 359 VAL A O 1
ATOM 2729 N N . ALA A 1 360 ? -10.661 20.865 5.448 1.00 19.32 360 ALA A N 1
ATOM 2730 C CA . ALA A 1 360 ? -10.908 21.256 4.050 1.00 19.01 360 ALA A CA 1
ATOM 2731 C C . ALA A 1 360 ? -12.330 20.885 3.612 1.00 19.47 360 ALA A C 1
ATOM 2732 O O . ALA A 1 360 ? -13.075 21.724 3.031 1.00 18.72 360 ALA A O 1
ATOM 2734 N N . ILE A 1 361 ? -12.714 19.647 3.892 1.00 19.50 361 ILE A N 1
ATOM 2735 C CA . ILE A 1 361 ? -14.015 19.135 3.478 1.00 19.26 361 ILE A CA 1
ATOM 2736 C C . ILE A 1 361 ? -15.131 19.691 4.358 1.00 20.42 361 ILE A C 1
ATOM 2737 O O . ILE A 1 361 ? -16.145 20.181 3.844 1.00 20.60 361 ILE A O 1
ATOM 2742 N N . GLY A 1 362 ? -14.928 19.672 5.680 1.00 20.12 362 GLY A N 1
ATOM 2743 C CA . GLY A 1 362 ? -15.973 20.140 6.593 1.00 21.83 362 GLY A CA 1
ATOM 2744 C C . GLY A 1 362 ? -16.284 21.626 6.365 1.00 22.04 362 GLY A C 1
ATOM 2745 O O . GLY A 1 362 ? -17.453 21.992 6.223 1.00 23.34 362 GLY A O 1
ATOM 2746 N N . ARG A 1 363 ? -15.253 22.470 6.307 1.00 23.33 363 ARG A N 1
ATOM 2747 C CA . ARG A 1 363 ? -15.440 23.927 6.096 1.00 24.13 363 ARG A CA 1
ATOM 2748 C C . ARG A 1 363 ? -16.128 24.217 4.759 1.00 24.14 363 ARG A C 1
ATOM 2749 O O . ARG A 1 363 ? -17.022 25.074 4.680 1.00 23.30 363 ARG A O 1
ATOM 2757 N N . LEU A 1 364 ? -15.725 23.490 3.706 1.00 22.46 364 LEU A N 1
ATOM 2758 C CA . LEU A 1 364 ? -16.328 23.702 2.379 1.00 22.80 364 LEU A CA 1
ATOM 2759 C C . LEU A 1 364 ? -17.827 23.451 2.360 1.00 21.55 364 LEU A C 1
ATOM 2760 O O . LEU A 1 364 ? -18.609 24.290 1.833 1.00 23.53 364 LEU A O 1
ATOM 2765 N N . PHE A 1 365 ? -18.252 22.334 2.948 1.00 22.35 365 PHE A N 1
ATOM 2766 C CA . PHE A 1 365 ? -19.655 21.995 2.934 1.00 23.38 365 PHE A CA 1
ATOM 2767 C C . PHE A 1 365 ? -20.424 22.877 3.915 1.00 24.24 365 PHE A C 1
ATOM 2768 O O . PHE A 1 365 ? -21.580 23.147 3.692 1.00 24.38 365 PHE A O 1
ATOM 2776 N N . ALA A 1 366 ? -19.747 23.351 4.954 1.00 24.87 366 ALA A N 1
ATOM 2777 C CA . ALA A 1 366 ? -20.375 24.342 5.856 1.00 26.07 366 ALA A CA 1
ATOM 2778 C C . ALA A 1 366 ? -20.543 25.699 5.169 1.00 26.04 366 ALA A C 1
ATOM 2779 O O . ALA A 1 366 ? -21.597 26.352 5.298 1.00 27.35 366 ALA A O 1
ATOM 2781 N N . ASP A 1 367 ? -19.527 26.132 4.437 1.00 26.35 367 ASP A N 1
ATOM 2782 C CA . ASP A 1 367 ? -19.520 27.442 3.800 1.00 26.16 367 ASP A CA 1
ATOM 2783 C C . ASP A 1 367 ? -20.455 27.455 2.597 1.00 26.73 367 ASP A C 1
ATOM 2784 O O . ASP A 1 367 ? -21.123 28.456 2.321 1.00 26.08 367 ASP A O 1
ATOM 2789 N N . ARG A 1 368 ? -20.512 26.324 1.887 1.00 25.97 368 ARG A N 1
ATOM 2790 C CA . ARG A 1 368 ? -21.271 26.226 0.633 1.00 26.45 368 ARG A CA 1
ATOM 2791 C C . ARG A 1 368 ? -22.219 25.045 0.627 1.00 26.26 368 ARG A C 1
ATOM 2792 O O . ARG A 1 368 ? -21.969 24.074 -0.101 1.00 26.55 368 ARG A O 1
ATOM 2800 N N . PRO A 1 369 ? -23.348 25.152 1.359 1.00 26.11 369 PRO A N 1
ATOM 2801 C CA . PRO A 1 369 ? -24.335 24.094 1.513 1.00 26.52 369 PRO A CA 1
ATOM 2802 C C . PRO A 1 369 ? -24.965 23.615 0.192 1.00 26.04 369 PRO A C 1
ATOM 2803 O O . PRO A 1 369 ? -25.458 22.480 0.128 1.00 26.95 369 PRO A O 1
ATOM 2807 N N . GLU A 1 370 ? -24.939 24.456 -0.851 1.00 24.47 370 GLU A N 1
ATOM 2808 C CA . GLU A 1 370 ? -25.547 24.109 -2.137 1.00 23.91 370 GLU A CA 1
ATOM 2809 C C . GLU A 1 370 ? -24.530 23.808 -3.235 1.00 23.03 370 GLU A C 1
ATOM 2810 O O . GLU A 1 370 ? -24.869 23.773 -4.417 1.00 23.74 370 GLU A O 1
ATOM 2816 N N . LEU A 1 371 ? -23.283 23.582 -2.836 1.00 22.30 371 LEU A N 1
ATOM 2817 C CA . LEU A 1 371 ? -22.242 23.079 -3.754 1.00 21.53 371 LEU A CA 1
ATOM 2818 C C . LEU A 1 371 ? -22.777 21.926 -4.623 1.00 20.70 371 LEU A C 1
ATOM 2819 O O . LEU A 1 371 ? -23.489 21.049 -4.143 1.00 21.43 371 LEU A O 1
ATOM 2824 N N . ALA A 1 372 ? -22.468 21.971 -5.912 1.00 21.43 372 ALA A N 1
ATOM 2825 C CA . ALA A 1 372 ? -22.929 20.950 -6.841 1.00 21.04 372 ALA A CA 1
ATOM 2826 C C . ALA A 1 372 ? -21.917 20.757 -7.961 1.00 21.26 372 ALA A C 1
ATOM 2827 O O . ALA A 1 372 ? -21.250 21.686 -8.385 1.00 20.46 372 ALA A O 1
ATOM 2829 N N . LEU A 1 373 ? -21.762 19.519 -8.419 1.00 21.26 373 LEU A N 1
ATOM 2830 C CA . LEU A 1 373 ? -21.003 19.277 -9.631 1.00 22.73 373 LEU A CA 1
ATOM 2831 C C . LEU A 1 373 ? -21.631 20.003 -10.801 1.00 22.90 373 LEU A C 1
ATOM 2832 O O . LEU A 1 373 ? -22.871 20.069 -10.899 1.00 23.35 373 LEU A O 1
ATOM 2837 N N . ALA A 1 374 ? -20.794 20.506 -11.695 1.00 23.30 374 ALA A N 1
ATOM 2838 C CA . ALA A 1 374 ? -21.272 21.263 -12.866 1.00 23.83 374 ALA A CA 1
ATOM 2839 C C . ALA A 1 374 ? -21.166 20.415 -14.153 1.00 24.94 374 ALA A C 1
ATOM 2840 O O . ALA A 1 374 ? -21.487 20.893 -15.259 1.00 25.06 374 ALA A O 1
ATOM 2842 N N . VAL A 1 375 ? -20.689 19.176 -14.001 1.00 24.36 375 VAL A N 1
ATOM 2843 C CA . VAL A 1 375 ? -20.692 18.200 -15.101 1.00 24.79 375 VAL A CA 1
ATOM 2844 C C . VAL A 1 375 ? -21.282 16.869 -14.627 1.00 25.67 375 VAL A C 1
ATOM 2845 O O . VAL A 1 375 ? -21.471 16.669 -13.433 1.00 25.21 375 VAL A O 1
ATOM 2849 N N . GLY A 1 376 ? -21.563 15.953 -15.559 1.00 26.68 376 GLY A N 1
ATOM 2850 C CA . GLY A 1 376 ? -21.967 14.595 -15.188 1.00 26.38 376 GLY A CA 1
ATOM 2851 C C . GLY A 1 376 ? -20.771 13.766 -14.721 1.00 26.87 376 GLY A C 1
ATOM 2852 O O . GLY A 1 376 ? -19.640 14.004 -15.134 1.00 25.15 376 GLY A O 1
ATOM 2853 N N . LEU A 1 377 ? -21.033 12.761 -13.890 1.00 28.54 377 LEU A N 1
ATOM 2854 C CA . LEU A 1 377 ? -19.987 11.842 -13.432 1.00 29.55 377 LEU A CA 1
ATOM 2855 C C . LEU A 1 377 ? -19.158 11.263 -14.561 1.00 30.08 377 LEU A C 1
ATOM 2856 O O . LEU A 1 377 ? -17.934 11.191 -14.461 1.00 29.84 377 LEU A O 1
ATOM 2861 N N . ASP A 1 378 ? -19.839 10.864 -15.640 1.00 29.97 378 ASP A N 1
ATOM 2862 C CA . ASP A 1 378 ? -19.217 10.296 -16.832 1.00 30.64 378 ASP A CA 1
ATOM 2863 C C . ASP A 1 378 ? -18.307 11.281 -17.565 1.00 28.88 378 ASP A C 1
ATOM 2864 O O . ASP A 1 378 ? -17.603 10.912 -18.512 1.00 29.32 378 ASP A O 1
ATOM 2869 N N . GLU A 1 379 ? -18.299 12.542 -17.118 1.00 27.06 379 GLU A N 1
ATOM 2870 C CA . GLU A 1 379 ? -17.506 13.584 -17.767 1.00 25.46 379 GLU A CA 1
ATOM 2871 C C . GLU A 1 379 ? -16.230 13.923 -16.980 1.00 23.94 379 GLU A C 1
ATOM 2872 O O . GLU A 1 379 ? -15.359 14.621 -17.471 1.00 24.01 379 GLU A O 1
ATOM 2878 N N . LEU A 1 380 ? -16.114 13.385 -15.768 1.00 24.03 380 LEU A N 1
ATOM 2879 C CA . LEU A 1 380 ? -14.916 13.629 -14.956 1.00 22.33 380 LEU A CA 1
ATOM 2880 C C . LEU A 1 380 ? -13.665 13.001 -15.549 1.00 22.17 380 LEU A C 1
ATOM 2881 O O . LEU A 1 380 ? -13.685 11.865 -16.080 1.00 22.25 380 LEU A O 1
ATOM 2886 N N . VAL A 1 381 ? -12.569 13.728 -15.431 1.00 20.37 381 VAL A N 1
ATOM 2887 C CA . VAL A 1 381 ? -11.292 13.382 -16.013 1.00 20.73 381 VAL A CA 1
ATOM 2888 C C . VAL A 1 381 ? -10.282 13.141 -14.876 1.00 20.11 381 VAL A C 1
ATOM 2889 O O . VAL A 1 381 ? -10.037 14.040 -14.070 1.00 20.19 381 VAL A O 1
ATOM 2893 N N . TYR A 1 382 ? -9.750 11.914 -14.807 1.00 18.50 382 TYR A N 1
ATOM 2894 C CA . TYR A 1 382 ? -8.778 11.529 -13.778 1.00 18.34 382 TYR A CA 1
ATOM 2895 C C . TYR A 1 382 ? -7.355 11.506 -14.337 1.00 18.81 382 TYR A C 1
ATOM 2896 O O . TYR A 1 382 ? -7.135 11.211 -15.535 1.00 18.98 382 TYR A O 1
ATOM 2905 N N . ARG A 1 383 ? -6.391 11.816 -13.475 1.00 18.05 383 ARG A N 1
ATOM 2906 C CA . ARG A 1 383 ? -4.994 11.671 -13.792 1.00 19.86 383 ARG A CA 1
ATOM 2907 C C . ARG A 1 383 ? -4.642 10.207 -14.049 1.00 20.13 383 ARG A C 1
ATOM 2908 O O . ARG A 1 383 ? -5.087 9.302 -13.306 1.00 20.37 383 ARG A O 1
ATOM 2916 N N . GLU A 1 384 ? -3.857 9.983 -15.106 1.00 19.39 384 GLU A N 1
ATOM 2917 C CA . GLU A 1 384 ? -3.445 8.631 -15.503 1.00 19.10 384 GLU A CA 1
ATOM 2918 C C . GLU A 1 384 ? -2.116 8.376 -14.832 1.00 20.20 384 GLU A C 1
ATOM 2919 O O . GLU A 1 384 ? -1.057 8.511 -15.445 1.00 21.76 384 GLU A O 1
ATOM 2925 N N . SER A 1 385 ? -2.173 8.055 -13.541 1.00 18.78 385 SER A N 1
ATOM 2926 C CA . SER A 1 385 ? -0.975 7.928 -12.745 1.00 19.90 385 SER A CA 1
ATOM 2927 C C . SER A 1 385 ? -1.213 6.659 -11.924 1.00 18.69 385 SER A C 1
ATOM 2928 O O . SER A 1 385 ? -2.244 6.542 -11.266 1.00 19.82 385 SER A O 1
ATOM 2931 N N . THR A 1 386 ? -0.283 5.705 -12.030 1.00 18.37 386 THR A N 1
ATOM 2932 C CA . THR A 1 386 ? -0.538 4.355 -11.566 1.00 18.81 386 THR A CA 1
ATOM 2933 C C . THR A 1 386 ? -0.936 4.308 -10.096 1.00 17.34 386 THR A C 1
ATOM 2934 O O . THR A 1 386 ? -1.888 3.604 -9.758 1.00 17.15 386 THR A O 1
ATOM 2938 N N . LEU A 1 387 ? -0.245 5.096 -9.268 1.00 16.64 387 LEU A N 1
ATOM 2939 C CA . LEU A 1 387 ? -0.430 5.029 -7.782 1.00 16.25 387 LEU A CA 1
ATOM 2940 C C . LEU A 1 387 ? -1.440 6.047 -7.210 1.00 16.53 387 LEU A C 1
ATOM 2941 O O . LEU A 1 387 ? -1.577 6.162 -5.974 1.00 16.53 387 LEU A O 1
ATOM 2946 N N . VAL A 1 388 ? -2.141 6.764 -8.101 1.00 16.46 388 VAL A N 1
ATOM 2947 C CA . VAL A 1 388 ? -3.003 7.879 -7.730 1.00 16.49 388 VAL A CA 1
ATOM 2948 C C . VAL A 1 388 ? -4.449 7.681 -8.192 1.00 15.61 388 VAL A C 1
ATOM 2949 O O . VAL A 1 388 ? -4.700 7.343 -9.360 1.00 15.03 388 VAL A O 1
ATOM 2953 N N . ARG A 1 389 ? -5.407 7.970 -7.304 1.00 14.53 389 ARG A N 1
ATOM 2954 C CA . ARG A 1 389 ? -6.803 8.124 -7.721 1.00 14.72 389 ARG A CA 1
ATOM 2955 C C . ARG A 1 389 ? -7.088 9.613 -7.529 1.00 16.25 389 ARG A C 1
ATOM 2956 O O . ARG A 1 389 ? -7.327 10.075 -6.393 1.00 15.19 389 ARG A O 1
ATOM 2964 N N . GLY A 1 390 ? -6.959 10.372 -8.611 1.00 16.15 390 GLY A N 1
ATOM 2965 C CA . GLY A 1 390 ? -6.998 11.825 -8.496 1.00 16.99 390 GLY A CA 1
ATOM 2966 C C . GLY A 1 390 ? -7.676 12.506 -9.676 1.00 17.72 390 GLY A C 1
ATOM 2967 O O . GLY A 1 390 ? -7.317 12.256 -10.837 1.00 16.43 390 GLY A O 1
ATOM 2968 N N . LEU A 1 391 ? -8.627 13.386 -9.363 1.00 17.26 391 LEU A N 1
ATOM 2969 C CA . LEU A 1 391 ? -9.249 14.218 -10.393 1.00 18.24 391 LEU A CA 1
ATOM 2970 C C . LEU A 1 391 ? -8.262 15.202 -11.008 1.00 18.53 391 LEU A C 1
ATOM 2971 O O . LEU A 1 391 ? -7.557 15.941 -10.287 1.00 18.49 391 LEU A O 1
ATOM 2976 N N . SER A 1 392 ? -8.230 15.301 -12.336 1.00 19.04 392 SER A N 1
ATOM 2977 C CA . SER A 1 392 ? -7.390 16.366 -12.904 1.00 19.83 392 SER A CA 1
ATOM 2978 C C . SER A 1 392 ? -8.033 17.779 -12.699 1.00 19.55 392 SER A C 1
ATOM 2979 O O . SER A 1 392 ? -7.318 18.786 -12.511 1.00 19.61 392 SER A O 1
ATOM 2982 N N . ARG A 1 393 ? -9.362 17.797 -12.717 1.00 19.59 393 ARG A N 1
ATOM 2983 C CA . ARG A 1 393 ? -10.210 18.978 -12.508 1.00 20.19 393 ARG A CA 1
ATOM 2984 C C . ARG A 1 393 ? -11.540 18.512 -11.939 1.00 19.10 393 ARG A C 1
ATOM 2985 O O . ARG A 1 393 ? -11.930 17.376 -12.152 1.00 18.91 393 ARG A O 1
ATOM 2993 N N . MET A 1 394 ? -12.271 19.399 -11.245 1.00 18.23 394 MET A N 1
ATOM 2994 C CA . MET A 1 394 ? -13.620 19.110 -10.795 1.00 18.06 394 MET A CA 1
ATOM 2995 C C . MET A 1 394 ? -14.476 20.362 -10.977 1.00 19.17 394 MET A C 1
ATOM 2996 O O . MET A 1 394 ? -14.493 21.235 -10.102 1.00 18.87 394 MET A O 1
ATOM 3001 N N . PRO A 1 395 ? -15.170 20.465 -12.117 1.00 19.21 395 PRO A N 1
ATOM 3002 C CA . PRO A 1 395 ? -16.055 21.608 -12.369 1.00 20.18 395 PRO A CA 1
ATOM 3003 C C . PRO A 1 395 ? -17.226 21.586 -11.413 1.00 18.31 395 PRO A C 1
ATOM 3004 O O . PRO A 1 395 ? -17.910 20.594 -11.326 1.00 18.89 395 PRO A O 1
ATOM 3008 N N . VAL A 1 396 ? -17.405 22.666 -10.645 1.00 19.41 396 VAL A N 1
ATOM 3009 C CA . VAL A 1 396 ? -18.516 22.784 -9.698 1.00 19.48 396 VAL A CA 1
ATOM 3010 C C . VAL A 1 396 ? -19.167 24.175 -9.791 1.00 19.74 396 VAL A C 1
ATOM 3011 O O . VAL A 1 396 ? -18.578 25.102 -10.355 1.00 21.34 396 VAL A O 1
ATOM 3015 N N . THR A 1 397 ? -20.355 24.286 -9.206 1.00 20.45 397 THR A N 1
ATOM 3016 C CA . THR A 1 397 ? -21.090 25.548 -8.962 1.00 21.99 397 THR A CA 1
ATOM 3017 C C . THR A 1 397 ? -21.114 25.688 -7.433 1.00 22.59 397 THR A C 1
ATOM 3018 O O . THR A 1 397 ? -21.701 24.855 -6.754 1.00 22.37 397 THR A O 1
ATOM 3022 N N . MET A 1 398 ? -20.481 26.729 -6.879 1.00 23.93 398 MET A N 1
ATOM 3023 C CA . MET A 1 398 ? -20.281 26.778 -5.431 1.00 23.89 398 MET A CA 1
ATOM 3024 C C . MET A 1 398 ? -21.619 27.077 -4.712 1.00 25.16 398 MET A C 1
ATOM 3025 O O . MET A 1 398 ? -21.882 26.566 -3.621 1.00 25.39 398 MET A O 1
ATOM 3030 N N . GLY A 1 399 ? -22.469 27.852 -5.364 1.00 25.18 399 GLY A N 1
ATOM 3031 C CA . GLY A 1 399 ? -23.755 28.227 -4.778 1.00 27.03 399 GLY A CA 1
ATOM 3032 C C . GLY A 1 399 ? -23.535 29.245 -3.659 1.00 27.27 399 GLY A C 1
ATOM 3033 O O . GLY A 1 399 ? -22.395 29.534 -3.286 1.00 27.57 399 GLY A O 1
ATOM 3034 N N . PRO A 1 400 ? -24.632 29.797 -3.111 1.00 28.67 400 PRO A N 1
ATOM 3035 C CA . PRO A 1 400 ? -24.513 30.909 -2.141 1.00 29.45 400 PRO A CA 1
ATOM 3036 C C . PRO A 1 400 ? -23.838 30.503 -0.821 1.00 30.80 400 PRO A C 1
ATOM 3037 O O . PRO A 1 400 ? -23.916 29.328 -0.433 1.00 29.59 400 PRO A O 1
ATOM 3041 N N . ARG A 1 401 ? -23.176 31.449 -0.142 1.00 32.03 401 ARG A N 1
ATOM 3042 C CA . ARG A 1 401 ? -22.546 31.148 1.151 1.00 34.35 401 ARG A CA 1
ATOM 3043 C C . ARG A 1 401 ? -23.621 31.009 2.210 1.00 35.81 401 ARG A C 1
ATOM 3044 O O . ARG A 1 401 ? -24.657 31.669 2.140 1.00 36.10 401 ARG A O 1
ATOM 3052 N N . SER A 1 402 ? -23.409 30.119 3.165 1.00 37.29 402 SER A N 1
ATOM 3053 C CA . SER A 1 402 ? -24.452 29.862 4.167 1.00 39.82 402 SER A CA 1
ATOM 3054 C C . SER A 1 402 ? -24.752 31.125 4.974 1.00 40.87 402 SER A C 1
ATOM 3055 O O . SER A 1 402 ? -23.829 31.885 5.301 1.00 41.71 402 SER A O 1
ATOM 3058 N N . ALA A 1 403 ? -26.034 31.314 5.298 1.00 42.55 403 ALA A N 1
ATOM 3059 C CA . ALA A 1 403 ? -26.509 32.434 6.129 1.00 43.45 403 ALA A CA 1
ATOM 3060 C C . ALA A 1 403 ? -25.558 32.721 7.289 1.00 44.16 403 ALA A C 1
ATOM 3061 O O . ALA A 1 403 ? -24.630 33.530 7.153 1.00 45.16 403 ALA A O 1
#

GO terms:
  GO:0047748 cholestanetetraol 26-dehydrogenase activity (F, EXP)

CATH classification: 1.10.630.10

Organism: Pseudonocardia autotrophica (NCBI:txid2074)

Radius of gyration: 21.22 Å; Cα contacts (8 Å, |Δi|>4): 637; chains: 1; bounding box: 57×55×45 Å

Nearest PDB structures (foldseek):
  3a4g-assembly1_A  TM=1.003E+00  e=4.415E-64  Pseudonocardia autotrophica
  5gnl-assembly1_A  TM=1.000E+00  e=2.614E-61  Pseudonocardia autotrophica
  5gnm-assembly2_B  TM=9.902E-01  e=3.265E-57  Pseudonocardia autotrophica
  3vrm-assembly1_A  TM=9.326E-01  e=3.649E-55  Pseudonocardia autotrophica
  3a51-assembly5_E  TM=9.307E-01  e=7.820E-55  Pseudonocardia autotrophica

B-factor: mean 28.7, std 14.33, range [10.86, 82.4]

Solvent-accessible surface area: 17943 Å² total; per-residue (Å²): 220,159,76,55,34,20,54,60,97,6,34,69,73,5,19,60,4,3,38,37,10,32,68,147,52,14,5,66,92,5,102,27,127,149,16,63,6,31,0,0,0,79,22,73,16,0,96,88,1,20,89,11,124,73,15,5,13,23,84,61,45,56,25,73,131,128,94,71,108,132,62,81,39,22,115,42,47,13,11,54,59,21,43,70,110,83,5,78,75,4,60,100,0,0,25,153,4,36,60,120,192,36,16,90,116,13,64,63,105,1,26,96,23,0,47,50,36,1,64,67,16,64,53,113,42,102,10,19,0,0,129,55,0,0,65,63,0,0,6,59,0,4,0,43,6,0,11,0,32,78,135,32,53,107,78,5,26,46,110,1,48,29,36,43,89,100,58,80,70,103,56,25,121,65,7,63,46,136,1,89,30,49,0,24,90,2,5,111,112,18,180,120,130,105,59,133,18,0,0,13,28,1,30,72,8,57,28,168,134,43,42,103,6,48,79,108,28,10,0,6,4,0,3,13,19,1,79,48,20,10,50,41,5,5,7,4,0,0,2,0,0,11,6,0,23,42,45,97,84,12,48,116,69,11,68,116,60,89,92,36,26,57,35,0,2,22,3,2,4,1,20,13,0,9,35,4,0,3,51,54,10,25,0,43,97,77,1,74,4,49,72,49,67,0,60,51,17,44,54,0,2,0,0,4,3,0,0,0,24,9,65,142,49,15,97,110,17,96,106,3,19,0,78,24,103,25,74,32,17,1,14,24,12,55,34,90,36,67,42,28,22,0,96,12,14,60,4,3,0,76,10,0,0,19,100,0,21,66,23,2,66,112,1,45,41,43,42,29,97,114,101,6,70,17,78,132,42,35,59,22,22,0,2,12,124,0,38,0,50,0,6,68,122,56,155

InterPro domains:
  IPR001128 Cytochrome P450 [PF00067] (180-364)
  IPR002397 Cytochrome P450, B-class [PR00359] (90-101)
  IPR002397 Cytochrome P450, B-class [PR00359] (136-152)
  IPR002397 Cytochrome P450, B-class [PR00359] (153-168)
  IPR002397 Cytochrome P450, B-class [PR00359] (189-211)
  IPR002397 Cytochrome P450, B-class [PR00359] (271-282)
  IPR002397 Cytochrome P450, B-class [PR00359] (289-316)
  IPR002397 Cytochrome P450, B-class [PR00359] (317-332)
  IPR002397 Cytochrome P450, B-class [PR00359] (338-347)
  IPR002397 Cytochrome P450, B-class [PR00359] (347-358)
  IPR017972 Cytochrome P450, conserved site [PS00086] (340-349)
  IPR036396 Cytochrome P450 superfamily [G3DSA:1.10.630.10] (2-403)
  IPR036396 Cytochrome P450 superfamily [SSF48264] (16-401)